Protein AF-0000000082580414 (afdb_homodimer)

Radius of gyration: 27.19 Å; Cα contacts (8 Å, |Δi|>4): 1733; chains: 2; bounding box: 106×68×75 Å

Nearest PDB structures (foldseek):
  4jwt-assembly1_A-2  TM=7.178E-01  e=5.990E-10  Sulfurimonas denitrificans DSM 1251
  3eei-assembly1_B  TM=7.452E-01  e=2.741E-09  Neisseria meningitidis serogroup B
  6po4-assembly3_E  TM=6.951E-01  e=8.629E-10  Haemophilus influenzae PittII
  5b7q-assembly1_B  TM=6.494E-01  e=1.586E-09  Aeromonas hydrophila subsp. hydrophila ATCC 7966
  7y52-assembly2_B  TM=5.881E-01  e=6.508E-01  Enterococcus faecium

Solvent-accessible surface area (backbone atoms only — not comparable to full-atom values): 37810 Å² total; per-residue (Å²): 135,85,79,76,76,78,76,77,75,78,74,74,74,73,73,73,69,77,69,74,75,76,62,37,61,31,50,34,39,37,38,15,37,46,57,18,30,48,90,73,75,29,79,26,71,80,68,47,73,84,42,78,28,55,41,45,63,52,37,63,75,60,52,32,76,43,77,41,84,39,73,36,30,92,46,49,33,28,18,22,94,86,30,43,39,34,35,32,54,30,33,61,40,22,57,36,19,13,32,27,44,43,22,52,56,68,32,80,58,46,49,40,48,66,21,32,34,40,40,37,38,67,22,29,13,42,44,84,62,23,27,55,35,20,35,31,37,39,40,33,47,32,44,64,36,66,18,29,35,32,52,57,86,61,46,62,87,85,54,91,58,30,62,25,52,58,96,54,71,52,66,79,57,79,77,72,60,45,90,67,34,53,64,18,51,84,57,36,73,46,84,46,26,27,23,71,63,55,45,35,33,44,43,35,57,51,42,38,49,39,51,42,70,75,30,51,80,56,87,66,61,80,54,71,61,41,53,58,58,24,65,59,38,84,40,69,48,19,55,45,80,56,48,56,47,75,29,14,32,41,17,20,46,43,51,60,38,17,64,69,51,47,53,46,46,43,50,46,37,22,61,77,46,73,62,74,38,46,52,33,32,34,39,33,30,59,48,13,39,52,49,24,47,45,31,29,27,76,54,59,32,32,39,51,66,36,47,43,41,40,35,12,14,18,35,64,32,40,49,40,84,93,48,54,37,62,56,44,47,62,70,43,40,88,88,51,35,66,17,36,69,45,12,49,52,38,48,42,66,49,46,46,61,52,54,50,47,48,64,73,40,33,90,53,44,62,78,44,73,68,101,136,81,80,76,75,79,77,76,78,76,76,74,75,74,72,73,67,75,68,73,76,75,61,36,61,29,50,35,39,38,36,16,38,48,56,18,30,48,91,74,76,27,79,27,71,78,70,47,71,83,42,78,30,55,40,44,62,52,36,64,74,60,51,34,75,44,76,42,85,39,72,35,29,94,45,49,33,29,19,23,93,86,31,42,40,34,32,32,53,30,33,61,40,23,56,38,18,15,31,28,45,42,21,52,56,67,32,80,57,44,49,39,48,63,22,31,35,41,39,37,39,68,21,26,14,42,45,84,63,24,27,56,35,20,34,31,35,38,40,32,47,31,43,64,36,66,17,30,33,32,50,57,87,59,47,63,86,85,52,93,59,30,61,24,52,57,94,55,73,53,65,79,56,80,76,73,57,46,89,67,34,54,64,17,51,84,54,38,72,45,86,45,28,27,22,69,64,55,46,34,34,45,43,36,57,52,42,38,49,38,50,42,70,73,30,51,80,57,88,67,63,80,54,71,60,41,52,58,60,25,66,59,39,85,39,69,48,20,54,45,82,54,49,58,47,75,28,12,32,41,16,21,46,42,52,60,36,16,65,70,51,46,53,47,46,44,50,47,37,22,60,74,45,74,62,73,39,46,51,33,33,35,39,33,29,59,48,13,39,52,51,25,47,44,30,28,28,75,55,58,31,32,40,51,66,37,46,44,40,40,35,12,14,19,35,64,34,40,50,40,85,92,49,52,38,63,55,44,47,62,70,44,41,90,87,52,35,66,17,34,69,45,12,47,51,36,47,43,66,49,46,46,61,52,53,51,47,48,63,73,40,32,90,54,43,64,78,43,72,65,101

Structure (mmCIF, N/CA/C/O backbone):
data_AF-0000000082580414-model_v1
#
loop_
_entity.id
_entity.type
_entity.pdbx_description
1 polymer 'Purine nucleoside permease'
#
loop_
_atom_site.group_PDB
_atom_site.id
_atom_site.type_symbol
_atom_site.label_atom_id
_atom_site.label_alt_id
_atom_site.label_comp_id
_atom_site.label_asym_id
_atom_site.label_entity_id
_atom_site.label_seq_id
_atom_site.pdbx_PDB_ins_code
_atom_site.Cartn_x
_atom_site.Cartn_y
_atom_site.Cartn_z
_atom_site.occupancy
_atom_site.B_iso_or_equiv
_atom_site.auth_seq_id
_atom_site.auth_comp_id
_atom_site.auth_asym_id
_atom_site.auth_atom_id
_atom_site.pdbx_PDB_model_num
ATOM 1 N N . MET A 1 1 ? 58.656 32.781 -48.594 1 25.23 1 MET A N 1
ATOM 2 C CA . MET A 1 1 ? 58.781 31.781 -47.531 1 25.23 1 MET A CA 1
ATOM 3 C C . MET A 1 1 ? 57.938 32.125 -46.344 1 25.23 1 MET A C 1
ATOM 5 O O . MET A 1 1 ? 58.375 32.844 -45.438 1 25.23 1 MET A O 1
ATOM 9 N N . ARG A 1 2 ? 56.594 32.406 -46.656 1 30.69 2 ARG A N 1
ATOM 10 C CA . ARG A 1 2 ? 55.531 32.781 -45.75 1 30.69 2 ARG A CA 1
ATOM 11 C C . ARG A 1 2 ? 55.344 31.719 -44.688 1 30.69 2 ARG A C 1
ATOM 13 O O . ARG A 1 2 ? 55.062 30.547 -45.031 1 30.69 2 ARG A O 1
ATOM 20 N N . LYS A 1 3 ? 55.969 31.922 -43.469 1 26.94 3 LYS A N 1
ATOM 21 C CA . LYS A 1 3 ? 55.938 31.172 -42.219 1 26.94 3 LYS A CA 1
ATOM 22 C C . LYS A 1 3 ? 54.5 31 -41.75 1 26.94 3 LYS A C 1
ATOM 24 O O . LYS A 1 3 ? 53.781 31.984 -41.5 1 26.94 3 LYS A O 1
ATOM 29 N N . LEU A 1 4 ? 53.719 30.078 -42.312 1 31.89 4 LEU A N 1
ATOM 30 C CA . LEU A 1 4 ? 52.406 29.672 -41.844 1 31.89 4 LEU A CA 1
ATOM 31 C C . LEU A 1 4 ? 52.438 29.172 -40.406 1 31.89 4 LEU A C 1
ATOM 33 O O . LEU A 1 4 ? 53.062 28.141 -40.125 1 31.89 4 LEU A O 1
ATOM 37 N N . GLY A 1 5 ? 52.594 30.078 -39.438 1 30.84 5 GLY A N 1
ATOM 38 C CA . GLY A 1 5 ? 52.531 29.734 -38.031 1 30.84 5 GLY A CA 1
ATOM 39 C C . GLY A 1 5 ? 51.25 29 -37.625 1 30.84 5 GLY A C 1
ATOM 40 O O . GLY A 1 5 ? 50.156 29.5 -37.875 1 30.84 5 GLY A O 1
ATOM 41 N N . MET A 1 6 ? 51.281 27.688 -37.688 1 29.2 6 MET A N 1
ATOM 42 C CA . MET A 1 6 ? 50.219 26.797 -37.188 1 29.2 6 MET A CA 1
ATOM 43 C C . MET A 1 6 ? 49.938 27.047 -35.719 1 29.2 6 MET A C 1
ATOM 45 O O . MET A 1 6 ? 50.844 26.906 -34.875 1 29.2 6 MET A O 1
ATOM 49 N N . ALA A 1 7 ? 49.125 28 -35.375 1 30.28 7 ALA A N 1
ATOM 50 C CA . ALA A 1 7 ? 48.656 28.125 -34 1 30.28 7 ALA A CA 1
ATOM 51 C C . ALA A 1 7 ? 47.969 26.859 -33.531 1 30.28 7 ALA A C 1
ATOM 53 O O . ALA A 1 7 ? 47 26.406 -34.125 1 30.28 7 ALA A O 1
ATOM 54 N N . ALA A 1 8 ? 48.688 25.984 -32.875 1 32.06 8 ALA A N 1
ATOM 55 C CA . ALA A 1 8 ? 48.125 24.844 -32.156 1 32.06 8 ALA A CA 1
ATOM 56 C C . ALA A 1 8 ? 47.094 25.297 -31.125 1 32.06 8 ALA A C 1
ATOM 58 O O . ALA A 1 8 ? 47.406 26.078 -30.219 1 32.06 8 ALA A O 1
ATOM 59 N N . ALA A 1 9 ? 45.844 25.328 -31.5 1 33.75 9 ALA A N 1
ATOM 60 C CA . ALA A 1 9 ? 44.781 25.516 -30.547 1 33.75 9 ALA A CA 1
ATOM 61 C C . ALA A 1 9 ? 44.812 24.453 -29.438 1 33.75 9 ALA A C 1
ATOM 63 O O . ALA A 1 9 ? 44.656 23.266 -29.719 1 33.75 9 ALA A O 1
ATOM 64 N N . LEU A 1 10 ? 45.594 24.672 -28.438 1 32.94 10 LEU A N 1
ATOM 65 C CA . LEU A 1 10 ? 45.469 23.859 -27.234 1 32.94 10 LEU A CA 1
ATOM 66 C C . LEU A 1 10 ? 44.031 23.891 -26.703 1 32.94 10 LEU A C 1
ATOM 68 O O . LEU A 1 10 ? 43.531 24.938 -26.312 1 32.94 10 LEU A O 1
ATOM 72 N N . ILE A 1 11 ? 43.188 22.969 -27.234 1 35.12 11 ILE A N 1
ATOM 73 C CA . ILE A 1 11 ? 41.906 22.734 -26.594 1 35.12 11 ILE A CA 1
ATOM 74 C C . ILE A 1 11 ? 42.125 22.234 -25.172 1 35.12 11 ILE A C 1
ATOM 76 O O . ILE A 1 11 ? 42.688 21.172 -24.953 1 35.12 11 ILE A O 1
ATOM 80 N N . SER A 1 12 ? 42.25 23.109 -24.281 1 30.48 12 SER A N 1
ATOM 81 C CA . SER A 1 12 ? 42.156 22.703 -22.891 1 30.48 12 SER A CA 1
ATOM 82 C C . SER A 1 12 ? 40.875 21.938 -22.625 1 30.48 12 SER A C 1
ATOM 84 O O . SER A 1 12 ? 39.781 22.469 -22.844 1 30.48 12 SER A O 1
ATOM 86 N N . ALA A 1 13 ? 40.906 20.641 -22.688 1 34.91 13 ALA A N 1
ATOM 87 C CA . ALA A 1 13 ? 39.875 19.812 -22.094 1 34.91 13 ALA A CA 1
ATOM 88 C C . ALA A 1 13 ? 39.656 20.203 -20.625 1 34.91 13 ALA A C 1
ATOM 90 O O . ALA A 1 13 ? 40.531 20.016 -19.781 1 34.91 13 ALA A O 1
ATOM 91 N N . VAL A 1 14 ? 38.844 21.188 -20.438 1 34.03 14 VAL A N 1
ATOM 92 C CA . VAL A 1 14 ? 38.344 21.312 -19.078 1 34.03 14 VAL A CA 1
ATOM 93 C C . VAL A 1 14 ? 37.781 19.969 -18.609 1 34.03 14 VAL A C 1
ATOM 95 O O . VAL A 1 14 ? 36.812 19.469 -19.172 1 34.03 14 VAL A O 1
ATOM 98 N N . LEU A 1 15 ? 38.625 19.125 -18.094 1 35 15 LEU A N 1
ATOM 99 C CA . LEU A 1 15 ? 38.125 18.062 -17.25 1 35 15 LEU A CA 1
ATOM 100 C C . LEU A 1 15 ? 37.125 18.594 -16.219 1 35 15 LEU A C 1
ATOM 102 O O . LEU A 1 15 ? 37.5 19.391 -15.359 1 35 15 LEU A O 1
ATOM 106 N N . SER A 1 16 ? 35.938 18.828 -16.625 1 33.5 16 SER A N 1
ATOM 107 C CA . SER A 1 16 ? 34.906 18.953 -15.594 1 33.5 16 SER A CA 1
ATOM 108 C C . SER A 1 16 ? 35.062 17.859 -14.539 1 33.5 16 SER A C 1
ATOM 110 O O . SER A 1 16 ? 34.875 16.672 -14.828 1 33.5 16 SER A O 1
ATOM 112 N N . SER A 1 17 ? 36.031 17.984 -13.688 1 34.5 17 SER A N 1
ATOM 113 C CA . SER A 1 17 ? 35.969 17.188 -12.477 1 34.5 17 SER A CA 1
ATOM 114 C C . SER A 1 17 ? 34.531 17.094 -11.953 1 34.5 17 SER A C 1
ATOM 116 O O . SER A 1 17 ? 33.875 18.125 -11.781 1 34.5 17 SER A O 1
ATOM 118 N N . ASN A 1 18 ? 33.812 16.156 -12.352 1 36.5 18 ASN A N 1
ATOM 119 C CA . ASN A 1 18 ? 32.625 15.852 -11.57 1 36.5 18 ASN A CA 1
ATOM 120 C C . ASN A 1 18 ? 32.844 16.031 -10.078 1 36.5 18 ASN A C 1
ATOM 122 O O . ASN A 1 18 ? 33.438 15.148 -9.438 1 36.5 18 ASN A O 1
ATOM 126 N N . ALA A 1 19 ? 33.312 17.094 -9.57 1 38.31 19 ALA A N 1
ATOM 127 C CA . ALA A 1 19 ? 33.281 17.359 -8.133 1 38.31 19 ALA A CA 1
ATOM 128 C C . ALA A 1 19 ? 32.125 16.625 -7.465 1 38.31 19 ALA A C 1
ATOM 130 O O . ALA A 1 19 ? 30.953 16.859 -7.816 1 38.31 19 ALA A O 1
ATOM 131 N N . GLY A 1 20 ? 32.156 15.438 -7.043 1 45.91 20 GLY A N 1
ATOM 132 C CA . GLY A 1 20 ? 31.188 14.664 -6.27 1 45.91 20 GLY A CA 1
ATOM 133 C C . GLY A 1 20 ? 30.312 15.523 -5.383 1 45.91 20 GLY A C 1
ATOM 134 O O . GLY A 1 20 ? 30.812 16.25 -4.516 1 45.91 20 GLY A O 1
ATOM 135 N N . ALA A 1 21 ? 29.219 15.984 -5.746 1 58.25 21 ALA A N 1
ATOM 136 C CA . ALA A 1 21 ? 28.281 16.812 -4.984 1 58.25 21 ALA A CA 1
ATOM 137 C C . ALA A 1 21 ? 28.25 16.406 -3.516 1 58.25 21 ALA A C 1
ATOM 139 O O . ALA A 1 21 ? 28.266 15.219 -3.195 1 58.25 21 ALA A O 1
ATOM 140 N N . ALA A 1 22 ? 28.672 17.281 -2.559 1 82 22 ALA A N 1
ATOM 141 C CA . ALA A 1 22 ? 28.719 17.109 -1.11 1 82 22 ALA A CA 1
ATOM 142 C C . ALA A 1 22 ? 27.406 16.516 -0.583 1 82 22 ALA A C 1
ATOM 144 O O . ALA A 1 22 ? 26.328 16.922 -1.007 1 82 22 ALA A O 1
ATOM 145 N N . VAL A 1 23 ? 27.516 15.414 0.131 1 95.38 23 VAL A N 1
ATOM 146 C CA . VAL A 1 23 ? 26.406 14.781 0.83 1 95.38 23 VAL A CA 1
ATOM 147 C C . VAL A 1 23 ? 25.672 15.828 1.674 1 95.38 23 VAL A C 1
ATOM 149 O O . VAL A 1 23 ? 26.297 16.609 2.391 1 95.38 23 VAL A O 1
ATOM 152 N N . LEU A 1 24 ? 24.375 15.992 1.469 1 97.62 24 LEU A N 1
ATOM 153 C CA . LEU A 1 24 ? 23.547 16.891 2.275 1 97.62 24 LEU A CA 1
ATOM 154 C C . LEU A 1 24 ? 23.188 16.234 3.607 1 97.62 24 LEU A C 1
ATOM 156 O O . LEU A 1 24 ? 22.953 15.023 3.67 1 97.62 24 LEU A O 1
ATOM 160 N N . HIS A 1 25 ? 23.172 17.031 4.68 1 98 25 HIS A N 1
ATOM 161 C CA . HIS A 1 25 ? 22.797 16.594 6.02 1 98 25 HIS A CA 1
ATOM 162 C C . HIS A 1 25 ? 21.594 17.359 6.535 1 98 25 HIS A C 1
ATOM 164 O O . HIS A 1 25 ? 21.703 18.156 7.469 1 98 25 HIS A O 1
ATOM 170 N N . PRO A 1 26 ? 20.469 17.094 6.004 1 98.75 26 PRO A N 1
ATOM 171 C CA . PRO A 1 26 ? 19.281 17.828 6.465 1 98.75 26 PRO A CA 1
ATOM 172 C C . PRO A 1 26 ? 19 17.609 7.949 1 98.75 26 PRO A C 1
ATOM 174 O O . PRO A 1 26 ? 19.109 16.5 8.453 1 98.75 26 PRO A O 1
ATOM 177 N N . LYS A 1 27 ? 18.672 18.734 8.633 1 98.88 27 LYS A N 1
ATOM 178 C CA . LYS A 1 27 ? 18.188 18.656 10.008 1 98.88 27 LYS A CA 1
ATOM 179 C C . LYS A 1 27 ? 16.734 18.203 10.055 1 98.88 27 LYS A C 1
ATOM 181 O O . LYS A 1 27 ? 16.359 17.406 10.914 1 98.88 27 LYS A O 1
ATOM 186 N N . VAL A 1 28 ? 15.969 18.719 9.133 1 98.94 28 VAL A N 1
ATOM 187 C CA . VAL A 1 28 ? 14.539 18.422 9.109 1 98.94 28 VAL A CA 1
ATOM 188 C C . VAL A 1 28 ? 14.117 18.016 7.695 1 98.94 28 VAL A C 1
ATOM 190 O O . VAL A 1 28 ? 14.523 18.656 6.719 1 98.94 28 VAL A O 1
ATOM 193 N N . VAL A 1 29 ? 13.414 16.922 7.578 1 98.88 29 VAL A N 1
ATOM 194 C CA . VAL A 1 29 ? 12.742 16.484 6.363 1 98.88 29 VAL A CA 1
ATOM 195 C C . VAL A 1 29 ? 11.234 16.656 6.508 1 98.88 29 VAL A C 1
ATOM 197 O O . VAL A 1 29 ? 10.609 16.062 7.383 1 98.88 29 VAL A O 1
ATOM 200 N N . ILE A 1 30 ? 10.633 17.516 5.66 1 98.81 30 ILE A N 1
ATOM 201 C CA . ILE A 1 30 ? 9.195 17.75 5.672 1 98.81 30 ILE A CA 1
ATOM 202 C C . ILE A 1 30 ? 8.539 17 4.516 1 98.81 30 ILE A C 1
ATOM 204 O O . ILE A 1 30 ? 8.922 17.172 3.357 1 98.81 30 ILE A O 1
ATOM 208 N N . LEU A 1 31 ? 7.574 16.203 4.867 1 98.31 31 LEU A N 1
ATOM 209 C CA . LEU A 1 31 ? 6.902 15.398 3.852 1 98.31 31 LEU A CA 1
ATOM 210 C C . LEU A 1 31 ? 5.441 15.812 3.707 1 98.31 31 LEU A C 1
ATOM 212 O O . LEU A 1 31 ? 4.777 16.109 4.703 1 98.31 31 LEU A O 1
ATOM 216 N N . GLY A 1 32 ? 4.953 15.906 2.467 1 96.12 32 GLY A N 1
ATOM 217 C CA . GLY A 1 32 ? 3.555 16.047 2.096 1 96.12 32 GLY A CA 1
ATOM 218 C C . GLY A 1 32 ? 3.111 15.047 1.049 1 96.12 32 GLY A C 1
ATOM 219 O O . GLY A 1 32 ? 3.936 14.508 0.308 1 96.12 32 GLY A O 1
ATOM 220 N N . TYR A 1 33 ? 1.861 14.859 0.948 1 88.5 33 TYR A N 1
ATOM 221 C CA . TYR A 1 33 ? 1.397 13.789 0.074 1 88.5 33 TYR A CA 1
ATOM 222 C C . TYR A 1 33 ? 1.013 14.328 -1.298 1 88.5 33 TYR A C 1
ATOM 224 O O . TYR A 1 33 ? 1.123 13.625 -2.305 1 88.5 33 TYR A O 1
ATOM 232 N N . PHE A 1 34 ? 0.581 15.508 -1.334 1 82.06 34 PHE A N 1
ATOM 233 C CA . PHE A 1 34 ? 0.31 16.094 -2.639 1 82.06 34 PHE A CA 1
ATOM 234 C C . PHE A 1 34 ? 0.664 17.578 -2.641 1 82.06 34 PHE A C 1
ATOM 236 O O . PHE A 1 34 ? 0.727 18.219 -1.584 1 82.06 34 PHE A O 1
ATOM 243 N N . GLU A 1 35 ? 1.021 18.016 -3.756 1 72.56 35 GLU A N 1
ATOM 244 C CA . GLU A 1 35 ? 1.257 19.422 -4.086 1 72.56 35 GLU A CA 1
ATOM 245 C C . GLU A 1 35 ? 0.8 19.75 -5.508 1 72.56 35 GLU A C 1
ATOM 247 O O . GLU A 1 35 ? 1.142 19.031 -6.449 1 72.56 35 GLU A O 1
ATOM 252 N N . THR A 1 36 ? 0.061 20.719 -5.652 1 68.69 36 THR A N 1
ATOM 253 C CA . THR A 1 36 ? -0.613 20.938 -6.926 1 68.69 36 THR A CA 1
ATOM 254 C C . THR A 1 36 ? -0.233 22.297 -7.512 1 68.69 36 THR A C 1
ATOM 256 O O . THR A 1 36 ? -0.644 22.641 -8.625 1 68.69 36 THR A O 1
ATOM 259 N N . SER A 1 37 ? 0.634 22.891 -6.75 1 67.44 37 SER A N 1
ATOM 260 C CA . SER A 1 37 ? 0.934 24.234 -7.207 1 67.44 37 SER A CA 1
ATOM 261 C C . SER A 1 37 ? 1.768 24.219 -8.484 1 67.44 37 SER A C 1
ATOM 263 O O . SER A 1 37 ? 2.82 23.578 -8.531 1 67.44 37 SER A O 1
ATOM 265 N N . LYS A 1 38 ? 1.278 24.891 -9.422 1 67.25 38 LYS A N 1
ATOM 266 C CA . LYS A 1 38 ? 2.027 25.047 -10.672 1 67.25 38 LYS A CA 1
ATOM 267 C C . LYS A 1 38 ? 3.393 25.688 -10.414 1 67.25 38 LYS A C 1
ATOM 269 O O . LYS A 1 38 ? 4.359 25.391 -11.117 1 67.25 38 LYS A O 1
ATOM 274 N N . ALA A 1 39 ? 3.42 26.453 -9.445 1 58.47 39 ALA A N 1
ATOM 275 C CA . ALA A 1 39 ? 4.645 27.156 -9.094 1 58.47 39 ALA A CA 1
ATOM 276 C C . ALA A 1 39 ? 5.781 26.188 -8.789 1 58.47 39 ALA A C 1
ATOM 278 O O . ALA A 1 39 ? 6.957 26.531 -8.93 1 58.47 39 ALA A O 1
ATOM 279 N N . TYR A 1 40 ? 5.328 25.062 -8.609 1 62.94 40 TYR A N 1
ATOM 280 C CA . TYR A 1 40 ? 6.379 24.141 -8.211 1 62.94 40 TYR A CA 1
ATOM 281 C C . TYR A 1 40 ? 6.488 22.984 -9.195 1 62.94 40 TYR A C 1
ATOM 283 O O . TYR A 1 40 ? 6.961 21.906 -8.844 1 62.94 40 TYR A O 1
ATOM 291 N N . GLY A 1 41 ? 5.91 23.281 -10.438 1 60.38 41 GLY A N 1
ATOM 292 C CA . GLY A 1 41 ? 6.078 22.359 -11.555 1 60.38 41 GLY A CA 1
ATOM 293 C C . GLY A 1 41 ? 5.062 21.234 -11.555 1 60.38 41 GLY A C 1
ATOM 294 O O . GLY A 1 41 ? 5.238 20.234 -12.242 1 60.38 41 GLY A O 1
ATOM 295 N N . GLU A 1 42 ? 4.098 21.516 -10.711 1 62.88 42 GLU A N 1
ATOM 296 C CA . GLU A 1 42 ? 3.094 20.469 -10.609 1 62.88 42 GLU A CA 1
ATOM 297 C C . GLU A 1 42 ? 1.908 20.75 -11.531 1 62.88 42 GLU A C 1
ATOM 299 O O . GLU A 1 42 ? 1.598 21.906 -11.812 1 62.88 42 GLU A O 1
ATOM 304 N N . LYS A 1 43 ? 1.519 19.781 -12.367 1 58.75 43 LYS A N 1
ATOM 305 C CA . LYS A 1 43 ? 0.415 19.953 -13.312 1 58.75 43 LYS A CA 1
ATOM 306 C C . LYS A 1 43 ? -0.928 19.688 -12.633 1 58.75 43 LYS A C 1
ATOM 308 O O . LYS A 1 43 ? -1.979 19.781 -13.273 1 58.75 43 LYS A O 1
ATOM 313 N N . GLY A 1 44 ? -1.061 19.781 -11.5 1 51.62 44 GLY A N 1
ATOM 314 C CA . GLY A 1 44 ? -2.275 19.578 -10.727 1 51.62 44 GLY A CA 1
ATOM 315 C C . GLY A 1 44 ? -2.74 18.141 -10.727 1 51.62 44 GLY A C 1
ATOM 316 O O . GLY A 1 44 ? -2.471 17.391 -11.664 1 51.62 44 GLY A O 1
ATOM 317 N N . TYR A 1 45 ? -2.908 17.469 -9.672 1 50.31 45 TYR A N 1
ATOM 318 C CA . TYR A 1 45 ? -3.43 16.109 -9.656 1 50.31 45 TYR A CA 1
ATOM 319 C C . TYR A 1 45 ? -4.812 16.047 -10.289 1 50.31 45 TYR A C 1
ATOM 321 O O . TYR A 1 45 ? -5.113 15.125 -11.055 1 50.31 45 TYR A O 1
ATOM 329 N N . TRP A 1 46 ? -5.793 16.859 -9.867 1 49.97 46 TRP A N 1
ATOM 330 C CA . TRP A 1 46 ? -7.195 16.75 -10.25 1 49.97 46 TRP A CA 1
ATOM 331 C C . TRP A 1 46 ? -7.547 17.781 -11.32 1 49.97 46 TRP A C 1
ATOM 333 O O . TRP A 1 46 ? -8.703 18.219 -11.422 1 49.97 46 TRP A O 1
ATOM 343 N N . GLY A 1 47 ? -6.648 17.859 -12.312 1 46.69 47 GLY A N 1
ATOM 344 C CA . GLY A 1 47 ? -6.969 18.75 -13.414 1 46.69 47 GLY A CA 1
ATOM 345 C C . GLY A 1 47 ? -7.055 20.219 -13 1 46.69 47 GLY A C 1
ATOM 346 O O . GLY A 1 47 ? -7.203 21.094 -13.836 1 46.69 47 GLY A O 1
ATOM 347 N N . ASP A 1 48 ? -7.445 20.312 -11.789 1 48.31 48 ASP A N 1
ATOM 348 C CA . ASP A 1 48 ? -7.844 21.672 -11.461 1 48.31 48 ASP A CA 1
ATOM 349 C C . ASP A 1 48 ? -6.641 22.609 -11.445 1 48.31 48 ASP A C 1
ATOM 351 O O . ASP A 1 48 ? -5.496 22.156 -11.375 1 48.31 48 ASP A O 1
ATOM 355 N N . ALA A 1 49 ? -7.215 23.875 -11.242 1 54 49 ALA A N 1
ATOM 356 C CA . ALA A 1 49 ? -6.609 25.188 -11.102 1 54 49 ALA A CA 1
ATOM 357 C C . ALA A 1 49 ? -5.496 25.172 -10.055 1 54 49 ALA A C 1
ATOM 359 O O . ALA A 1 49 ? -5.387 24.234 -9.273 1 54 49 ALA A O 1
ATOM 360 N N . ASP A 1 50 ? -4.66 26.109 -10.055 1 64.31 50 ASP A N 1
ATOM 361 C CA . ASP A 1 50 ? -3.551 26.594 -9.234 1 64.31 50 ASP A CA 1
ATOM 362 C C . ASP A 1 50 ? -3.963 26.703 -7.773 1 64.31 50 ASP A C 1
ATOM 364 O O . ASP A 1 50 ? -4.156 27.812 -7.266 1 64.31 50 ASP A O 1
ATOM 368 N N . LYS A 1 51 ? -4.352 25.469 -7.039 1 76.94 51 LYS A N 1
ATOM 369 C CA . LYS A 1 51 ? -4.574 25.469 -5.598 1 76.94 51 LYS A CA 1
ATOM 370 C C . LYS A 1 51 ? -3.379 24.875 -4.855 1 76.94 51 LYS A C 1
ATOM 372 O O . LYS A 1 51 ? -2.711 23.984 -5.363 1 76.94 51 LYS A O 1
ATOM 377 N N . PRO A 1 52 ? -3.25 25.453 -3.703 1 87.19 52 PRO A N 1
ATOM 378 C CA . PRO A 1 52 ? -2.107 24.969 -2.926 1 87.19 52 PRO A CA 1
ATOM 379 C C . PRO A 1 52 ? -2.289 23.531 -2.436 1 87.19 52 PRO A C 1
ATOM 381 O O . PRO A 1 52 ? -3.42 23.094 -2.205 1 87.19 52 PRO A O 1
ATOM 384 N N . GLY A 1 53 ? -1.188 22.828 -2.334 1 90.56 53 GLY A N 1
ATOM 385 C CA . GLY A 1 53 ? -1.151 21.531 -1.677 1 90.56 53 GLY A CA 1
ATOM 386 C C . GLY A 1 53 ? -0.494 21.562 -0.31 1 90.56 53 GLY A C 1
ATOM 387 O O . GLY A 1 53 ? -0.343 22.641 0.279 1 90.56 53 GLY A O 1
ATOM 388 N N . GLU A 1 54 ? -0.148 20.438 0.164 1 93.62 54 GLU A N 1
ATOM 389 C CA . GLU A 1 54 ? 0.263 20.25 1.551 1 93.62 54 GLU A CA 1
ATOM 390 C C . GLU A 1 54 ? 1.647 20.844 1.804 1 93.62 54 GLU A C 1
ATOM 392 O O . GLU A 1 54 ? 2.051 21.016 2.955 1 93.62 54 GLU A O 1
ATOM 397 N N . LEU A 1 55 ? 2.396 21.156 0.738 1 94.69 55 LEU A N 1
ATOM 398 C CA . LEU A 1 55 ? 3.754 21.656 0.935 1 94.69 55 LEU A CA 1
ATOM 399 C C . LEU A 1 55 ? 3.865 23.125 0.532 1 94.69 55 LEU A C 1
ATOM 401 O O . LEU A 1 55 ? 4.926 23.734 0.681 1 94.69 55 LEU A O 1
ATOM 405 N N . HIS A 1 56 ? 2.768 23.672 0.09 1 92.31 56 HIS A N 1
ATOM 406 C CA . HIS A 1 56 ? 2.787 25.016 -0.455 1 92.31 56 HIS A CA 1
ATOM 407 C C . HIS A 1 56 ? 3.342 26.016 0.56 1 92.31 56 HIS A C 1
ATOM 409 O O . HIS A 1 56 ? 4.316 26.719 0.281 1 92.31 56 HIS A O 1
ATOM 415 N N . HIS A 1 57 ? 2.781 26.125 1.715 1 95.12 57 HIS A N 1
ATOM 416 C CA . HIS A 1 57 ? 3.17 27.078 2.736 1 95.12 57 HIS A CA 1
ATOM 417 C C . HIS A 1 57 ? 4.578 26.797 3.256 1 95.12 57 HIS A C 1
ATOM 419 O O . HIS A 1 57 ? 5.301 27.719 3.641 1 95.12 57 HIS A O 1
ATOM 425 N N . TRP A 1 58 ? 4.957 25.531 3.26 1 97.19 58 TRP A N 1
ATOM 426 C CA . TRP A 1 58 ? 6.305 25.156 3.684 1 97.19 58 TRP A CA 1
ATOM 427 C C . TRP A 1 58 ? 7.348 25.672 2.701 1 97.19 58 TRP A C 1
ATOM 429 O O . TRP A 1 58 ? 8.344 26.281 3.109 1 97.19 58 TRP A O 1
ATOM 439 N N . ILE A 1 59 ? 7.137 25.438 1.411 1 94.81 59 ILE A N 1
ATOM 440 C CA . ILE A 1 59 ? 8.078 25.828 0.371 1 94.81 59 ILE A CA 1
ATOM 441 C C . ILE A 1 59 ? 8.234 27.359 0.376 1 94.81 59 ILE A C 1
ATOM 443 O O . ILE A 1 59 ? 9.352 27.875 0.337 1 94.81 59 ILE A O 1
ATOM 447 N N . GLU A 1 60 ? 7.141 28.062 0.516 1 93.81 60 GLU A N 1
ATOM 448 C CA . GLU A 1 60 ? 7.18 29.516 0.551 1 93.81 60 GLU A CA 1
ATOM 449 C C . GLU A 1 60 ? 7.789 30.031 1.854 1 93.81 60 GLU A C 1
ATOM 451 O O . GLU A 1 60 ? 8.68 30.875 1.839 1 93.81 60 GLU A O 1
ATOM 456 N N . GLY A 1 61 ? 7.301 29.531 2.918 1 96.44 61 GLY A N 1
ATOM 457 C CA . GLY A 1 61 ? 7.672 30.031 4.227 1 96.44 61 GLY A CA 1
ATOM 458 C C . GLY A 1 61 ? 9.117 29.75 4.59 1 96.44 61 GLY A C 1
ATOM 459 O O . GLY A 1 61 ? 9.734 30.5 5.344 1 96.44 61 GLY A O 1
ATOM 460 N N . LEU A 1 62 ? 9.68 28.625 4.09 1 97.44 62 LEU A N 1
ATOM 461 C CA . LEU A 1 62 ? 11.039 28.219 4.438 1 97.44 62 LEU A CA 1
ATOM 462 C C . LEU A 1 62 ? 11.992 28.453 3.271 1 97.44 62 LEU A C 1
ATOM 464 O O . LEU A 1 62 ? 13.156 28.062 3.326 1 97.44 62 LEU A O 1
ATOM 468 N N . ASN A 1 63 ? 11.5 29.109 2.24 1 95.88 63 ASN A N 1
ATOM 469 C CA . ASN A 1 63 ? 12.281 29.453 1.059 1 95.88 63 ASN A CA 1
ATOM 470 C C . ASN A 1 63 ? 13 28.234 0.487 1 95.88 63 ASN A C 1
ATOM 472 O O . ASN A 1 63 ? 14.211 28.266 0.29 1 95.88 63 ASN A O 1
ATOM 476 N N . LEU A 1 64 ? 12.242 27.141 0.288 1 96.25 64 LEU A N 1
ATOM 477 C CA . LEU A 1 64 ? 12.797 25.906 -0.272 1 96.25 64 LEU A CA 1
ATOM 478 C C . LEU A 1 64 ? 12.883 26 -1.791 1 96.25 64 LEU A C 1
ATOM 480 O O . LEU A 1 64 ? 12.102 25.375 -2.504 1 96.25 64 LEU A O 1
ATOM 484 N N . LYS A 1 65 ? 13.984 26.547 -2.344 1 92.81 65 LYS A N 1
ATOM 485 C CA . LYS A 1 65 ? 14.016 26.938 -3.746 1 92.81 65 LYS A CA 1
ATOM 486 C C . LYS A 1 65 ? 14.867 25.984 -4.574 1 92.81 65 LYS A C 1
ATOM 488 O O . LYS A 1 65 ? 14.781 25.969 -5.805 1 92.81 65 LYS A O 1
ATOM 493 N N . ARG A 1 66 ? 15.75 25.25 -3.902 1 94.69 66 ARG A N 1
ATOM 494 C CA . ARG A 1 66 ? 16.547 24.281 -4.648 1 94.69 66 ARG A CA 1
ATOM 495 C C . ARG A 1 66 ? 15.742 23.016 -4.941 1 94.69 66 ARG A C 1
ATOM 497 O O . ARG A 1 66 ? 15.055 22.484 -4.062 1 94.69 66 ARG A O 1
ATOM 504 N N . ARG A 1 67 ? 15.82 22.609 -6.152 1 93.44 67 ARG A N 1
ATOM 505 C CA . ARG A 1 67 ? 15.211 21.344 -6.543 1 93.44 67 ARG A CA 1
ATOM 506 C C . ARG A 1 67 ? 16.281 20.297 -6.832 1 93.44 67 ARG A C 1
ATOM 508 O O . ARG A 1 67 ? 17.125 20.484 -7.703 1 93.44 67 ARG A O 1
ATOM 515 N N . LEU A 1 68 ? 16.234 19.219 -6.105 1 95.38 68 LEU A N 1
ATOM 516 C CA . LEU A 1 68 ? 17.234 18.172 -6.207 1 95.38 68 LEU A CA 1
ATOM 517 C C . LEU A 1 68 ? 16.609 16.859 -6.652 1 95.38 68 LEU A C 1
ATOM 519 O O . LEU A 1 68 ? 15.633 16.391 -6.051 1 95.38 68 LEU A O 1
ATOM 523 N N . PRO A 1 69 ? 17.109 16.25 -7.652 1 94.31 69 PRO A N 1
ATOM 524 C CA . PRO A 1 69 ? 16.562 14.953 -8.07 1 94.31 69 PRO A CA 1
ATOM 525 C C . PRO A 1 69 ? 16.891 13.828 -7.086 1 94.31 69 PRO A C 1
ATOM 527 O O . PRO A 1 69 ? 17.906 13.906 -6.375 1 94.31 69 PRO A O 1
ATOM 530 N N . VAL A 1 70 ? 16.062 12.883 -6.957 1 95.94 70 VAL A N 1
ATOM 531 C CA . VAL A 1 70 ? 16.266 11.656 -6.195 1 95.94 70 VAL A CA 1
ATOM 532 C C . VAL A 1 70 ? 16.078 10.445 -7.105 1 95.94 70 VAL A C 1
ATOM 534 O O . VAL A 1 70 ? 14.984 10.211 -7.617 1 95.94 70 VAL A O 1
ATOM 537 N N . LYS A 1 71 ? 17.125 9.688 -7.289 1 93.38 71 LYS A N 1
ATOM 538 C CA . LYS A 1 71 ? 17.047 8.516 -8.156 1 93.38 71 LYS A CA 1
ATOM 539 C C . LYS A 1 71 ? 16.031 7.508 -7.613 1 93.38 71 LYS A C 1
ATOM 541 O O . LYS A 1 71 ? 16.062 7.16 -6.43 1 93.38 71 LYS A O 1
ATOM 546 N N . GLY A 1 72 ? 15.117 7.105 -8.508 1 93.75 72 GLY A N 1
ATOM 547 C CA . GLY A 1 72 ? 14.133 6.098 -8.125 1 93.75 72 GLY A CA 1
ATOM 548 C C . GLY A 1 72 ? 12.867 6.691 -7.547 1 93.75 72 GLY A C 1
ATOM 549 O O . GLY A 1 72 ? 11.883 5.977 -7.336 1 93.75 72 GLY A O 1
ATOM 550 N N . ALA A 1 73 ? 12.891 7.965 -7.254 1 95.5 73 ALA A N 1
ATOM 551 C CA . ALA A 1 73 ? 11.68 8.625 -6.75 1 95.5 73 ALA A CA 1
ATOM 552 C C . ALA A 1 73 ? 10.867 9.219 -7.891 1 95.5 73 ALA A C 1
ATOM 554 O O . ALA A 1 73 ? 11.398 9.5 -8.969 1 95.5 73 ALA A O 1
ATOM 555 N N . PHE A 1 74 ? 9.562 9.359 -7.699 1 89.75 74 PHE A N 1
ATOM 556 C CA . PHE A 1 74 ? 8.695 10.023 -8.664 1 89.75 74 PHE A CA 1
ATOM 557 C C . PHE A 1 74 ? 8.812 11.539 -8.562 1 89.75 74 PHE A C 1
ATOM 559 O O . PHE A 1 74 ? 8.469 12.258 -9.5 1 89.75 74 PHE A O 1
ATOM 566 N N . ASN A 1 75 ? 9.328 12.008 -7.398 1 88.31 75 ASN A N 1
ATOM 567 C CA . ASN A 1 75 ? 9.336 13.438 -7.121 1 88.31 75 ASN A CA 1
ATOM 568 C C . ASN A 1 75 ? 10.703 13.906 -6.617 1 88.31 75 ASN A C 1
ATOM 570 O O . ASN A 1 75 ? 11.414 13.156 -5.957 1 88.31 75 ASN A O 1
ATOM 574 N N . PRO A 1 76 ? 11.016 15.18 -6.91 1 92.31 76 PRO A N 1
ATOM 575 C CA . PRO A 1 76 ? 12.266 15.742 -6.375 1 92.31 76 PRO A CA 1
ATOM 576 C C . PRO A 1 76 ? 12.133 16.172 -4.914 1 92.31 76 PRO A C 1
ATOM 578 O O . PRO A 1 76 ? 11.047 16.078 -4.336 1 92.31 76 PRO A O 1
ATOM 581 N N . VAL A 1 77 ? 13.234 16.625 -4.395 1 95.75 77 VAL A N 1
ATOM 582 C CA . VAL A 1 77 ? 13.289 17.266 -3.082 1 95.75 77 VAL A CA 1
ATOM 583 C C . VAL A 1 77 ? 13.484 18.766 -3.244 1 95.75 77 VAL A C 1
ATOM 585 O O . VAL A 1 77 ? 14.234 19.219 -4.117 1 95.75 77 VAL A O 1
ATOM 588 N N . TRP A 1 78 ? 12.703 19.516 -2.494 1 95.5 78 TRP A N 1
ATOM 589 C CA . TRP A 1 78 ? 12.969 20.938 -2.332 1 95.5 78 TRP A CA 1
ATOM 590 C C . TRP A 1 78 ? 13.852 21.203 -1.113 1 95.5 78 TRP A C 1
ATOM 592 O O . TRP A 1 78 ? 13.656 20.578 -0.062 1 95.5 78 TRP A O 1
ATOM 602 N N . ALA A 1 79 ? 14.852 22.062 -1.282 1 97.62 79 ALA A N 1
ATOM 603 C CA . ALA A 1 79 ? 15.773 22.344 -0.184 1 97.62 79 ALA A CA 1
ATOM 604 C C . ALA A 1 79 ? 15.969 23.844 -0.01 1 97.62 79 ALA A C 1
ATOM 606 O O . ALA A 1 79 ? 15.852 24.609 -0.973 1 97.62 79 ALA A O 1
ATOM 607 N N . ASN A 1 80 ? 16.156 24.234 1.217 1 98 80 ASN A N 1
ATOM 608 C CA . ASN A 1 80 ? 16.625 25.594 1.427 1 98 80 ASN A CA 1
ATOM 609 C C . ASN A 1 80 ? 18.078 25.766 1.026 1 98 80 ASN A C 1
ATOM 611 O O . ASN A 1 80 ? 18.719 24.812 0.569 1 98 80 ASN A O 1
ATOM 615 N N . ALA A 1 81 ? 18.656 26.891 1.126 1 96.88 81 ALA A N 1
ATOM 616 C CA . ALA A 1 81 ? 19.953 27.266 0.546 1 96.88 81 ALA A CA 1
ATOM 617 C C . ALA A 1 81 ? 21.062 26.359 1.046 1 96.88 81 ALA A C 1
ATOM 619 O O . ALA A 1 81 ? 21.875 25.875 0.258 1 96.88 81 ALA A O 1
ATOM 620 N N . ASP A 1 82 ? 21.109 26.047 2.33 1 96.38 82 ASP A N 1
ATOM 621 C CA . ASP A 1 82 ? 22.234 25.297 2.873 1 96.38 82 ASP A CA 1
ATOM 622 C C . ASP A 1 82 ? 21.891 23.812 2.996 1 96.38 82 ASP A C 1
ATOM 624 O O . ASP A 1 82 ? 22.703 23.016 3.465 1 96.38 82 ASP A O 1
ATOM 628 N N . GLY A 1 83 ? 20.656 23.484 2.695 1 97.38 83 GLY A N 1
ATOM 629 C CA . GLY A 1 83 ? 20.25 22.078 2.676 1 97.38 83 GLY A CA 1
ATOM 630 C C . GLY A 1 83 ? 19.875 21.547 4.047 1 97.38 83 GLY A C 1
ATOM 631 O O . GLY A 1 83 ? 19.641 20.344 4.211 1 97.38 83 GLY A O 1
ATOM 632 N N . SER A 1 84 ? 19.703 22.391 5.039 1 98.19 84 SER A N 1
ATOM 633 C CA . SER A 1 84 ? 19.375 21.953 6.391 1 98.19 84 SER A CA 1
ATOM 634 C C . SER A 1 84 ? 17.906 21.531 6.492 1 98.19 84 SER A C 1
ATOM 636 O O . SER A 1 84 ? 17.547 20.766 7.391 1 98.19 84 SER A O 1
ATOM 638 N N . ILE A 1 85 ? 17.125 22.109 5.621 1 98.88 85 ILE A N 1
ATOM 639 C CA . ILE A 1 85 ? 15.727 21.719 5.539 1 98.88 85 ILE A CA 1
ATOM 640 C C . ILE A 1 85 ? 15.398 21.266 4.117 1 98.88 85 ILE A C 1
ATOM 642 O O . ILE A 1 85 ? 15.727 21.953 3.148 1 98.88 85 ILE A O 1
ATOM 646 N N . ILE A 1 86 ? 14.805 20.078 4.02 1 98.5 86 ILE A N 1
ATOM 647 C CA . ILE A 1 86 ? 14.312 19.609 2.727 1 98.5 86 ILE A CA 1
ATOM 648 C C . ILE A 1 86 ? 12.852 19.203 2.844 1 98.5 86 ILE A C 1
ATOM 650 O O . ILE A 1 86 ? 12.352 18.953 3.943 1 98.5 86 ILE A O 1
ATOM 654 N N . ALA A 1 87 ? 12.133 19.234 1.745 1 98.06 87 ALA A N 1
ATOM 655 C CA . ALA A 1 87 ? 10.742 18.797 1.654 1 98.06 87 ALA A CA 1
ATOM 656 C C . ALA A 1 87 ? 10.523 17.906 0.433 1 98.06 87 ALA A C 1
ATOM 658 O O . ALA A 1 87 ? 11.203 18.062 -0.585 1 98.06 87 ALA A O 1
ATOM 659 N N . MET A 1 88 ? 9.641 17 0.544 1 96.69 88 MET A N 1
ATOM 660 C CA . MET A 1 88 ? 9.328 16.125 -0.579 1 96.69 88 MET A CA 1
ATOM 661 C C . MET A 1 88 ? 7.836 15.82 -0.631 1 96.69 88 MET A C 1
ATOM 663 O O . MET A 1 88 ? 7.219 15.547 0.399 1 96.69 88 MET A O 1
ATOM 667 N N . LYS A 1 89 ? 7.262 15.938 -1.786 1 94.5 89 LYS A N 1
ATOM 668 C CA . LYS A 1 89 ? 5.957 15.352 -2.066 1 94.5 89 LYS A CA 1
ATOM 669 C C . LYS A 1 89 ? 6.062 13.836 -2.238 1 94.5 89 LYS A C 1
ATOM 671 O O . LYS A 1 89 ? 6.641 13.359 -3.215 1 94.5 89 LYS A O 1
ATOM 676 N N . ILE A 1 90 ? 5.488 13.117 -1.332 1 92.81 90 ILE A N 1
ATOM 677 C CA . ILE A 1 90 ? 5.758 11.68 -1.354 1 92.81 90 ILE A CA 1
ATOM 678 C C . ILE A 1 90 ? 4.582 10.945 -1.993 1 92.81 90 ILE A C 1
ATOM 680 O O . ILE A 1 90 ? 4.648 9.734 -2.225 1 92.81 90 ILE A O 1
ATOM 684 N N . GLY A 1 91 ? 3.533 11.656 -2.404 1 87.56 91 GLY A N 1
ATOM 685 C CA . GLY A 1 91 ? 2.508 11.109 -3.277 1 87.56 91 GLY A CA 1
ATOM 686 C C . GLY A 1 91 ? 1.31 10.57 -2.521 1 87.56 91 GLY A C 1
ATOM 687 O O . GLY A 1 91 ? 1.362 10.398 -1.301 1 87.56 91 GLY A O 1
ATOM 688 N N . PRO A 1 92 ? 0.305 10.312 -3.369 1 84.19 92 PRO A N 1
ATOM 689 C CA . PRO A 1 92 ? -0.934 9.781 -2.799 1 84.19 92 PRO A CA 1
ATOM 690 C C . PRO A 1 92 ? -0.887 8.266 -2.598 1 84.19 92 PRO A C 1
ATOM 692 O O . PRO A 1 92 ? 0.059 7.609 -3.041 1 84.19 92 PRO A O 1
ATOM 695 N N . ASN A 1 93 ? -1.86 7.824 -1.996 1 88.88 93 ASN A N 1
ATOM 696 C CA . ASN A 1 93 ? -1.991 6.395 -1.731 1 88.88 93 ASN A CA 1
ATOM 697 C C . ASN A 1 93 ? -0.781 5.852 -0.976 1 88.88 93 ASN A C 1
ATOM 699 O O . ASN A 1 93 ? 0.299 6.445 -1.017 1 88.88 93 ASN A O 1
ATOM 703 N N . SER A 1 94 ? -0.836 4.797 -0.286 1 94.12 94 SER A N 1
ATOM 704 C CA . SER A 1 94 ? 0.198 4.309 0.62 1 94.12 94 SER A CA 1
ATOM 705 C C . SER A 1 94 ? 1.398 3.768 -0.151 1 94.12 94 SER A C 1
ATOM 707 O O . SER A 1 94 ? 2.521 3.766 0.359 1 94.12 94 SER A O 1
ATOM 709 N N . LEU A 1 95 ? 1.221 3.436 -1.4 1 96.19 95 LEU A N 1
ATOM 710 C CA . LEU A 1 95 ? 2.305 2.801 -2.141 1 96.19 95 LEU A CA 1
ATOM 711 C C . LEU A 1 95 ? 3.318 3.836 -2.615 1 96.19 95 LEU A C 1
ATOM 713 O O . LEU A 1 95 ? 4.523 3.578 -2.613 1 96.19 95 LEU A O 1
ATOM 717 N N . HIS A 1 96 ? 2.895 5.039 -2.969 1 94.88 96 HIS A N 1
ATOM 718 C CA . HIS A 1 96 ? 3.803 6.074 -3.445 1 94.88 96 HIS A CA 1
ATOM 719 C C . HIS A 1 96 ? 4.703 6.578 -2.322 1 94.88 96 HIS A C 1
ATOM 721 O O . HIS A 1 96 ? 5.918 6.691 -2.502 1 94.88 96 HIS A O 1
ATOM 727 N N . PRO A 1 97 ? 4.09 6.82 -1.169 1 97.25 97 PRO A N 1
ATOM 728 C CA . PRO A 1 97 ? 4.965 7.188 -0.053 1 97.25 97 PRO A CA 1
ATOM 729 C C . PRO A 1 97 ? 6.031 6.137 0.231 1 97.25 97 PRO A C 1
ATOM 731 O O . PRO A 1 97 ? 7.191 6.48 0.475 1 97.25 97 PRO A O 1
ATOM 734 N N . ALA A 1 98 ? 5.656 4.863 0.204 1 97.56 98 ALA A N 1
ATOM 735 C CA . ALA A 1 98 ? 6.629 3.803 0.448 1 97.56 98 ALA A CA 1
ATOM 736 C C . ALA A 1 98 ? 7.785 3.877 -0.548 1 97.56 98 ALA A C 1
ATOM 738 O O . ALA A 1 98 ? 8.953 3.855 -0.156 1 97.56 98 ALA A O 1
ATOM 739 N N . VAL A 1 99 ? 7.469 4.055 -1.795 1 97.44 99 VAL A N 1
ATOM 740 C CA . VAL A 1 99 ? 8.453 4.051 -2.873 1 97.44 99 VAL A CA 1
ATOM 741 C C . VAL A 1 99 ? 9.32 5.301 -2.785 1 97.44 99 VAL A C 1
ATOM 743 O O . VAL A 1 99 ? 10.555 5.215 -2.822 1 97.44 99 VAL A O 1
ATOM 746 N N . ASN A 1 100 ? 8.727 6.445 -2.643 1 97.81 100 ASN A N 1
ATOM 747 C CA . ASN A 1 100 ? 9.469 7.699 -2.602 1 97.81 100 ASN A CA 1
ATOM 748 C C . ASN A 1 100 ? 10.375 7.777 -1.378 1 97.81 100 ASN A C 1
ATOM 750 O O . ASN A 1 100 ? 11.5 8.266 -1.465 1 97.81 100 ASN A O 1
ATOM 754 N N . LEU A 1 101 ? 9.898 7.273 -0.259 1 98.31 101 LEU A N 1
ATOM 755 C CA . LEU A 1 101 ? 10.711 7.324 0.953 1 98.31 101 LEU A CA 1
ATOM 756 C C . LEU A 1 101 ? 11.883 6.355 0.861 1 98.31 101 LEU A C 1
ATOM 758 O O . LEU A 1 101 ? 12.984 6.668 1.312 1 98.31 101 LEU A O 1
ATOM 762 N N . MET A 1 102 ? 11.625 5.195 0.291 1 98.5 102 MET A N 1
ATOM 763 C CA . MET A 1 102 ? 12.742 4.273 0.108 1 98.5 102 MET A CA 1
ATOM 764 C C . MET A 1 102 ? 13.789 4.871 -0.823 1 98.5 102 MET A C 1
ATOM 766 O O . MET A 1 102 ? 14.992 4.754 -0.567 1 98.5 102 MET A O 1
ATOM 770 N N . ALA A 1 103 ? 13.352 5.508 -1.879 1 98.5 103 ALA A N 1
ATOM 771 C CA . ALA A 1 103 ? 14.289 6.148 -2.803 1 98.5 103 ALA A CA 1
ATOM 772 C C . ALA A 1 103 ? 15.109 7.219 -2.092 1 98.5 103 ALA A C 1
ATOM 774 O O . ALA A 1 103 ? 16.344 7.227 -2.18 1 98.5 103 ALA A O 1
ATOM 775 N N . LEU A 1 104 ? 14.445 8.078 -1.354 1 98.44 104 LEU A N 1
ATOM 776 C CA . LEU A 1 104 ? 15.133 9.148 -0.644 1 98.44 104 LEU A CA 1
ATOM 777 C C . LEU A 1 104 ? 16.047 8.578 0.438 1 98.44 104 LEU A C 1
ATOM 779 O O . LEU A 1 104 ? 17.203 8.977 0.546 1 98.44 104 LEU A O 1
ATOM 783 N N . GLY A 1 105 ? 15.516 7.637 1.188 1 98.19 105 GLY A N 1
ATOM 784 C CA . GLY A 1 105 ? 16.234 7.102 2.334 1 98.19 105 GLY A CA 1
ATOM 785 C C . GLY A 1 105 ? 17.469 6.32 1.947 1 98.19 105 GLY A C 1
ATOM 786 O O . GLY A 1 105 ? 18.406 6.191 2.746 1 98.19 105 GLY A O 1
ATOM 787 N N . LEU A 1 106 ? 17.5 5.816 0.721 1 97.69 106 LEU A N 1
ATOM 788 C CA . LEU A 1 106 ? 18.641 5.012 0.286 1 97.69 106 LEU A CA 1
ATOM 789 C C . LEU A 1 106 ? 19.547 5.809 -0.639 1 97.69 106 LEU A C 1
ATOM 791 O O . LEU A 1 106 ? 20.547 5.285 -1.133 1 97.69 106 LEU A O 1
ATOM 795 N N . ASP A 1 107 ? 19.219 7.051 -0.916 1 96.94 107 ASP A N 1
ATOM 796 C CA . ASP A 1 107 ? 20.047 7.922 -1.746 1 96.94 107 ASP A CA 1
ATOM 797 C C . ASP A 1 107 ? 21.281 8.383 -0.993 1 96.94 107 ASP A C 1
ATOM 799 O O . ASP A 1 107 ? 21.188 9.047 0.036 1 96.94 107 ASP A O 1
ATOM 803 N N . ALA A 1 108 ? 22.484 8.133 -1.533 1 95.06 108 ALA A N 1
ATOM 804 C CA . ALA A 1 108 ? 23.75 8.391 -0.857 1 95.06 108 ALA A CA 1
ATOM 805 C C . ALA A 1 108 ? 24.062 9.883 -0.822 1 95.06 108 ALA A C 1
ATOM 807 O O . ALA A 1 108 ? 24.953 10.32 -0.088 1 95.06 108 ALA A O 1
ATOM 808 N N . ASN A 1 109 ? 23.297 10.641 -1.57 1 96.19 109 ASN A N 1
ATOM 809 C CA . ASN A 1 109 ? 23.5 12.086 -1.579 1 96.19 109 ASN A CA 1
ATOM 810 C C . ASN A 1 109 ? 22.938 12.742 -0.327 1 96.19 109 ASN A C 1
ATOM 812 O O . ASN A 1 109 ? 23.156 13.93 -0.085 1 96.19 109 ASN A O 1
ATOM 816 N N . PHE A 1 110 ? 22.188 11.969 0.499 1 97.81 110 PHE A N 1
ATOM 817 C CA . PHE A 1 110 ? 21.578 12.477 1.727 1 97.81 110 PHE A CA 1
ATOM 818 C C . PHE A 1 110 ? 21.984 11.617 2.92 1 97.81 110 PHE A C 1
ATOM 820 O O . PHE A 1 110 ? 21.844 10.391 2.889 1 97.81 110 PHE A O 1
ATOM 827 N N . ASP A 1 111 ? 22.547 12.211 3.887 1 98.19 111 ASP A N 1
ATOM 828 C CA . ASP A 1 111 ? 22.656 11.555 5.188 1 98.19 111 ASP A CA 1
ATOM 829 C C . ASP A 1 111 ? 21.484 11.938 6.094 1 98.19 111 ASP A C 1
ATOM 831 O O . ASP A 1 111 ? 21.453 13.039 6.648 1 98.19 111 ASP A O 1
ATOM 835 N N . LEU A 1 112 ? 20.594 11.008 6.281 1 98.5 112 LEU A N 1
ATOM 836 C CA . LEU A 1 112 ? 19.344 11.281 6.977 1 98.5 112 LEU A CA 1
ATOM 837 C C . LEU A 1 112 ? 19.344 10.641 8.359 1 98.5 112 LEU A C 1
ATOM 839 O O . LEU A 1 112 ? 18.328 10.656 9.055 1 98.5 112 LEU A O 1
ATOM 843 N N . SER A 1 113 ? 20.484 10.148 8.844 1 97.25 113 SER A N 1
ATOM 844 C CA . SER A 1 113 ? 20.562 9.297 10.023 1 97.25 113 SER A CA 1
ATOM 845 C C . SER A 1 113 ? 20.25 10.078 11.289 1 97.25 113 SER A C 1
ATOM 847 O O . SER A 1 113 ? 19.906 9.492 12.32 1 97.25 113 SER A O 1
ATOM 849 N N . ARG A 1 114 ? 20.312 11.414 11.227 1 97.81 114 ARG A N 1
ATOM 850 C CA . ARG A 1 114 ? 20.016 12.227 12.406 1 97.81 114 ARG A CA 1
ATOM 851 C C . ARG A 1 114 ? 18.891 13.203 12.125 1 97.81 114 ARG A C 1
ATOM 853 O O . ARG A 1 114 ? 18.594 14.078 12.945 1 97.81 114 ARG A O 1
ATOM 860 N N . SER A 1 115 ? 18.297 13.117 10.961 1 98.75 115 SER A N 1
ATOM 861 C CA . SER A 1 115 ? 17.25 14.047 10.57 1 98.75 115 SER A CA 1
ATOM 862 C C . SER A 1 115 ? 15.977 13.82 11.383 1 98.75 115 SER A C 1
ATOM 864 O O . SER A 1 115 ? 15.664 12.688 11.758 1 98.75 115 SER A O 1
ATOM 866 N N . TYR A 1 116 ? 15.289 14.922 11.695 1 98.81 116 TYR A N 1
ATOM 867 C CA . TYR A 1 116 ? 13.898 14.844 12.133 1 98.81 116 TYR A CA 1
ATOM 868 C C . TYR A 1 116 ? 12.953 14.844 10.938 1 98.81 116 TYR A C 1
ATOM 870 O O . TYR A 1 116 ? 13.188 15.547 9.953 1 98.81 116 TYR A O 1
ATOM 878 N N . TRP A 1 117 ? 12 14.047 11.086 1 98.5 117 TRP A N 1
ATOM 879 C CA . TRP A 1 117 ? 10.984 13.953 10.039 1 98.5 117 TRP A CA 1
ATOM 880 C C . TRP A 1 117 ? 9.664 14.539 10.508 1 98.5 117 TRP A C 1
ATOM 882 O O . TRP A 1 117 ? 9.18 14.203 11.594 1 98.5 117 TRP A O 1
ATOM 892 N N . LEU A 1 118 ? 9.109 15.422 9.734 1 98.88 118 LEU A N 1
ATOM 893 C CA . LEU A 1 118 ? 7.746 15.898 9.922 1 98.88 118 LEU A CA 1
ATOM 894 C C . LEU A 1 118 ? 6.867 15.5 8.742 1 98.88 118 LEU A C 1
ATOM 896 O O . LEU A 1 118 ? 6.91 16.125 7.688 1 98.88 118 LEU A O 1
ATOM 900 N N . ILE A 1 119 ? 6.09 14.453 8.977 1 98.5 119 ILE A N 1
ATOM 901 C CA . ILE A 1 119 ? 5.07 14.062 8.008 1 98.5 119 ILE A CA 1
ATOM 902 C C . ILE A 1 119 ? 3.785 14.844 8.273 1 98.5 119 ILE A C 1
ATOM 904 O O . ILE A 1 119 ? 3.281 14.859 9.398 1 98.5 119 ILE A O 1
ATOM 908 N N . ASN A 1 120 ? 3.314 15.547 7.293 1 98.25 120 ASN A N 1
ATOM 909 C CA . ASN A 1 120 ? 2.104 16.328 7.539 1 98.25 120 ASN A CA 1
ATOM 910 C C . ASN A 1 120 ? 1.138 16.25 6.359 1 98.25 120 ASN A C 1
ATOM 912 O O . ASN A 1 120 ? 1.562 16.078 5.215 1 98.25 120 ASN A O 1
ATOM 916 N N . GLY A 1 121 ? -0.121 16.297 6.617 1 97.56 121 GLY A N 1
ATOM 917 C CA . GLY A 1 121 ? -1.152 16.266 5.59 1 97.56 121 GLY A CA 1
ATOM 918 C C . GLY A 1 121 ? -2.555 16.406 6.148 1 97.56 121 GLY A C 1
ATOM 919 O O . GLY A 1 121 ? -2.762 16.281 7.359 1 97.56 121 GLY A O 1
ATOM 920 N N . ILE A 1 122 ? -3.484 16.703 5.258 1 96.88 122 ILE A N 1
ATOM 921 C CA . ILE A 1 122 ? -4.883 16.812 5.656 1 96.88 122 ILE A CA 1
ATOM 922 C C . ILE A 1 122 ? -5.469 15.422 5.867 1 96.88 122 ILE A C 1
ATOM 924 O O . ILE A 1 122 ? -4.887 14.422 5.43 1 96.88 122 ILE A O 1
ATOM 928 N N . ALA A 1 123 ? -6.586 15.312 6.57 1 97.62 123 ALA A N 1
ATOM 929 C CA . ALA A 1 123 ? -7.254 14.07 6.922 1 97.62 123 ALA A CA 1
ATOM 930 C C . ALA A 1 123 ? -8.742 14.297 7.195 1 97.62 123 ALA A C 1
ATOM 932 O O . ALA A 1 123 ? -9.164 15.438 7.406 1 97.62 123 ALA A O 1
ATOM 933 N N . GLY A 1 124 ? -9.508 13.203 7.09 1 97.5 124 GLY A N 1
ATOM 934 C CA . GLY A 1 124 ? -10.852 13.219 7.641 1 97.5 124 GLY A CA 1
ATOM 935 C C . GLY A 1 124 ? -10.883 13.023 9.148 1 97.5 124 GLY A C 1
ATOM 936 O O . GLY A 1 124 ? -9.922 12.516 9.734 1 97.5 124 GLY A O 1
ATOM 937 N N . THR A 1 125 ? -11.977 13.453 9.742 1 98.69 125 THR A N 1
ATOM 938 C CA . THR A 1 125 ? -12.148 13.266 11.18 1 98.69 125 THR A CA 1
ATOM 939 C C . THR A 1 125 ? -13.555 12.766 11.492 1 98.69 125 THR A C 1
ATOM 941 O O . THR A 1 125 ? -14.484 12.984 10.711 1 98.69 125 THR A O 1
ATOM 944 N N . SER A 1 126 ? -13.656 12.039 12.562 1 98.56 126 SER A N 1
ATOM 945 C CA . SER A 1 126 ? -14.953 11.617 13.078 1 98.56 126 SER A CA 1
ATOM 946 C C . SER A 1 126 ? -15.633 12.75 13.844 1 98.56 126 SER A C 1
ATOM 948 O O . SER A 1 126 ? -15.023 13.367 14.719 1 98.56 126 SER A O 1
ATOM 950 N N . PRO A 1 127 ? -16.906 12.984 13.562 1 98.5 127 PRO A N 1
ATOM 951 C CA . PRO A 1 127 ? -17.625 13.953 14.398 1 98.5 127 PRO A CA 1
ATOM 952 C C . PRO A 1 127 ? -17.75 13.5 15.852 1 98.5 127 PRO A C 1
ATOM 954 O O . PRO A 1 127 ? -18.094 14.305 16.719 1 98.5 127 PRO A O 1
ATOM 957 N N . GLU A 1 128 ? -17.5 12.258 16.094 1 98.31 128 GLU A N 1
ATOM 958 C CA . GLU A 1 128 ? -17.594 11.711 17.438 1 98.31 128 GLU A CA 1
ATOM 959 C C . GLU A 1 128 ? -16.375 12.125 18.281 1 98.31 128 GLU A C 1
ATOM 961 O O . GLU A 1 128 ? -16.469 12.227 19.5 1 98.31 128 GLU A O 1
ATOM 966 N N . THR A 1 129 ? -15.242 12.336 17.609 1 98.25 129 THR A N 1
ATOM 967 C CA . THR A 1 129 ? -14.023 12.484 18.391 1 98.25 129 THR A CA 1
ATOM 968 C C . THR A 1 129 ? -13.273 13.758 17.984 1 98.25 129 THR A C 1
ATOM 970 O O . THR A 1 129 ? -12.32 14.156 18.656 1 98.25 129 THR A O 1
ATOM 973 N N . GLY A 1 130 ? -13.703 14.398 16.938 1 98.44 130 GLY A N 1
ATOM 974 C CA . GLY A 1 130 ? -12.992 15.578 16.469 1 98.44 130 GLY A CA 1
ATOM 975 C C . GLY A 1 130 ? -13.883 16.547 15.703 1 98.44 130 GLY A C 1
ATOM 976 O O . GLY A 1 130 ? -15.102 16.375 15.672 1 98.44 130 GLY A O 1
ATOM 977 N N . THR A 1 131 ? -13.305 17.641 15.188 1 98.62 131 THR A N 1
ATOM 978 C CA . THR A 1 131 ? -13.984 18.625 14.336 1 98.62 131 THR A CA 1
ATOM 979 C C . THR A 1 131 ? -13.055 19.094 13.227 1 98.62 131 THR A C 1
ATOM 981 O O . THR A 1 131 ? -11.844 18.875 13.281 1 98.62 131 THR A O 1
ATOM 984 N N . ILE A 1 132 ? -13.648 19.656 12.156 1 98.06 132 ILE A N 1
ATOM 985 C CA . ILE A 1 132 ? -12.836 20.172 11.062 1 98.06 132 ILE A CA 1
ATOM 986 C C . ILE A 1 132 ? -11.977 21.328 11.57 1 98.06 132 ILE A C 1
ATOM 988 O O . ILE A 1 132 ? -12.43 22.141 12.375 1 98.06 132 ILE A O 1
ATOM 992 N N . GLY A 1 133 ? -10.703 21.359 11.219 1 98.12 133 GLY A N 1
ATOM 993 C CA . GLY A 1 133 ? -9.75 22.375 11.656 1 98.12 133 GLY A CA 1
ATOM 994 C C . GLY A 1 133 ? -8.797 21.875 12.734 1 98.12 133 GLY A C 1
ATOM 995 O O . GLY A 1 133 ? -7.762 22.484 12.984 1 98.12 133 GLY A O 1
ATOM 996 N N . ASP A 1 134 ? -9.156 20.75 13.367 1 98.81 134 ASP A N 1
ATOM 997 C CA . ASP A 1 134 ? -8.258 20.172 14.367 1 98.81 134 ASP A CA 1
ATOM 998 C C . ASP A 1 134 ? -6.891 19.859 13.766 1 98.81 134 ASP A C 1
ATOM 1000 O O . ASP A 1 134 ? -6.789 19.469 12.594 1 98.81 134 ASP A O 1
ATOM 1004 N N . LEU A 1 135 ? -5.898 20.109 14.547 1 98.94 135 LEU A N 1
ATOM 1005 C CA . LEU A 1 135 ? -4.543 19.672 14.25 1 98.94 135 LEU A CA 1
ATOM 1006 C C . LEU A 1 135 ? -4.102 18.594 15.234 1 98.94 135 LEU A C 1
ATOM 1008 O O . LEU A 1 135 ? -4.039 18.828 16.438 1 98.94 135 LEU A O 1
ATOM 1012 N N . ILE A 1 136 ? -3.783 17.391 14.703 1 98.94 136 ILE A N 1
ATOM 1013 C CA . ILE A 1 136 ? -3.566 16.219 15.562 1 98.94 136 ILE A CA 1
ATOM 1014 C C . ILE A 1 136 ? -2.123 15.75 15.43 1 98.94 136 ILE A C 1
ATOM 1016 O O . ILE A 1 136 ? -1.72 15.258 14.375 1 98.94 136 ILE A O 1
ATOM 1020 N N . TRP A 1 137 ? -1.298 15.93 16.516 1 98.94 137 TRP A N 1
ATOM 1021 C CA . TRP A 1 137 ? -0.048 15.18 16.609 1 98.94 137 TRP A CA 1
ATOM 1022 C C . TRP A 1 137 ? -0.318 13.695 16.844 1 98.94 137 TRP A C 1
ATOM 1024 O O . TRP A 1 137 ? -0.937 13.32 17.828 1 98.94 137 TRP A O 1
ATOM 1034 N N . THR A 1 138 ? 0.195 12.836 15.977 1 98.62 138 THR A N 1
ATOM 1035 C CA . THR A 1 138 ? -0.248 11.453 15.898 1 98.62 138 THR A CA 1
ATOM 1036 C C . THR A 1 138 ? 0.579 10.57 16.828 1 98.62 138 THR A C 1
ATOM 1038 O O . THR A 1 138 ? 1.806 10.68 16.875 1 98.62 138 THR A O 1
ATOM 1041 N N . ASP A 1 139 ? -0.123 9.695 17.562 1 96.81 139 ASP A N 1
ATOM 1042 C CA . ASP A 1 139 ? 0.566 8.758 18.438 1 96.81 139 ASP A CA 1
ATOM 1043 C C . ASP A 1 139 ? 0.617 7.363 17.812 1 96.81 139 ASP A C 1
ATOM 1045 O O . ASP A 1 139 ? 1.618 6.652 17.953 1 96.81 139 ASP A O 1
ATOM 1049 N N . PHE A 1 140 ? -0.498 6.93 17.156 1 96.31 140 PHE A N 1
ATOM 1050 C CA . PHE A 1 140 ? -0.528 5.652 16.453 1 96.31 140 PHE A CA 1
ATOM 1051 C C . PHE A 1 140 ? -0.945 5.844 15.008 1 96.31 140 PHE A C 1
ATOM 1053 O O . PHE A 1 140 ? -1.851 6.625 14.711 1 96.31 140 PHE A O 1
ATOM 1060 N N . VAL A 1 141 ? -0.227 5.184 14.141 1 97.25 141 VAL A N 1
ATOM 1061 C CA . VAL A 1 141 ? -0.7 4.953 12.773 1 97.25 141 VAL A CA 1
ATOM 1062 C C . VAL A 1 141 ? -1.19 3.516 12.633 1 97.25 141 VAL A C 1
ATOM 1064 O O . VAL A 1 141 ? -0.426 2.568 12.836 1 97.25 141 VAL A O 1
ATOM 1067 N N . VAL A 1 142 ? -2.445 3.387 12.336 1 96.88 142 VAL A N 1
ATOM 1068 C CA . VAL A 1 142 ? -3.064 2.068 12.258 1 96.88 142 VAL A CA 1
ATOM 1069 C C . VAL A 1 142 ? -3.529 1.802 10.828 1 96.88 142 VAL A C 1
ATOM 1071 O O . VAL A 1 142 ? -4.332 2.559 10.273 1 96.88 142 VAL A O 1
ATOM 1074 N N . ASN A 1 143 ? -3.002 0.712 10.258 1 96.56 143 ASN A N 1
ATOM 1075 C CA . ASN A 1 143 ? -3.4 0.298 8.914 1 96.56 143 ASN A CA 1
ATOM 1076 C C . ASN A 1 143 ? -4.809 -0.29 8.906 1 96.56 143 ASN A C 1
ATOM 1078 O O . ASN A 1 143 ? -5.125 -1.17 9.703 1 96.56 143 ASN A O 1
ATOM 1082 N N . GLY A 1 144 ? -5.633 0.188 7.984 1 96.44 144 GLY A N 1
ATOM 1083 C CA . GLY A 1 144 ? -7.004 -0.299 7.906 1 96.44 144 GLY A CA 1
ATOM 1084 C C . GLY A 1 144 ? -7.234 -1.24 6.738 1 96.44 144 GLY A C 1
ATOM 1085 O O . GLY A 1 144 ? -8.328 -1.785 6.582 1 96.44 144 GLY A O 1
ATOM 1086 N N . ASP A 1 145 ? -6.215 -1.434 5.934 1 95.75 145 ASP A N 1
ATOM 1087 C CA . ASP A 1 145 ? -6.383 -2.199 4.699 1 95.75 145 ASP A CA 1
ATOM 1088 C C . ASP A 1 145 ? -6.023 -3.668 4.914 1 95.75 145 ASP A C 1
ATOM 1090 O O . ASP A 1 145 ? -6.531 -4.547 4.215 1 95.75 145 ASP A O 1
ATOM 1094 N N . VAL A 1 146 ? -5.059 -3.953 5.758 1 93.62 146 VAL A N 1
ATOM 1095 C CA . VAL A 1 146 ? -4.676 -5.336 6.023 1 93.62 146 VAL A CA 1
ATOM 1096 C C . VAL A 1 146 ? -5.754 -6.02 6.863 1 93.62 146 VAL A C 1
ATOM 1098 O O . VAL A 1 146 ? -5.641 -6.082 8.094 1 93.62 146 VAL A O 1
ATOM 1101 N N . ALA A 1 147 ? -6.758 -6.52 6.195 1 94 147 ALA A N 1
ATOM 1102 C CA . ALA A 1 147 ? -7.988 -7.039 6.789 1 94 147 ALA A CA 1
ATOM 1103 C C . ALA A 1 147 ? -8.594 -8.141 5.922 1 94 147 ALA A C 1
ATOM 1105 O O . ALA A 1 147 ? -8.195 -8.32 4.773 1 94 147 ALA A O 1
ATOM 1106 N N . HIS A 1 148 ? -9.43 -8.914 6.539 1 94.25 148 HIS A N 1
ATOM 1107 C CA . HIS A 1 148 ? -10.453 -9.633 5.793 1 94.25 148 HIS A CA 1
ATOM 1108 C C . HIS A 1 148 ? -11.688 -8.766 5.57 1 94.25 148 HIS A C 1
ATOM 1110 O O . HIS A 1 148 ? -11.969 -7.867 6.367 1 94.25 148 HIS A O 1
ATOM 1116 N N . GLU A 1 149 ? -12.336 -9.062 4.512 1 97.69 149 GLU A N 1
ATOM 1117 C CA . GLU A 1 149 ? -13.602 -8.375 4.289 1 97.69 149 GLU A CA 1
ATOM 1118 C C . GLU A 1 149 ? -14.633 -9.312 3.668 1 97.69 149 GLU A C 1
ATOM 1120 O O . GLU A 1 149 ? -14.328 -10.047 2.73 1 97.69 149 GLU A O 1
ATOM 1125 N N . ILE A 1 150 ? -15.805 -9.359 4.195 1 98.12 150 ILE A N 1
ATOM 1126 C CA . ILE A 1 150 ? -17.031 -9.875 3.6 1 98.12 150 ILE A CA 1
ATOM 1127 C C . ILE A 1 150 ? -18.031 -8.727 3.396 1 98.12 150 ILE A C 1
ATOM 1129 O O . ILE A 1 150 ? -18.188 -7.875 4.273 1 98.12 150 ILE A O 1
ATOM 1133 N N . ASP A 1 151 ? -18.625 -8.648 2.203 1 98.31 151 ASP A N 1
ATOM 1134 C CA . ASP A 1 151 ? -19.625 -7.609 1.964 1 98.31 151 ASP A CA 1
ATOM 1135 C C . ASP A 1 151 ? -20.625 -7.543 3.109 1 98.31 151 ASP A C 1
ATOM 1137 O O . ASP A 1 151 ? -21.141 -8.57 3.551 1 98.31 151 ASP A O 1
ATOM 1141 N N . ALA A 1 152 ? -20.875 -6.281 3.525 1 97.62 152 ALA A N 1
ATOM 1142 C CA . ALA A 1 152 ? -21.703 -6.09 4.711 1 97.62 152 ALA A CA 1
ATOM 1143 C C . ALA A 1 152 ? -23.078 -6.727 4.527 1 97.62 152 ALA A C 1
ATOM 1145 O O . ALA A 1 152 ? -23.75 -7.059 5.508 1 97.62 152 ALA A O 1
ATOM 1146 N N . ARG A 1 153 ? -23.547 -6.98 3.338 1 97.38 153 ARG A N 1
ATOM 1147 C CA . ARG A 1 153 ? -24.844 -7.578 3.035 1 97.38 153 ARG A CA 1
ATOM 1148 C C . ARG A 1 153 ? -24.781 -9.102 3.137 1 97.38 153 ARG A C 1
ATOM 1150 O O . ARG A 1 153 ? -25.812 -9.766 3.09 1 97.38 153 ARG A O 1
ATOM 1157 N N . GLU A 1 154 ? -23.516 -9.633 3.305 1 97.44 154 GLU A N 1
ATOM 1158 C CA . GLU A 1 154 ? -23.344 -11.078 3.33 1 97.44 154 GLU A CA 1
ATOM 1159 C C . GLU A 1 154 ? -22.797 -11.547 4.68 1 97.44 154 GLU A C 1
ATOM 1161 O O . GLU A 1 154 ? -22.484 -12.727 4.852 1 97.44 154 GLU A O 1
ATOM 1166 N N . ILE A 1 155 ? -22.672 -10.656 5.641 1 97.69 155 ILE A N 1
ATOM 1167 C CA . ILE A 1 155 ? -22.094 -11.039 6.926 1 97.69 155 ILE A CA 1
ATOM 1168 C C . ILE A 1 155 ? -23.188 -11.586 7.84 1 97.69 155 ILE A C 1
ATOM 1170 O O . ILE A 1 155 ? -24.375 -11.266 7.664 1 97.69 155 ILE A O 1
ATOM 1174 N N . PRO A 1 156 ? -22.797 -12.438 8.859 1 97 156 PRO A N 1
ATOM 1175 C CA . PRO A 1 156 ? -23.75 -12.828 9.898 1 97 156 PRO A CA 1
ATOM 1176 C C . PRO A 1 156 ? -24.391 -11.625 10.586 1 97 156 PRO A C 1
ATOM 1178 O O . PRO A 1 156 ? -23.766 -10.578 10.727 1 97 156 PRO A O 1
ATOM 1181 N N . ALA A 1 157 ? -25.578 -11.852 11.07 1 96.44 157 ALA A N 1
ATOM 1182 C CA . ALA A 1 157 ? -26.391 -10.766 11.609 1 96.44 157 ALA A CA 1
ATOM 1183 C C . ALA A 1 157 ? -25.75 -10.164 12.852 1 96.44 157 ALA A C 1
ATOM 1185 O O . ALA A 1 157 ? -25.953 -8.984 13.156 1 96.44 157 ALA A O 1
ATOM 1186 N N . ASP A 1 158 ? -24.984 -10.914 13.516 1 96.06 158 ASP A N 1
ATOM 1187 C CA . ASP A 1 158 ? -24.422 -10.438 14.781 1 96.06 158 ASP A CA 1
ATOM 1188 C C . ASP A 1 158 ? -23.094 -9.719 14.555 1 96.06 158 ASP A C 1
ATOM 1190 O O . ASP A 1 158 ? -22.516 -9.18 15.5 1 96.06 158 ASP A O 1
ATOM 1194 N N . TRP A 1 159 ? -22.609 -9.773 13.359 1 96.94 159 TRP A N 1
ATOM 1195 C CA . TRP A 1 159 ? -21.375 -9.055 13.07 1 96.94 159 TRP A CA 1
ATOM 1196 C C . TRP A 1 159 ? -21.656 -7.566 12.859 1 96.94 159 TRP A C 1
ATOM 1198 O O . TRP A 1 159 ? -22.547 -7.191 12.094 1 96.94 159 TRP A O 1
ATOM 1208 N N . PRO A 1 160 ? -20.875 -6.699 13.516 1 96.44 160 PRO A N 1
ATOM 1209 C CA . PRO A 1 160 ? -21.109 -5.262 13.344 1 96.44 160 PRO A CA 1
ATOM 1210 C C . PRO A 1 160 ? -20.625 -4.746 11.992 1 96.44 160 PRO A C 1
ATOM 1212 O O . PRO A 1 160 ? -21.141 -3.734 11.5 1 96.44 160 PRO A O 1
ATOM 1215 N N . GLU A 1 161 ? -19.672 -5.328 11.406 1 96.06 161 GLU A N 1
ATOM 1216 C CA . GLU A 1 161 ? -19.109 -4.898 10.125 1 96.06 161 GLU A CA 1
ATOM 1217 C C . GLU A 1 161 ? -18.453 -6.07 9.391 1 96.06 161 GLU A C 1
ATOM 1219 O O . GLU A 1 161 ? -18.25 -7.137 9.969 1 96.06 161 GLU A O 1
ATOM 1224 N N . GLY A 1 162 ? -18.172 -5.812 8.117 1 96.38 162 GLY A N 1
ATOM 1225 C CA . GLY A 1 162 ? -17.625 -6.852 7.266 1 96.38 162 GLY A CA 1
ATOM 1226 C C . GLY A 1 162 ? -16.109 -6.922 7.316 1 96.38 162 GLY A C 1
ATOM 1227 O O . GLY A 1 162 ? -15.516 -7.91 6.891 1 96.38 162 GLY A O 1
ATOM 1228 N N . TYR A 1 163 ? -15.453 -5.84 7.859 1 96.81 163 TYR A N 1
ATOM 1229 C CA . TYR A 1 163 ? -14.008 -5.805 8.039 1 96.81 163 TYR A CA 1
ATOM 1230 C C . TYR A 1 163 ? -13.602 -6.473 9.344 1 96.81 163 TYR A C 1
ATOM 1232 O O . TYR A 1 163 ? -14.234 -6.25 10.383 1 96.81 163 TYR A O 1
ATOM 1240 N N . PHE A 1 164 ? -12.57 -7.254 9.305 1 92.56 164 PHE A N 1
ATOM 1241 C CA . PHE A 1 164 ? -11.992 -7.793 10.523 1 92.56 164 PHE A CA 1
ATOM 1242 C C . PHE A 1 164 ? -10.531 -8.18 10.305 1 92.56 164 PHE A C 1
ATOM 1244 O O . PHE A 1 164 ? -10.07 -8.266 9.172 1 92.56 164 PHE A O 1
ATOM 1251 N N . PRO A 1 165 ? -9.773 -8.312 11.352 1 87.94 165 PRO A N 1
ATOM 1252 C CA . PRO A 1 165 ? -8.32 -8.445 11.203 1 87.94 165 PRO A CA 1
ATOM 1253 C C . PRO A 1 165 ? -7.918 -9.648 10.367 1 87.94 165 PRO A C 1
ATOM 1255 O O . PRO A 1 165 ? -8.523 -10.719 10.477 1 87.94 165 PRO A O 1
ATOM 1258 N N . ALA A 1 166 ? -6.938 -9.43 9.531 1 86.19 166 ALA A N 1
ATOM 1259 C CA . ALA A 1 166 ? -6.395 -10.523 8.727 1 86.19 166 ALA A CA 1
ATOM 1260 C C . ALA A 1 166 ? -6.016 -11.711 9.602 1 86.19 166 ALA A C 1
ATOM 1262 O O . ALA A 1 166 ? -5.457 -11.539 10.688 1 86.19 166 ALA A O 1
ATOM 1263 N N . GLY A 1 167 ? -6.281 -12.906 9.148 1 81 167 GLY A N 1
ATOM 1264 C CA . GLY A 1 167 ? -5.941 -14.125 9.875 1 81 167 GLY A CA 1
ATOM 1265 C C . GLY A 1 167 ? -7.016 -14.547 10.859 1 81 167 GLY A C 1
ATOM 1266 O O . GLY A 1 167 ? -6.977 -15.664 11.383 1 81 167 GLY A O 1
ATOM 1267 N N . ARG A 1 168 ? -8 -13.656 11.047 1 86 168 ARG A N 1
ATOM 1268 C CA . ARG A 1 168 ? -9.117 -14 11.922 1 86 168 ARG A CA 1
ATOM 1269 C C . ARG A 1 168 ? -10.32 -14.477 11.109 1 86 168 ARG A C 1
ATOM 1271 O O . ARG A 1 168 ? -10.367 -14.289 9.891 1 86 168 ARG A O 1
ATOM 1278 N N . THR A 1 169 ? -11.242 -15.156 11.891 1 89.06 169 THR A N 1
ATOM 1279 C CA . THR A 1 169 ? -12.398 -15.711 11.188 1 89.06 169 THR A CA 1
ATOM 1280 C C . THR A 1 169 ? -13.672 -14.977 11.586 1 89.06 169 THR A C 1
ATOM 1282 O O . THR A 1 169 ? -14.773 -15.383 11.211 1 89.06 169 THR A O 1
ATOM 1285 N N . ARG A 1 170 ? -13.477 -13.961 12.422 1 91 170 ARG A N 1
ATOM 1286 C CA . ARG A 1 170 ? -14.586 -13.125 12.859 1 91 170 ARG A CA 1
ATOM 1287 C C . ARG A 1 170 ? -14.094 -11.766 13.336 1 91 170 ARG A C 1
ATOM 1289 O O . ARG A 1 170 ? -12.906 -11.586 13.617 1 91 170 ARG A O 1
ATOM 1296 N N . PRO A 1 171 ? -15.047 -10.82 13.461 1 92.69 171 PRO A N 1
ATOM 1297 C CA . PRO A 1 171 ? -14.633 -9.508 13.961 1 92.69 171 PRO A CA 1
ATOM 1298 C C . PRO A 1 171 ? -14.227 -9.539 15.438 1 92.69 171 PRO A C 1
ATOM 1300 O O . PRO A 1 171 ? -14.914 -10.148 16.25 1 92.69 171 PRO A O 1
ATOM 1303 N N . TYR A 1 172 ? -13.102 -9.047 15.812 1 89.12 172 TYR A N 1
ATOM 1304 C CA . TYR A 1 172 ? -12.562 -8.648 17.109 1 89.12 172 TYR A CA 1
ATOM 1305 C C . TYR A 1 172 ? -12.578 -9.82 18.094 1 89.12 172 TYR A C 1
ATOM 1307 O O . TYR A 1 172 ? -13.078 -9.688 19.219 1 89.12 172 TYR A O 1
ATOM 1315 N N . PRO A 1 173 ? -12.031 -10.867 17.625 1 84.88 173 PRO A N 1
ATOM 1316 C CA . PRO A 1 173 ? -11.938 -11.945 18.609 1 84.88 173 PRO A CA 1
ATOM 1317 C C . PRO A 1 173 ? -11.031 -11.586 19.781 1 84.88 173 PRO A C 1
ATOM 1319 O O . PRO A 1 173 ? -10.086 -10.812 19.625 1 84.88 173 PRO A O 1
ATOM 1322 N N . GLU A 1 174 ? -11.383 -12.062 20.969 1 80.25 174 GLU A N 1
ATOM 1323 C CA . GLU A 1 174 ? -10.547 -11.93 22.156 1 80.25 174 GLU A CA 1
ATOM 1324 C C . GLU A 1 174 ? -9.945 -13.273 22.562 1 80.25 174 GLU A C 1
ATOM 1326 O O . GLU A 1 174 ? -10.594 -14.312 22.438 1 80.25 174 GLU A O 1
ATOM 1331 N N . PRO A 1 175 ? -8.75 -13.453 23.094 1 75.69 175 PRO A N 1
ATOM 1332 C CA . PRO A 1 175 ? -7.82 -12.32 23.172 1 75.69 175 PRO A CA 1
ATOM 1333 C C . PRO A 1 175 ? -7.277 -11.906 21.812 1 75.69 175 PRO A C 1
ATOM 1335 O O . PRO A 1 175 ? -7.172 -12.734 20.906 1 75.69 175 PRO A O 1
ATOM 1338 N N . ARG A 1 176 ? -7.133 -10.68 21.641 1 67.56 176 ARG A N 1
ATOM 1339 C CA . ARG A 1 176 ? -6.66 -10.102 20.375 1 67.56 176 ARG A CA 1
ATOM 1340 C C . ARG A 1 176 ? -5.336 -10.727 19.953 1 67.56 176 ARG A C 1
ATOM 1342 O O . ARG A 1 176 ? -5.125 -11.016 18.781 1 67.56 176 ARG A O 1
ATOM 1349 N N . VAL A 1 177 ? -4.391 -10.633 20.859 1 60.91 177 VAL A N 1
ATOM 1350 C CA . VAL A 1 177 ? -3.016 -10.938 20.469 1 60.91 177 VAL A CA 1
ATOM 1351 C C . VAL A 1 177 ? -2.637 -12.328 20.984 1 60.91 177 VAL A C 1
ATOM 1353 O O . VAL A 1 177 ? -2.752 -12.609 22.172 1 60.91 177 VAL A O 1
ATOM 1356 N N . ALA A 1 178 ? -2.713 -13.234 20.031 1 55.28 178 ALA A N 1
ATOM 1357 C CA . ALA A 1 178 ? -1.99 -14.453 20.359 1 55.28 178 ALA A CA 1
ATOM 1358 C C . ALA A 1 178 ? -0.496 -14.297 20.094 1 55.28 178 ALA A C 1
ATOM 1360 O O . ALA A 1 178 ? -0.095 -13.672 19.109 1 55.28 178 ALA A O 1
ATOM 1361 N N . ALA A 1 179 ? 0.208 -14.648 21.125 1 51 179 ALA A N 1
ATOM 1362 C CA . ALA A 1 179 ? 1.658 -14.609 20.969 1 51 179 ALA A CA 1
ATOM 1363 C C . ALA A 1 179 ? 2.076 -15.148 19.609 1 51 179 ALA A C 1
ATOM 1365 O O . ALA A 1 179 ? 1.635 -16.219 19.188 1 51 179 ALA A O 1
ATOM 1366 N N . GLY A 1 180 ? 2.787 -14.219 18.875 1 52.91 180 GLY A N 1
ATOM 1367 C CA . GLY A 1 180 ? 3.316 -14.688 17.594 1 52.91 180 GLY A CA 1
ATOM 1368 C C . GLY A 1 180 ? 2.408 -14.375 16.422 1 52.91 180 GLY A C 1
ATOM 1369 O O . GLY A 1 180 ? 2.812 -14.516 15.266 1 52.91 180 GLY A O 1
ATOM 1370 N N . SER A 1 181 ? 1.272 -13.859 16.75 1 61.22 181 SER A N 1
ATOM 1371 C CA . SER A 1 181 ? 0.357 -13.516 15.672 1 61.22 181 SER A CA 1
ATOM 1372 C C . SER A 1 181 ? 0.821 -12.258 14.938 1 61.22 181 SER A C 1
ATOM 1374 O O . SER A 1 181 ? 1.639 -11.5 15.461 1 61.22 181 SER A O 1
ATOM 1376 N N . PRO A 1 182 ? 0.43 -12.141 13.695 1 60.03 182 PRO A N 1
ATOM 1377 C CA . PRO A 1 182 ? 0.757 -10.93 12.945 1 60.03 182 PRO A CA 1
ATOM 1378 C C . PRO A 1 182 ? 0.436 -9.656 13.711 1 60.03 182 PRO A C 1
ATOM 1380 O O . PRO A 1 182 ? 1.128 -8.641 13.555 1 60.03 182 PRO A O 1
ATOM 1383 N N . GLU A 1 183 ? -0.46 -9.789 14.727 1 58 183 GLU A N 1
ATOM 1384 C CA . GLU A 1 183 ? -0.901 -8.617 15.477 1 58 183 GLU A CA 1
ATOM 1385 C C . GLU A 1 183 ? -0.12 -8.477 16.781 1 58 183 GLU A C 1
ATOM 1387 O O . GLU A 1 183 ? -0.332 -7.527 17.531 1 58 183 GLU A O 1
ATOM 1392 N N . ASP A 1 184 ? 0.733 -9.461 16.891 1 60.97 184 ASP A N 1
ATOM 1393 C CA . ASP A 1 184 ? 1.475 -9.469 18.156 1 60.97 184 ASP A CA 1
ATOM 1394 C C . ASP A 1 184 ? 2.248 -8.172 18.344 1 60.97 184 ASP A C 1
ATOM 1396 O O . ASP A 1 184 ? 3.127 -7.836 17.547 1 60.97 184 ASP A O 1
ATOM 1400 N N . VAL A 1 185 ? 1.74 -7.48 19.391 1 56.5 185 VAL A N 1
ATOM 1401 C CA . VAL A 1 185 ? 2.307 -6.168 19.672 1 56.5 185 VAL A CA 1
ATOM 1402 C C . VAL A 1 185 ? 3.477 -6.309 20.641 1 56.5 185 VAL A C 1
ATOM 1404 O O . VAL A 1 185 ? 4.023 -5.309 21.109 1 56.5 185 VAL A O 1
ATOM 1407 N N . ARG A 1 186 ? 3.471 -7.473 21.297 1 47.09 186 ARG A N 1
ATOM 1408 C CA . ARG A 1 186 ? 4.465 -7.617 22.359 1 47.09 186 ARG A CA 1
ATOM 1409 C C . ARG A 1 186 ? 5.855 -7.242 21.859 1 47.09 186 ARG A C 1
ATOM 1411 O O . ARG A 1 186 ? 6.719 -6.844 22.641 1 47.09 186 ARG A O 1
ATOM 1418 N N . GLY A 1 187 ? 6.16 -7.324 20.625 1 46.94 187 GLY A N 1
ATOM 1419 C CA . GLY A 1 187 ? 7.523 -7.047 20.188 1 46.94 187 GLY A CA 1
ATOM 1420 C C . GLY A 1 187 ? 7.742 -5.594 19.812 1 46.94 187 GLY A C 1
ATOM 1421 O O . GLY A 1 187 ? 8.555 -5.289 18.938 1 46.94 187 GLY A O 1
ATOM 1422 N N . TRP A 1 188 ? 6.762 -4.797 20.328 1 48.59 188 TRP A N 1
ATOM 1423 C CA . TRP A 1 188 ? 7.102 -3.4 20.078 1 48.59 188 TRP A CA 1
ATOM 1424 C C . TRP A 1 188 ? 8.586 -3.145 20.328 1 48.59 188 TRP A C 1
ATOM 1426 O O . TRP A 1 188 ? 8.969 -2.041 20.719 1 48.59 188 TRP A O 1
ATOM 1436 N N . THR A 1 189 ? 9.297 -4.16 20.406 1 46.69 189 THR A N 1
ATOM 1437 C CA . THR A 1 189 ? 10.617 -3.969 21 1 46.69 189 THR A CA 1
ATOM 1438 C C . THR A 1 189 ? 11.57 -3.342 20 1 46.69 189 THR A C 1
ATOM 1440 O O . THR A 1 189 ? 12.688 -2.957 20.344 1 46.69 189 THR A O 1
ATOM 1443 N N . GLY A 1 190 ? 11.094 -3.162 18.781 1 54.03 190 GLY A N 1
ATOM 1444 C CA . GLY A 1 190 ? 12.133 -2.527 17.984 1 54.03 190 GLY A CA 1
ATOM 1445 C C . GLY A 1 190 ? 11.977 -1.022 17.891 1 54.03 190 GLY A C 1
ATOM 1446 O O . GLY A 1 190 ? 11.062 -0.449 18.484 1 54.03 190 GLY A O 1
ATOM 1447 N N . PRO A 1 191 ? 12.961 -0.387 17.562 1 56.47 191 PRO A N 1
ATOM 1448 C CA . PRO A 1 191 ? 12.984 1.074 17.453 1 56.47 191 PRO A CA 1
ATOM 1449 C C . PRO A 1 191 ? 11.719 1.641 16.828 1 56.47 191 PRO A C 1
ATOM 1451 O O . PRO A 1 191 ? 11.32 2.77 17.125 1 56.47 191 PRO A O 1
ATOM 1454 N N . PHE A 1 192 ? 11.023 0.782 16.078 1 63.72 192 PHE A N 1
ATOM 1455 C CA . PHE A 1 192 ? 9.891 1.383 15.383 1 63.72 192 PHE A CA 1
ATOM 1456 C C . PHE A 1 192 ? 8.586 1.046 16.094 1 63.72 192 PHE A C 1
ATOM 1458 O O . PHE A 1 192 ? 7.547 1.662 15.836 1 63.72 192 PHE A O 1
ATOM 1465 N N . ARG A 1 193 ? 8.609 0.403 17.031 1 80.75 193 ARG A N 1
ATOM 1466 C CA . ARG A 1 193 ? 7.473 0.046 17.875 1 80.75 193 ARG A CA 1
ATOM 1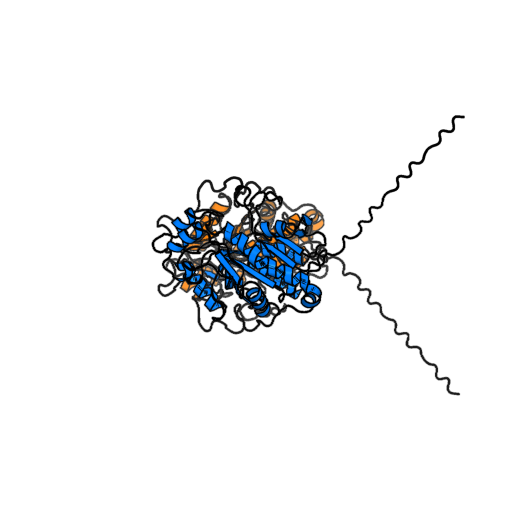467 C C . ARG A 1 193 ? 6.277 -0.366 17.016 1 80.75 193 ARG A C 1
ATOM 1469 O O . ARG A 1 193 ? 5.207 0.238 17.109 1 80.75 193 ARG A O 1
ATOM 1476 N N . THR A 1 194 ? 6.52 -1.238 16.078 1 82 194 THR A N 1
ATOM 1477 C CA . THR A 1 194 ? 5.453 -1.772 15.234 1 82 194 THR A CA 1
ATOM 1478 C C . THR A 1 194 ? 5.023 -3.156 15.719 1 82 194 THR A C 1
ATOM 1480 O O . THR A 1 194 ? 5.773 -3.83 16.422 1 82 194 THR A O 1
ATOM 1483 N N . ASN A 1 195 ? 3.799 -3.492 15.359 1 78 195 ASN A N 1
ATOM 1484 C CA . ASN A 1 195 ? 3.484 -4.914 15.469 1 78 195 ASN A CA 1
ATOM 1485 C C . ASN A 1 195 ? 4.215 -5.738 14.414 1 78 195 ASN A C 1
ATOM 1487 O O . ASN A 1 195 ? 4.891 -5.18 13.547 1 78 195 ASN A O 1
ATOM 1491 N N . ARG A 1 196 ? 4.125 -7.035 14.516 1 74.25 196 ARG A N 1
ATOM 1492 C CA . ARG A 1 196 ? 4.891 -7.93 13.656 1 74.25 196 ARG A CA 1
ATOM 1493 C C . ARG A 1 196 ? 4.551 -7.703 12.188 1 74.25 196 ARG A C 1
ATOM 1495 O O . ARG A 1 196 ? 5.438 -7.695 11.328 1 74.25 196 ARG A O 1
ATOM 1502 N N . ALA A 1 197 ? 3.322 -7.477 11.891 1 76.62 197 ALA A N 1
ATOM 1503 C CA . ALA A 1 197 ? 2.875 -7.312 10.516 1 76.62 197 ALA A CA 1
ATOM 1504 C C . ALA A 1 197 ? 3.082 -5.879 10.039 1 76.62 197 ALA A C 1
ATOM 1506 O O . ALA A 1 197 ? 2.842 -5.566 8.867 1 76.62 197 ALA A O 1
ATOM 1507 N N . ARG A 1 198 ? 3.506 -4.98 10.93 1 86.31 198 ARG A N 1
ATOM 1508 C CA . ARG A 1 198 ? 3.75 -3.568 10.648 1 86.31 198 ARG A CA 1
ATOM 1509 C C . ARG A 1 198 ? 2.475 -2.877 10.172 1 86.31 198 ARG A C 1
ATOM 1511 O O . ARG A 1 198 ? 2.508 -2.076 9.234 1 86.31 198 ARG A O 1
ATOM 1518 N N . THR A 1 199 ? 1.423 -3.318 10.828 1 91.38 199 THR A N 1
ATOM 1519 C CA . THR A 1 199 ? 0.128 -2.711 10.547 1 91.38 199 THR A CA 1
ATOM 1520 C C . THR A 1 199 ? -0.219 -1.659 11.594 1 91.38 199 THR A C 1
ATOM 1522 O O . THR A 1 199 ? -1.175 -0.898 11.43 1 91.38 199 THR A O 1
ATOM 1525 N N . VAL A 1 200 ? 0.537 -1.637 12.656 1 93.06 200 VAL A N 1
ATOM 1526 C CA . VAL A 1 200 ? 0.411 -0.613 13.688 1 93.06 200 VAL A CA 1
ATOM 1527 C C . VAL A 1 200 ? 1.789 -0.057 14.039 1 93.06 200 VAL A C 1
ATOM 1529 O O . VAL A 1 200 ? 2.721 -0.818 14.312 1 93.06 200 VAL A O 1
ATOM 1532 N N . THR A 1 201 ? 1.927 1.18 13.969 1 94.06 201 THR A N 1
ATOM 1533 C CA . THR A 1 201 ? 3.145 1.859 14.398 1 94.06 201 THR A CA 1
ATOM 1534 C C . THR A 1 201 ? 2.852 2.84 15.531 1 94.06 201 THR A C 1
ATOM 1536 O O . THR A 1 201 ? 1.98 3.703 15.398 1 94.06 201 THR A O 1
ATOM 1539 N N . MET A 1 202 ? 3.461 2.643 16.625 1 93.75 202 MET A N 1
ATOM 1540 C CA . MET A 1 202 ? 3.453 3.639 17.688 1 93.75 202 MET A CA 1
ATOM 1541 C C . MET A 1 202 ? 4.598 4.633 17.516 1 93.75 202 MET A C 1
ATOM 1543 O O . MET A 1 202 ? 5.766 4.25 17.547 1 93.75 202 MET A O 1
ATOM 1547 N N . LEU A 1 203 ? 4.281 5.883 17.312 1 94.69 203 LEU A N 1
ATOM 1548 C CA . LEU A 1 203 ? 5.305 6.914 17.203 1 94.69 203 LEU A CA 1
ATOM 1549 C C . LEU A 1 203 ? 5.848 7.297 18.562 1 94.69 203 LEU A C 1
ATOM 1551 O O . LEU A 1 203 ? 5.328 6.848 19.594 1 94.69 203 LEU A O 1
ATOM 1555 N N . ASN A 1 204 ? 6.98 7.992 18.562 1 94.25 204 ASN A N 1
ATOM 1556 C CA . ASN A 1 204 ? 7.621 8.422 19.797 1 94.25 204 ASN A CA 1
ATOM 1557 C C . ASN A 1 204 ? 6.723 9.359 20.594 1 94.25 204 ASN A C 1
ATOM 1559 O O . ASN A 1 204 ? 6.617 10.547 20.281 1 94.25 204 ASN A O 1
ATOM 1563 N N . ALA A 1 205 ? 6.148 8.844 21.672 1 92.5 205 ALA A N 1
ATOM 1564 C CA . ALA A 1 205 ? 5.164 9.586 22.438 1 92.5 205 ALA A CA 1
ATOM 1565 C C . ALA A 1 205 ? 5.785 10.82 23.078 1 92.5 205 ALA A C 1
ATOM 1567 O O . ALA A 1 205 ? 5.129 11.859 23.203 1 92.5 205 ALA A O 1
ATOM 1568 N N . SER A 1 206 ? 6.996 10.68 23.531 1 95.38 206 SER A N 1
ATOM 1569 C CA . SER A 1 206 ? 7.668 11.812 24.156 1 95.38 206 SER A CA 1
ATOM 1570 C C . SER A 1 206 ? 7.883 12.953 23.172 1 95.38 206 SER A C 1
ATOM 1572 O O . SER A 1 206 ? 7.688 14.125 23.516 1 95.38 206 SER A O 1
ATOM 1574 N N . LEU A 1 207 ? 8.297 12.625 21.969 1 97.38 207 LEU A N 1
ATOM 1575 C CA . LEU A 1 207 ? 8.5 13.633 20.938 1 97.38 207 LEU A CA 1
ATOM 1576 C C . LEU A 1 207 ? 7.176 14.289 20.547 1 97.38 207 LEU A C 1
ATOM 1578 O O . LEU A 1 207 ? 7.109 15.508 20.375 1 97.38 207 LEU A O 1
ATOM 1582 N N . ALA A 1 208 ? 6.117 13.539 20.453 1 97.44 208 ALA A N 1
ATOM 1583 C CA . ALA A 1 208 ? 4.797 14.062 20.109 1 97.44 208 ALA A CA 1
ATOM 1584 C C . ALA A 1 208 ? 4.277 14.992 21.203 1 97.44 208 ALA A C 1
ATOM 1586 O O . ALA A 1 208 ? 3.717 16.047 20.906 1 97.44 208 ALA A O 1
ATOM 1587 N N . ARG A 1 209 ? 4.469 14.641 22.422 1 98.12 209 ARG A N 1
ATOM 1588 C CA . ARG A 1 209 ? 4.023 15.477 23.531 1 98.12 209 ARG A CA 1
ATOM 1589 C C . ARG A 1 209 ? 4.805 16.781 23.578 1 98.12 209 ARG A C 1
ATOM 1591 O O . ARG A 1 209 ? 4.25 17.828 23.906 1 98.12 209 ARG A O 1
ATOM 1598 N N . TRP A 1 210 ? 6.09 16.641 23.359 1 98.75 210 TRP A N 1
ATOM 1599 C CA . TRP A 1 210 ? 6.91 17.844 23.281 1 98.75 210 TRP A CA 1
ATOM 1600 C C . TRP A 1 210 ? 6.387 18.797 22.203 1 98.75 210 TRP A C 1
ATOM 1602 O O . TRP A 1 210 ? 6.215 19.984 22.453 1 98.75 210 TRP A O 1
ATOM 1612 N N . ALA A 1 211 ? 6.094 18.312 21 1 98.94 211 ALA A N 1
ATOM 1613 C CA . ALA A 1 211 ? 5.543 19.125 19.906 1 98.94 211 ALA A CA 1
ATOM 1614 C C . ALA A 1 211 ? 4.188 19.719 20.297 1 98.94 211 ALA A C 1
ATOM 1616 O O . ALA A 1 211 ? 3.904 20.875 20.016 1 98.94 211 ALA A O 1
ATOM 1617 N N . TYR A 1 212 ? 3.398 18.906 20.969 1 98.88 212 TYR A N 1
ATOM 1618 C CA . TYR A 1 212 ? 2.094 19.344 21.453 1 98.88 212 TYR A CA 1
ATOM 1619 C C . TYR A 1 212 ? 2.234 20.516 22.406 1 98.88 212 TYR A C 1
ATOM 1621 O O . TYR A 1 212 ? 1.557 21.547 22.25 1 98.88 212 TYR A O 1
ATOM 1629 N N . ARG A 1 213 ? 3.084 20.438 23.344 1 98.69 213 ARG A N 1
ATOM 1630 C CA . ARG A 1 213 ? 3.275 21.5 24.328 1 98.69 213 ARG A CA 1
ATOM 1631 C C . ARG A 1 213 ? 3.762 22.781 23.656 1 98.69 213 ARG A C 1
ATOM 1633 O O . ARG A 1 213 ? 3.352 23.875 24.047 1 98.69 213 ARG A O 1
ATOM 1640 N N . LEU A 1 214 ? 4.555 22.609 22.688 1 98.69 214 LEU A N 1
ATOM 1641 C CA . LEU A 1 214 ? 5.109 23.766 21.984 1 98.69 214 LEU A CA 1
ATOM 1642 C C . LEU A 1 214 ? 4.027 24.469 21.172 1 98.69 214 LEU A C 1
ATOM 1644 O O . LEU A 1 214 ? 4.148 25.672 20.891 1 98.69 214 LEU A O 1
ATOM 1648 N N . THR A 1 215 ? 2.922 23.766 20.828 1 98.88 215 THR A N 1
ATOM 1649 C CA . THR A 1 215 ? 2.076 24.312 19.781 1 98.88 215 THR A CA 1
ATOM 1650 C C . THR A 1 215 ? 0.622 24.391 20.234 1 98.88 215 THR A C 1
ATOM 1652 O O . THR A 1 215 ? -0.243 24.875 19.516 1 98.88 215 THR A O 1
ATOM 1655 N N . VAL A 1 216 ? 0.255 24 21.438 1 98.56 216 VAL A N 1
ATOM 1656 C CA . VAL A 1 216 ? -1.111 23.828 21.922 1 98.56 216 VAL A CA 1
ATOM 1657 C C . VAL A 1 216 ? -1.812 25.188 21.938 1 98.56 216 VAL A C 1
ATOM 1659 O O . VAL A 1 216 ? -3.039 25.266 21.844 1 98.56 216 VAL A O 1
ATOM 1662 N N . ARG A 1 217 ? -1.072 26.297 21.953 1 98.19 217 ARG A N 1
ATOM 1663 C CA . ARG A 1 217 ? -1.678 27.625 22.062 1 98.19 217 ARG A CA 1
ATOM 1664 C C . ARG A 1 217 ? -1.645 28.359 20.734 1 98.19 217 ARG A C 1
ATOM 1666 O O . ARG A 1 217 ? -2.002 29.531 20.656 1 98.19 217 ARG A O 1
ATOM 1673 N N . VAL A 1 218 ? -1.141 27.688 19.703 1 98.5 218 VAL A N 1
ATOM 1674 C CA . VAL A 1 218 ? -1.163 28.297 18.375 1 98.5 218 VAL A CA 1
ATOM 1675 C C . VAL A 1 218 ? -2.604 28.594 17.969 1 98.5 218 VAL A C 1
ATOM 1677 O O . VAL A 1 218 ? -3.482 27.734 18.109 1 98.5 218 VAL A O 1
ATOM 1680 N N . ALA A 1 219 ? -2.859 29.828 17.5 1 97.56 219 ALA A N 1
ATOM 1681 C CA . ALA A 1 219 ? -4.188 30.172 17 1 97.56 219 ALA A CA 1
ATOM 1682 C C . ALA A 1 219 ? -4.484 29.453 15.688 1 97.56 219 ALA A C 1
ATOM 1684 O O . ALA A 1 219 ? -3.711 29.547 14.734 1 97.56 219 ALA A O 1
ATOM 1685 N N . LEU A 1 220 ? -5.605 28.734 15.695 1 98.31 220 LEU A N 1
ATOM 1686 C CA . LEU A 1 220 ? -5.965 27.969 14.516 1 98.31 220 LEU A CA 1
ATOM 1687 C C . LEU A 1 220 ? -7.016 28.703 13.68 1 98.31 220 LEU A C 1
ATOM 1689 O O . LEU A 1 220 ? -7.863 29.406 14.234 1 98.31 220 LEU A O 1
ATOM 1693 N N . PRO A 1 221 ? -6.883 28.516 12.336 1 95.75 221 PRO A N 1
ATOM 1694 C CA . PRO A 1 221 ? -7.926 29.094 11.492 1 95.75 221 PRO A CA 1
ATOM 1695 C C . PRO A 1 221 ? -9.312 28.531 11.789 1 95.75 221 PRO A C 1
ATOM 1697 O O . PRO A 1 221 ? -9.453 27.344 12.062 1 95.75 221 PRO A O 1
ATOM 1700 N N . ASP A 1 222 ? -10.328 29.391 11.82 1 96.5 222 ASP A N 1
ATOM 1701 C CA . ASP A 1 222 ? -11.719 29.016 12.031 1 96.5 222 ASP A CA 1
ATOM 1702 C C . ASP A 1 222 ? -12.664 29.984 11.328 1 96.5 222 ASP A C 1
ATOM 1704 O O . ASP A 1 222 ? -13.102 30.969 11.922 1 96.5 222 ASP A O 1
ATOM 1708 N N . ASN A 1 223 ? -13.07 29.672 10.125 1 95.69 223 ASN A N 1
ATOM 1709 C CA . ASN A 1 223 ? -13.852 30.609 9.336 1 95.69 223 ASN A CA 1
ATOM 1710 C C . ASN A 1 223 ? -15.336 30.281 9.359 1 95.69 223 ASN A C 1
ATOM 1712 O O . ASN A 1 223 ? -15.734 29.266 9.953 1 95.69 223 ASN A O 1
ATOM 1716 N N . ALA A 1 224 ? -16.141 31.156 8.742 1 96.44 224 ALA A N 1
ATOM 1717 C CA . ALA A 1 224 ? -17.594 31.031 8.773 1 96.44 224 ALA A CA 1
ATOM 1718 C C . ALA A 1 224 ? -18.047 29.766 8.047 1 96.44 224 ALA A C 1
ATOM 1720 O O . ALA A 1 224 ? -19.016 29.109 8.453 1 96.44 224 ALA A O 1
ATOM 1721 N N . GLY A 1 225 ? -17.375 29.406 6.992 1 95.25 225 GLY A N 1
ATOM 1722 C CA . GLY A 1 225 ? -17.703 28.188 6.266 1 95.25 225 GLY A CA 1
ATOM 1723 C C . GLY A 1 225 ? -17.547 26.938 7.102 1 95.25 225 GLY A C 1
ATOM 1724 O O . GLY A 1 225 ? -18.406 26.047 7.062 1 95.25 225 GLY A O 1
ATOM 1725 N N . MET A 1 226 ? -16.5 26.875 7.809 1 97.31 226 MET A N 1
ATOM 1726 C CA . MET A 1 226 ? -16.266 25.734 8.703 1 97.31 226 MET A CA 1
ATOM 1727 C C . MET A 1 226 ? -17.344 25.656 9.773 1 97.31 226 MET A C 1
ATOM 1729 O O . MET A 1 226 ? -17.875 24.578 10.047 1 97.31 226 MET A O 1
ATOM 1733 N N . ARG A 1 227 ? -17.656 26.812 10.344 1 97.62 227 ARG A N 1
ATOM 1734 C CA . ARG A 1 227 ? -18.688 26.859 11.383 1 97.62 227 ARG A CA 1
ATOM 1735 C C . ARG A 1 227 ? -20.031 26.391 10.836 1 97.62 227 ARG A C 1
ATOM 1737 O O . ARG A 1 227 ? -20.766 25.672 11.516 1 97.62 227 ARG A O 1
ATOM 1744 N N . ALA A 1 228 ? -20.391 26.797 9.648 1 96.62 228 ALA A N 1
ATOM 1745 C CA . ALA A 1 228 ? -21.641 26.391 9.031 1 96.62 228 ALA A CA 1
ATOM 1746 C C . ALA A 1 228 ? -21.719 24.875 8.859 1 96.62 228 ALA A C 1
ATOM 1748 O O . ALA A 1 228 ? -22.75 24.266 9.117 1 96.62 228 ALA A O 1
ATOM 1749 N N . VAL A 1 229 ? -20.641 24.266 8.43 1 96 229 VAL A N 1
ATOM 1750 C CA . VAL A 1 229 ? -20.594 22.812 8.258 1 96 229 VAL A CA 1
ATOM 1751 C C . VAL A 1 229 ? -20.734 22.125 9.609 1 96 229 VAL A C 1
ATOM 1753 O O . VAL A 1 229 ? -21.484 21.156 9.742 1 96 229 VAL A O 1
ATOM 1756 N N . ARG A 1 230 ? -20.094 22.625 10.633 1 97.94 230 ARG A N 1
ATOM 1757 C CA . ARG A 1 230 ? -20.125 22.031 11.961 1 97.94 230 ARG A CA 1
ATOM 1758 C C . ARG A 1 230 ? -21.531 22.062 12.547 1 97.94 230 ARG A C 1
ATOM 1760 O O . ARG A 1 230 ? -21.922 21.141 13.258 1 97.94 230 ARG A O 1
ATOM 1767 N N . GLU A 1 231 ? -22.219 23.031 12.195 1 97.69 231 GLU A N 1
ATOM 1768 C CA . GLU A 1 231 ? -23.562 23.219 12.758 1 97.69 231 GLU A CA 1
ATOM 1769 C C . GLU A 1 231 ? -24.516 22.141 12.266 1 97.69 231 GLU A C 1
ATOM 1771 O O . GLU A 1 231 ? -25.594 21.938 12.836 1 97.69 231 GLU A O 1
ATOM 1776 N N . GLU A 1 232 ? -24.156 21.453 11.242 1 97.25 232 GLU A N 1
ATOM 1777 C CA . GLU A 1 232 ? -25.031 20.406 10.688 1 97.25 232 GLU A CA 1
ATOM 1778 C C . GLU A 1 232 ? -24.969 19.141 11.539 1 97.25 232 GLU A C 1
ATOM 1780 O O . GLU A 1 232 ? -25.812 18.25 11.383 1 97.25 232 GLU A O 1
ATOM 1785 N N . TYR A 1 233 ? -24.031 19.047 12.359 1 98.44 233 TYR A N 1
ATOM 1786 C CA . TYR A 1 233 ? -23.812 17.812 13.117 1 98.44 233 TYR A CA 1
ATOM 1787 C C . TYR A 1 233 ? -24.422 17.938 14.516 1 98.44 233 TYR A C 1
ATOM 1789 O O . TYR A 1 233 ? -24.469 19.016 15.086 1 98.44 233 TYR A O 1
ATOM 1797 N N . ASP A 1 234 ? -24.766 16.75 15.078 1 98.19 234 ASP A N 1
ATOM 1798 C CA . ASP A 1 234 ? -25.391 16.734 16.406 1 98.19 234 ASP A CA 1
ATOM 1799 C C . ASP A 1 234 ? -24.344 16.578 17.5 1 98.19 234 ASP A C 1
ATOM 1801 O O . ASP A 1 234 ? -24.609 16.875 18.672 1 98.19 234 ASP A O 1
ATOM 1805 N N . GLN A 1 235 ? -23.234 16.047 17.156 1 98.31 235 GLN A N 1
ATOM 1806 C CA . GLN A 1 235 ? -22.203 15.734 18.141 1 98.31 235 GLN A CA 1
ATOM 1807 C C . GLN A 1 235 ? -21.594 17.016 18.719 1 98.31 235 GLN A C 1
ATOM 1809 O O . GLN A 1 235 ? -21.203 17.906 17.969 1 98.31 235 GLN A O 1
ATOM 1814 N N . ALA A 1 236 ? -21.469 17.062 19.984 1 98.31 236 ALA A N 1
ATOM 1815 C CA . ALA A 1 236 ? -20.906 18.234 20.641 1 98.31 236 ALA A CA 1
ATOM 1816 C C . ALA A 1 236 ? -19.484 18.5 20.172 1 98.31 236 ALA A C 1
ATOM 1818 O O . ALA A 1 236 ? -19.109 19.656 19.938 1 98.31 236 ALA A O 1
ATOM 1819 N N . ARG A 1 237 ? -18.703 17.5 20.031 1 98.12 237 ARG A N 1
ATOM 1820 C CA . ARG A 1 237 ? -17.328 17.672 19.609 1 98.12 237 ARG A CA 1
ATOM 1821 C C . ARG A 1 237 ? -17.25 18.219 18.188 1 98.12 237 ARG A C 1
ATOM 1823 O O . ARG A 1 237 ? -16.406 19.078 17.891 1 98.12 237 ARG A O 1
ATOM 1830 N N . ALA A 1 238 ? -18.078 17.75 17.312 1 98.56 238 ALA A N 1
ATOM 1831 C CA . ALA A 1 238 ? -18.109 18.234 15.938 1 98.56 238 ALA A CA 1
ATOM 1832 C C . ALA A 1 238 ? -18.375 19.734 15.891 1 98.56 238 ALA A C 1
ATOM 1834 O O . ALA A 1 238 ? -17.859 20.438 15.023 1 98.56 238 ALA A O 1
ATOM 1835 N N . ARG A 1 239 ? -19.141 20.234 16.844 1 98.38 239 ARG A N 1
ATOM 1836 C CA . ARG A 1 239 ? -19.594 21.625 16.828 1 98.38 239 ARG A CA 1
ATOM 1837 C C . ARG A 1 239 ? -18.609 22.516 17.578 1 98.38 239 ARG A C 1
ATOM 1839 O O . ARG A 1 239 ? -18.781 23.734 17.625 1 98.38 239 ARG A O 1
ATOM 1846 N N . SER A 1 240 ? -17.609 21.984 18.156 1 98.25 240 SER A N 1
ATOM 1847 C CA . SER A 1 240 ? -16.656 22.75 18.969 1 98.25 240 SER A CA 1
ATOM 1848 C C . SER A 1 240 ? -15.633 23.453 18.094 1 98.25 240 SER A C 1
ATOM 1850 O O . SER A 1 240 ? -15.578 23.234 16.875 1 98.25 240 SER A O 1
ATOM 1852 N N . ALA A 1 241 ? -14.852 24.359 18.719 1 97.81 241 ALA A N 1
ATOM 1853 C CA . ALA A 1 241 ? -13.742 25.031 18.031 1 97.81 241 ALA A CA 1
ATOM 1854 C C . ALA A 1 241 ? -12.586 24.062 17.812 1 97.81 241 ALA A C 1
ATOM 1856 O O . ALA A 1 241 ? -12.398 23.109 18.578 1 97.81 241 ALA A O 1
ATOM 1857 N N . PRO A 1 242 ? -11.859 24.297 16.75 1 98.5 242 PRO A N 1
ATOM 1858 C CA . PRO A 1 242 ? -10.695 23.438 16.516 1 98.5 242 PRO A CA 1
ATOM 1859 C C . PRO A 1 242 ? -9.641 23.562 17.609 1 98.5 242 PRO A C 1
ATOM 1861 O O . PRO A 1 242 ? -9.57 24.594 18.281 1 98.5 242 PRO A O 1
ATOM 1864 N N . GLU A 1 243 ? -8.805 22.562 17.719 1 98.69 243 GLU A N 1
ATOM 1865 C CA . GLU A 1 243 ? -7.742 22.531 18.719 1 98.69 243 GLU A CA 1
ATOM 1866 C C . GLU A 1 243 ? -6.539 21.734 18.203 1 98.69 243 GLU A C 1
ATOM 1868 O O . GLU A 1 243 ? -6.637 21.016 17.219 1 98.69 243 GLU A O 1
ATOM 1873 N N . VAL A 1 244 ? -5.406 22 18.844 1 98.88 244 VAL A N 1
ATOM 1874 C CA . VAL A 1 244 ? -4.258 21.094 18.719 1 98.88 244 VAL A CA 1
ATOM 1875 C C . VAL A 1 244 ? -4.367 19.984 19.75 1 98.88 244 VAL A C 1
ATOM 1877 O O . VAL A 1 244 ? -4.617 20.234 20.938 1 98.88 244 VAL A O 1
ATOM 1880 N N . ALA A 1 245 ? -4.273 18.75 19.328 1 98.81 245 ALA A N 1
ATOM 1881 C CA . ALA A 1 245 ? -4.426 17.625 20.234 1 98.81 245 ALA A CA 1
ATOM 1882 C C . ALA A 1 245 ? -3.541 16.453 19.797 1 98.81 245 ALA A C 1
ATOM 1884 O O . ALA A 1 245 ? -2.809 16.562 18.812 1 98.81 245 ALA A O 1
ATOM 1885 N N . ILE A 1 246 ? -3.441 15.406 20.609 1 98.75 246 ILE A N 1
ATOM 1886 C CA . ILE A 1 246 ? -2.797 14.141 20.281 1 98.75 246 ILE A CA 1
ATOM 1887 C C . ILE A 1 246 ? -3.857 13.086 19.984 1 98.75 246 ILE A C 1
ATOM 1889 O O . ILE A 1 246 ? -4.887 13.023 20.672 1 98.75 246 ILE A O 1
ATOM 1893 N N . GLY A 1 247 ? -3.625 12.273 19.016 1 98.75 247 GLY A N 1
ATOM 1894 C CA . GLY A 1 247 ? -4.559 11.203 18.672 1 98.75 247 GLY A CA 1
ATOM 1895 C C . GLY A 1 247 ? -4.023 10.258 17.625 1 98.75 247 GLY A C 1
ATOM 1896 O O . GLY A 1 247 ? -2.902 10.422 17.141 1 98.75 247 GLY A O 1
ATOM 1897 N N . SER A 1 248 ? -4.824 9.234 17.281 1 98.62 248 SER A N 1
ATOM 1898 C CA . SER A 1 248 ? -4.414 8.188 16.344 1 98.62 248 SER A CA 1
ATOM 1899 C C . SER A 1 248 ? -5.043 8.383 14.977 1 98.62 248 SER A C 1
ATOM 1901 O O . SER A 1 248 ? -6.113 8.992 14.859 1 98.62 248 SER A O 1
ATOM 1903 N N . THR A 1 249 ? -4.352 7.918 14 1 98.81 249 THR A N 1
ATOM 1904 C CA . THR A 1 249 ? -4.891 7.98 12.648 1 98.81 249 THR A CA 1
ATOM 1905 C C . THR A 1 249 ? -5.078 6.578 12.078 1 98.81 249 THR A C 1
ATOM 1907 O O . THR A 1 249 ? -4.293 5.672 12.367 1 98.81 249 THR A O 1
ATOM 1910 N N . LEU A 1 250 ? -6.191 6.371 11.406 1 98.75 250 LEU A N 1
ATOM 1911 C CA . LEU A 1 250 ? -6.395 5.195 10.57 1 98.75 250 LEU A CA 1
ATOM 1912 C C . LEU A 1 250 ? -5.992 5.48 9.125 1 98.75 250 LEU A C 1
ATOM 1914 O O . LEU A 1 250 ? -6.473 6.441 8.523 1 98.75 250 LEU A O 1
ATOM 1918 N N . SER A 1 251 ? -5.086 4.672 8.656 1 98.25 251 SER A N 1
ATOM 1919 C CA . SER A 1 251 ? -4.59 4.82 7.289 1 98.25 251 SER A CA 1
ATOM 1920 C C . SER A 1 251 ? -5.094 3.695 6.391 1 98.25 251 SER A C 1
ATOM 1922 O O . SER A 1 251 ? -4.852 2.52 6.668 1 98.25 251 SER A O 1
ATOM 1924 N N . SER A 1 252 ? -5.801 4.035 5.355 1 97.12 252 SER A N 1
ATOM 1925 C CA . SER A 1 252 ? -6.266 3.086 4.352 1 97.12 252 SER A CA 1
ATOM 1926 C C . SER A 1 252 ? -6.188 3.682 2.947 1 97.12 252 SER A C 1
ATOM 1928 O O . SER A 1 252 ? -6.5 4.855 2.748 1 97.12 252 SER A O 1
ATOM 1930 N N . GLU A 1 253 ? -5.727 2.902 1.992 1 95.44 253 GLU A N 1
ATOM 1931 C CA . GLU A 1 253 ? -5.715 3.395 0.618 1 95.44 253 GLU A CA 1
ATOM 1932 C C . GLU A 1 253 ? -7.125 3.729 0.14 1 95.44 253 GLU A C 1
ATOM 1934 O O . GLU A 1 253 ? -7.309 4.617 -0.695 1 95.44 253 GLU A O 1
ATOM 1939 N N . THR A 1 254 ? -8.055 3.031 0.609 1 96.38 254 THR A N 1
ATOM 1940 C CA . THR A 1 254 ? -9.453 3.285 0.292 1 96.38 254 THR A CA 1
ATOM 1941 C C . THR A 1 254 ? -9.953 4.527 1.024 1 96.38 254 THR A C 1
ATOM 1943 O O . THR A 1 254 ? -9.789 4.645 2.24 1 96.38 254 THR A O 1
ATOM 1946 N N . PHE A 1 255 ? -10.406 5.48 0.277 1 95.06 255 PHE A N 1
ATOM 1947 C CA . PHE A 1 255 ? -11.102 6.633 0.83 1 95.06 255 PHE A CA 1
ATOM 1948 C C . PHE A 1 255 ? -12.555 6.285 1.153 1 95.06 255 PHE A C 1
ATOM 1950 O O . PHE A 1 255 ? -13.414 6.316 0.273 1 95.06 255 PHE A O 1
ATOM 1957 N N . TRP A 1 256 ? -12.867 5.977 2.367 1 97.19 256 TRP A N 1
ATOM 1958 C CA . TRP A 1 256 ? -14.203 5.547 2.771 1 97.19 256 TRP A CA 1
ATOM 1959 C C . TRP A 1 256 ? -14.977 6.699 3.408 1 97.19 256 TRP A C 1
ATOM 1961 O O . TRP A 1 256 ? -14.383 7.688 3.838 1 97.19 256 TRP A O 1
ATOM 1971 N N . LEU A 1 257 ? -16.266 6.59 3.377 1 96.88 257 LEU A N 1
ATOM 1972 C CA . LEU A 1 257 ? -17.172 7.578 3.943 1 96.88 257 LEU A CA 1
ATOM 1973 C C . LEU A 1 257 ? -18.422 6.906 4.516 1 96.88 257 LEU A C 1
ATOM 1975 O O . LEU A 1 257 ? -18.906 5.922 3.959 1 96.88 257 LEU A O 1
ATOM 1979 N N . GLY A 1 258 ? -18.859 7.441 5.66 1 97.94 258 GLY A N 1
ATOM 1980 C CA . GLY A 1 258 ? -20.156 6.992 6.16 1 97.94 258 GLY A CA 1
ATOM 1981 C C . GLY A 1 258 ? -20.109 6.59 7.621 1 97.94 258 GLY A C 1
ATOM 1982 O O . GLY A 1 258 ? -19.062 6.219 8.148 1 97.94 258 GLY A O 1
ATOM 1983 N N . GLY A 1 259 ? -21.312 6.633 8.234 1 98.31 259 GLY A N 1
ATOM 1984 C CA . GLY A 1 259 ? -21.422 6.371 9.656 1 98.31 259 GLY A CA 1
ATOM 1985 C C . GLY A 1 259 ? -21 4.965 10.039 1 98.31 259 GLY A C 1
ATOM 1986 O O . GLY A 1 259 ? -20.375 4.762 11.078 1 98.31 259 GLY A O 1
ATOM 1987 N N . ARG A 1 260 ? -21.328 3.961 9.258 1 98.38 260 ARG A N 1
ATOM 1988 C CA . ARG A 1 260 ? -20.969 2.582 9.586 1 98.38 260 ARG A CA 1
ATOM 1989 C C . ARG A 1 260 ? -19.469 2.375 9.531 1 98.38 260 ARG A C 1
ATOM 1991 O O . ARG A 1 260 ? -18.891 1.71 10.391 1 98.38 260 ARG A O 1
ATOM 1998 N N . LEU A 1 261 ? -18.844 2.988 8.555 1 98.62 261 LEU A N 1
ATOM 1999 C CA . LEU A 1 261 ? -17.406 2.83 8.43 1 98.62 261 LEU A CA 1
ATOM 2000 C C . LEU A 1 261 ? -16.672 3.711 9.438 1 98.62 261 LEU A C 1
ATOM 2002 O O . LEU A 1 261 ? -15.57 3.371 9.883 1 98.62 261 LEU A O 1
ATOM 2006 N N . ASP A 1 262 ? -17.266 4.848 9.852 1 98.62 262 ASP A N 1
ATOM 2007 C CA . ASP A 1 262 ? -16.734 5.594 10.984 1 98.62 262 ASP A CA 1
ATOM 2008 C C . ASP A 1 262 ? -16.719 4.742 12.25 1 98.62 262 ASP A C 1
ATOM 2010 O O . ASP A 1 262 ? -15.727 4.699 12.969 1 98.62 262 ASP A O 1
ATOM 2014 N N . ALA A 1 263 ? -17.844 4.098 12.508 1 98.44 263 ALA A N 1
ATOM 2015 C CA . ALA A 1 263 ? -17.922 3.213 13.664 1 98.44 263 ALA A CA 1
ATOM 2016 C C . ALA A 1 263 ? -16.906 2.088 13.578 1 98.44 263 ALA A C 1
ATOM 2018 O O . ALA A 1 263 ? -16.25 1.749 14.57 1 98.44 263 ALA A O 1
ATOM 2019 N N . TRP A 1 264 ? -16.75 1.529 12.422 1 98.5 264 TRP A N 1
ATOM 2020 C CA . TRP A 1 264 ? -15.711 0.526 12.188 1 98.5 264 TRP A CA 1
ATOM 2021 C C . TRP A 1 264 ? -14.328 1.079 12.531 1 98.5 264 TRP A C 1
ATOM 2023 O O . TRP A 1 264 ? -13.555 0.442 13.25 1 98.5 264 TRP A O 1
ATOM 2033 N N . ALA A 1 265 ? -14.023 2.238 12.031 1 98.75 265 ALA A N 1
ATOM 2034 C CA . ALA A 1 265 ? -12.703 2.838 12.227 1 98.75 265 ALA A CA 1
ATOM 2035 C C . ALA A 1 265 ? -12.414 3.051 13.711 1 98.75 265 ALA A C 1
ATOM 2037 O O . ALA A 1 265 ? -11.312 2.773 14.18 1 98.75 265 ALA A O 1
ATOM 2038 N N . ARG A 1 266 ? -13.375 3.562 14.414 1 98.44 266 ARG A N 1
ATOM 2039 C CA . ARG A 1 266 ? -13.203 3.787 15.844 1 98.44 266 ARG A CA 1
ATOM 2040 C C . ARG A 1 266 ? -12.945 2.473 16.578 1 98.44 266 ARG A C 1
ATOM 2042 O O . ARG A 1 266 ? -12.039 2.381 17.406 1 98.44 266 ARG A O 1
ATOM 2049 N N . ARG A 1 267 ? -13.688 1.41 16.234 1 97.12 267 ARG A N 1
ATOM 2050 C CA . ARG A 1 267 ? -13.492 0.104 16.859 1 97.12 267 ARG A CA 1
ATOM 2051 C C . ARG A 1 267 ? -12.148 -0.495 16.453 1 97.12 267 ARG A C 1
ATOM 2053 O O . ARG A 1 267 ? -11.445 -1.076 17.297 1 97.12 267 ARG A O 1
ATOM 2060 N N . TRP A 1 268 ? -11.844 -0.313 15.195 1 96.5 268 TRP A N 1
ATOM 2061 C CA . TRP A 1 268 ? -10.609 -0.861 14.641 1 96.5 268 TRP A CA 1
ATOM 2062 C C . TRP A 1 268 ? -9.391 -0.295 15.352 1 96.5 268 TRP A C 1
ATOM 2064 O O . TRP A 1 268 ? -8.523 -1.048 15.805 1 96.5 268 TRP A O 1
ATOM 2074 N N . VAL A 1 269 ? -9.297 0.985 15.508 1 96.81 269 VAL A N 1
ATOM 2075 C CA . VAL A 1 269 ? -8.164 1.636 16.156 1 96.81 269 VAL A CA 1
ATOM 2076 C C . VAL A 1 269 ? -8.086 1.203 17.609 1 96.81 269 VAL A C 1
ATOM 2078 O O . VAL A 1 269 ? -7.012 0.852 18.109 1 96.81 269 VAL A O 1
ATOM 2081 N N . ALA A 1 270 ? -9.227 1.215 18.281 1 95.19 270 ALA A N 1
ATOM 2082 C CA . ALA A 1 270 ? -9.234 0.785 19.672 1 95.19 270 ALA A CA 1
ATOM 2083 C C . ALA A 1 270 ? -8.742 -0.651 19.812 1 95.19 270 ALA A C 1
ATOM 2085 O O . ALA A 1 270 ? -7.887 -0.943 20.656 1 95.19 270 ALA A O 1
ATOM 2086 N N . TYR A 1 271 ? -9.203 -1.536 18.953 1 93.12 271 TYR A N 1
ATOM 2087 C CA . TYR A 1 271 ? -8.836 -2.947 19 1 93.12 271 TYR A CA 1
ATOM 2088 C C . TYR A 1 271 ? -7.359 -3.141 18.688 1 93.12 271 TYR A C 1
ATOM 2090 O O . TYR A 1 271 ? -6.641 -3.799 19.438 1 93.12 271 TYR A O 1
ATOM 2098 N N . MET A 1 272 ? -6.895 -2.48 17.656 1 91.75 272 MET A N 1
ATOM 2099 C CA . MET A 1 272 ? -5.547 -2.715 17.156 1 91.75 272 MET A CA 1
ATOM 2100 C C . MET A 1 272 ? -4.5 -2.104 18.078 1 91.75 272 MET A C 1
ATOM 2102 O O . MET A 1 272 ? -3.326 -2.465 18.016 1 91.75 272 MET A O 1
ATOM 2106 N N . THR A 1 273 ? -4.895 -1.224 18.906 1 91 273 THR A N 1
ATOM 2107 C CA . THR A 1 273 ? -3.939 -0.561 19.781 1 91 273 THR A CA 1
ATOM 2108 C C . THR A 1 273 ? -4.152 -0.99 21.234 1 91 273 THR A C 1
ATOM 2110 O O . THR A 1 273 ? -3.615 -0.371 22.156 1 91 273 THR A O 1
ATOM 2113 N N 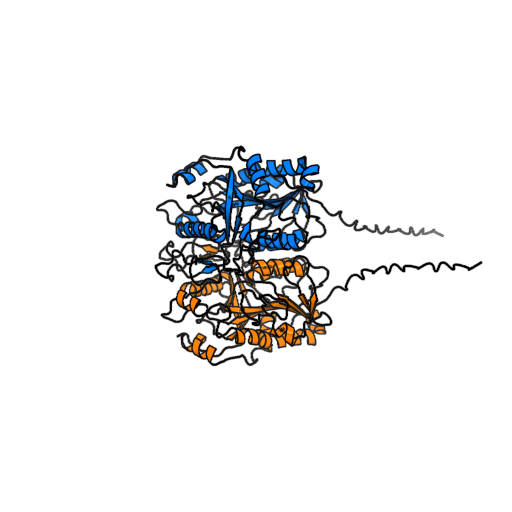. ASP A 1 274 ? -4.98 -1.975 21.438 1 88.62 274 ASP A N 1
ATOM 2114 C CA . ASP A 1 274 ? -5.301 -2.482 22.766 1 88.62 274 ASP A CA 1
ATOM 2115 C C . ASP A 1 274 ? -5.871 -1.378 23.656 1 88.62 274 ASP A C 1
ATOM 2117 O O . ASP A 1 274 ? -5.477 -1.24 24.812 1 88.62 274 ASP A O 1
ATOM 2121 N N . GLY A 1 275 ? -6.621 -0.556 23.078 1 91.5 275 GLY A N 1
ATOM 2122 C CA . GLY A 1 275 ? -7.34 0.479 23.812 1 91.5 275 GLY A CA 1
ATOM 2123 C C . GLY A 1 275 ? -6.504 1.718 24.062 1 91.5 275 GLY A C 1
ATOM 2124 O O . GLY A 1 275 ? -6.984 2.686 24.656 1 91.5 275 GLY A O 1
ATOM 2125 N N . ARG A 1 276 ? -5.344 1.828 23.594 1 93.06 276 ARG A N 1
ATOM 2126 C CA . ARG A 1 276 ? -4.449 2.938 23.906 1 93.06 276 ARG A CA 1
ATOM 2127 C C . ARG A 1 276 ? -4.637 4.094 22.938 1 93.06 276 ARG A C 1
ATOM 2129 O O . ARG A 1 276 ? -4.305 5.238 23.25 1 93.06 276 ARG A O 1
ATOM 2136 N N . GLY A 1 277 ? -5.074 3.729 21.719 1 95.75 277 GLY A N 1
ATOM 2137 C CA . GLY A 1 277 ? -5.258 4.754 20.703 1 95.75 277 GLY A CA 1
ATOM 2138 C C . GLY A 1 277 ? -6.688 5.262 20.625 1 95.75 277 GLY A C 1
ATOM 2139 O O . GLY A 1 277 ? -7.633 4.496 20.797 1 95.75 277 GLY A O 1
ATOM 2140 N N . THR A 1 278 ? -6.801 6.543 20.375 1 97.94 278 THR A N 1
ATOM 2141 C CA . THR A 1 278 ? -8.094 7.148 20.078 1 97.94 278 THR A CA 1
ATOM 2142 C C . THR A 1 278 ? -8.156 7.602 18.609 1 97.94 278 THR A C 1
ATOM 2144 O O . THR A 1 278 ? -7.355 8.438 18.188 1 97.94 278 THR A O 1
ATOM 2147 N N . PHE A 1 279 ? -9.164 7.027 18 1 98.75 279 PHE A N 1
ATOM 2148 C CA . PHE A 1 279 ? -9.344 7.398 16.609 1 98.75 279 PHE A CA 1
ATOM 2149 C C . PHE A 1 279 ? -9.711 8.875 16.484 1 98.75 279 PHE A C 1
ATOM 2151 O O . PHE A 1 279 ? -10.75 9.305 16.984 1 98.75 279 PHE A O 1
ATOM 2158 N N . ARG A 1 280 ? -8.797 9.656 15.75 1 98.56 280 ARG A N 1
ATOM 2159 C CA . ARG A 1 280 ? -9.031 11.086 15.57 1 98.56 280 ARG A CA 1
ATOM 2160 C C . ARG A 1 280 ? -9.094 11.445 14.086 1 98.56 280 ARG A C 1
ATOM 2162 O O . ARG A 1 280 ? -9.859 12.328 13.688 1 98.56 280 ARG A O 1
ATOM 2169 N N . THR A 1 281 ? -8.273 10.781 13.289 1 98.75 281 THR A N 1
ATOM 2170 C CA . THR A 1 281 ? -8.211 11.148 11.883 1 98.75 281 THR A CA 1
ATOM 2171 C C . THR A 1 281 ? -8.117 9.898 11.008 1 98.75 281 THR A C 1
ATOM 2173 O O . THR A 1 281 ? -7.773 8.82 11.492 1 98.75 281 THR A O 1
ATOM 2176 N N . THR A 1 282 ? -8.445 10.055 9.758 1 98.62 282 THR A N 1
ATOM 2177 C CA . THR A 1 282 ? -8.266 9.023 8.742 1 98.62 282 THR A CA 1
ATOM 2178 C C . THR A 1 282 ? -7.688 9.625 7.465 1 98.62 282 THR A C 1
ATOM 2180 O O . THR A 1 282 ? -7.996 10.766 7.109 1 98.62 282 THR A O 1
ATOM 2183 N N . GLU A 1 283 ? -6.871 8.945 6.91 1 97.81 283 GLU A N 1
ATOM 2184 C CA . GLU A 1 283 ? -6.195 9.367 5.688 1 97.81 283 GLU A CA 1
ATOM 2185 C C . GLU A 1 283 ? -5.746 8.164 4.863 1 97.81 283 GLU A C 1
ATOM 2187 O O . GLU A 1 283 ? -6.02 7.02 5.23 1 97.81 283 GLU A O 1
ATOM 2192 N N . THR A 1 284 ? -5.098 8.391 3.678 1 96 284 THR A N 1
ATOM 2193 C CA . THR A 1 284 ? -4.91 7.297 2.725 1 96 284 THR A CA 1
ATOM 2194 C C . THR A 1 284 ? -3.426 7.016 2.512 1 96 284 THR A C 1
ATOM 2196 O O . THR A 1 284 ? -3.049 6.336 1.556 1 96 284 THR A O 1
ATOM 2199 N N . ASN A 1 285 ? -2.5 7.465 3.369 1 95.06 285 ASN A N 1
ATOM 2200 C CA . ASN A 1 285 ? -1.121 7.516 2.896 1 95.06 285 ASN A CA 1
ATOM 2201 C C . ASN A 1 285 ? -0.149 6.98 3.943 1 95.06 285 ASN A C 1
ATOM 2203 O O . ASN A 1 285 ? 0.866 6.371 3.602 1 95.06 285 ASN A O 1
ATOM 2207 N N . ASP A 1 286 ? -0.38 7.145 5.203 1 97.56 286 ASP A N 1
ATOM 2208 C CA . ASP A 1 286 ? 0.625 7.066 6.258 1 97.56 286 ASP A CA 1
ATOM 2209 C C . ASP A 1 286 ? 1.119 5.633 6.445 1 97.56 286 ASP A C 1
ATOM 2211 O O . ASP A 1 286 ? 2.256 5.414 6.867 1 97.56 286 ASP A O 1
ATOM 2215 N N . ALA A 1 287 ? 0.264 4.66 6.141 1 96.88 287 ALA A N 1
ATOM 2216 C CA . ALA A 1 287 ? 0.688 3.273 6.305 1 96.88 287 ALA A CA 1
ATOM 2217 C C . ALA A 1 287 ? 1.943 2.984 5.484 1 96.88 287 ALA A C 1
ATOM 2219 O O . ALA A 1 287 ? 2.857 2.305 5.957 1 96.88 287 ALA A O 1
ATOM 2220 N N . GLY A 1 288 ? 1.974 3.471 4.297 1 97 288 GLY A N 1
ATOM 2221 C CA . GLY A 1 288 ? 3.137 3.279 3.449 1 97 288 GLY A CA 1
ATOM 2222 C C . GLY A 1 288 ? 4.387 3.947 3.988 1 97 288 GLY A C 1
ATOM 2223 O O . GLY A 1 288 ? 5.473 3.367 3.947 1 97 288 GLY A O 1
ATOM 2224 N N . ALA A 1 289 ? 4.238 5.156 4.488 1 97 289 ALA A N 1
ATOM 2225 C CA . ALA A 1 289 ? 5.367 5.875 5.07 1 97 289 ALA A CA 1
ATOM 2226 C C . ALA A 1 289 ? 5.941 5.117 6.262 1 97 289 ALA A C 1
ATOM 2228 O O . ALA A 1 289 ? 7.164 5.02 6.414 1 97 289 ALA A O 1
ATOM 2229 N N . MET A 1 290 ? 5.055 4.566 7.074 1 95.94 290 MET A N 1
ATOM 2230 C CA . MET A 1 290 ? 5.504 3.885 8.281 1 95.94 290 MET A CA 1
ATOM 2231 C C . MET A 1 290 ? 6.309 2.635 7.938 1 95.94 290 MET A C 1
ATOM 2233 O O . MET A 1 290 ? 7.344 2.371 8.547 1 95.94 290 MET A O 1
ATOM 2237 N N . VAL A 1 291 ? 5.84 1.858 6.93 1 94.75 291 VAL A N 1
ATOM 2238 C CA . VAL A 1 291 ? 6.555 0.64 6.566 1 94.75 291 VAL A CA 1
ATOM 2239 C C . VAL A 1 291 ? 7.918 0.996 5.977 1 94.75 291 VAL A C 1
ATOM 2241 O O . VAL A 1 291 ? 8.922 0.366 6.305 1 94.75 291 VAL A O 1
ATOM 2244 N N . ALA A 1 292 ? 7.988 2.016 5.18 1 96.44 292 ALA A N 1
ATOM 2245 C CA . ALA A 1 292 ? 9.258 2.449 4.602 1 96.44 292 ALA A CA 1
ATOM 2246 C C . ALA A 1 292 ? 10.211 2.936 5.688 1 96.44 292 ALA A C 1
ATOM 2248 O O . ALA A 1 292 ? 11.391 2.555 5.703 1 96.44 292 ALA A O 1
ATOM 2249 N N . LEU A 1 293 ? 9.734 3.742 6.602 1 95.62 293 LEU A N 1
ATOM 2250 C CA . LEU A 1 293 ? 10.586 4.281 7.656 1 95.62 293 LEU A CA 1
ATOM 2251 C C . LEU A 1 293 ? 11.078 3.17 8.578 1 95.62 293 LEU A C 1
ATOM 2253 O O . LEU A 1 293 ? 12.195 3.234 9.102 1 95.62 293 LEU A O 1
ATOM 2257 N N . SER A 1 294 ? 10.234 2.182 8.773 1 93.12 294 SER A N 1
ATOM 2258 C CA . SER A 1 294 ? 10.664 1.021 9.547 1 93.12 294 SER A CA 1
ATOM 2259 C C . SER A 1 294 ? 11.844 0.322 8.883 1 93.12 294 SER A C 1
ATOM 2261 O O . SER A 1 294 ? 12.828 -0.006 9.547 1 93.12 294 SER A O 1
ATOM 2263 N N . ALA A 1 295 ? 11.766 0.12 7.621 1 93.88 295 ALA A N 1
ATOM 2264 C CA . ALA A 1 295 ? 12.852 -0.529 6.883 1 93.88 295 ALA A CA 1
ATOM 2265 C C . ALA A 1 295 ? 14.117 0.318 6.91 1 93.88 295 ALA A C 1
ATOM 2267 O O . ALA A 1 295 ? 15.211 -0.195 7.168 1 93.88 295 ALA A O 1
ATOM 2268 N N . LEU A 1 296 ? 13.969 1.571 6.672 1 95.81 296 LEU A N 1
ATOM 2269 C CA . LEU A 1 296 ? 15.109 2.486 6.637 1 95.81 296 LEU A CA 1
ATOM 2270 C C . LEU A 1 296 ? 15.742 2.619 8.016 1 95.81 296 LEU A C 1
ATOM 2272 O O . LEU A 1 296 ? 16.953 2.785 8.133 1 95.81 296 LEU A O 1
ATOM 2276 N N . GLY A 1 297 ? 14.875 2.594 9.047 1 94.12 297 GLY A N 1
ATOM 2277 C CA . GLY A 1 297 ? 15.398 2.57 10.406 1 94.12 297 GLY A CA 1
ATOM 2278 C C . GLY A 1 297 ? 16.266 1.361 10.688 1 94.12 297 GLY A C 1
ATOM 2279 O O . GLY A 1 297 ? 17.328 1.487 11.297 1 94.12 297 GLY A O 1
ATOM 2280 N N . ARG A 1 298 ? 15.867 0.217 10.234 1 90.06 298 ARG A N 1
ATOM 2281 C CA . ARG A 1 298 ? 16.641 -1.012 10.414 1 90.06 298 ARG A CA 1
ATOM 2282 C C . ARG A 1 298 ? 17.984 -0.929 9.688 1 90.06 298 ARG A C 1
ATOM 2284 O O . ARG A 1 298 ? 18.969 -1.524 10.117 1 90.06 298 ARG A O 1
ATOM 2291 N N . ALA A 1 299 ? 18 -0.109 8.672 1 93.19 299 ALA A N 1
ATOM 2292 C CA . ALA A 1 299 ? 19.203 0.057 7.871 1 93.19 299 ALA A CA 1
ATOM 2293 C C . ALA A 1 299 ? 20.094 1.154 8.445 1 93.19 299 ALA A C 1
ATOM 2295 O O . ALA A 1 299 ? 21.172 1.431 7.906 1 93.19 299 ALA A O 1
ATOM 2296 N N . GLY A 1 300 ? 19.641 1.813 9.484 1 93.81 300 GLY A N 1
ATOM 2297 C CA . GLY A 1 300 ? 20.406 2.887 10.094 1 93.81 300 GLY A CA 1
ATOM 2298 C C . GLY A 1 300 ? 20.375 4.176 9.297 1 93.81 300 GLY A C 1
ATOM 2299 O O . GLY A 1 300 ? 21.219 5.051 9.484 1 93.81 300 GLY A O 1
ATOM 2300 N N . ARG A 1 301 ? 19.422 4.246 8.359 1 96.19 301 ARG A N 1
ATOM 2301 C CA . ARG A 1 301 ? 19.328 5.41 7.48 1 96.19 301 ARG A CA 1
ATOM 2302 C C . ARG A 1 301 ? 18.438 6.488 8.086 1 96.19 301 ARG A C 1
ATOM 2304 O O . ARG A 1 301 ? 18.531 7.66 7.711 1 96.19 301 ARG A O 1
ATOM 2311 N N . VAL A 1 302 ? 17.578 6.07 8.961 1 95.5 302 VAL A N 1
ATOM 2312 C CA . VAL A 1 302 ? 16.641 6.957 9.648 1 95.5 302 VAL A CA 1
ATOM 2313 C C . VAL A 1 302 ? 16.594 6.602 11.133 1 95.5 302 VAL A C 1
ATOM 2315 O O . VAL A 1 302 ? 16.891 5.469 11.516 1 95.5 302 VAL A O 1
ATOM 2318 N N . ASP A 1 303 ? 16.328 7.551 11.914 1 95.12 303 ASP A N 1
ATOM 2319 C CA . ASP A 1 303 ? 16.047 7.32 13.328 1 95.12 303 ASP A CA 1
ATOM 2320 C C . ASP A 1 303 ? 14.555 7.414 13.625 1 95.12 303 ASP A C 1
ATOM 2322 O O . ASP A 1 303 ? 13.984 8.508 13.633 1 95.12 303 ASP A O 1
ATOM 2326 N N . PRO A 1 304 ? 13.914 6.289 13.883 1 90.81 304 PRO A N 1
ATOM 2327 C CA . PRO A 1 304 ? 12.461 6.289 14.062 1 90.81 304 PRO A CA 1
ATOM 2328 C C . PRO A 1 304 ? 12.016 7.141 15.25 1 90.81 304 PRO A C 1
ATOM 2330 O O . PRO A 1 304 ? 10.852 7.555 15.312 1 90.81 304 PRO A O 1
ATOM 2333 N N . ASP A 1 305 ? 12.875 7.438 16.188 1 93.5 305 ASP A N 1
ATOM 2334 C CA . ASP A 1 305 ? 12.531 8.242 17.359 1 93.5 305 ASP A CA 1
ATOM 2335 C C . ASP A 1 305 ? 12.453 9.727 17 1 93.5 305 ASP A C 1
ATOM 2337 O O . ASP A 1 305 ? 12.039 10.547 17.812 1 93.5 305 ASP A O 1
ATOM 2341 N N . ARG A 1 306 ? 12.781 10.031 15.789 1 97.19 306 ARG A N 1
ATOM 2342 C CA . ARG A 1 306 ? 12.805 11.422 15.352 1 97.19 306 ARG A CA 1
ATOM 2343 C C . ARG A 1 306 ? 11.68 11.703 14.359 1 97.19 306 ARG A C 1
ATOM 2345 O O . ARG A 1 306 ? 11.734 12.688 13.617 1 97.19 306 ARG A O 1
ATOM 2352 N N . VAL A 1 307 ? 10.641 10.875 14.367 1 97.44 307 VAL A N 1
ATOM 2353 C CA . VAL A 1 307 ? 9.547 11.023 13.414 1 97.44 307 VAL A CA 1
ATOM 2354 C C . VAL A 1 307 ? 8.336 11.641 14.117 1 97.44 307 VAL A C 1
ATOM 2356 O O . VAL A 1 307 ? 7.863 11.117 15.125 1 97.44 307 VAL A O 1
ATOM 2359 N N . LEU A 1 308 ? 7.859 12.734 13.57 1 98.5 308 LEU A N 1
ATOM 2360 C CA . LEU A 1 308 ? 6.605 13.383 13.945 1 98.5 308 LEU A CA 1
ATOM 2361 C C . LEU A 1 308 ? 5.594 13.312 12.812 1 98.5 308 LEU A C 1
ATOM 2363 O O . LEU A 1 308 ? 5.965 13.383 11.641 1 98.5 308 LEU A O 1
ATOM 2367 N N . LEU A 1 309 ? 4.363 13.133 13.18 1 98.62 309 LEU A N 1
ATOM 2368 C CA . LEU A 1 309 ? 3.264 13.125 12.227 1 98.62 309 LEU A CA 1
ATOM 2369 C C . LEU A 1 309 ? 2.148 14.07 12.664 1 98.62 309 LEU A C 1
ATOM 2371 O O . LEU A 1 309 ? 1.635 13.945 13.781 1 98.62 309 LEU A O 1
ATOM 2375 N N . LEU A 1 310 ? 1.841 15.031 11.773 1 98.94 310 LEU A N 1
ATOM 2376 C CA . LEU A 1 310 ? 0.811 16.031 12.031 1 98.94 310 LEU A CA 1
ATOM 2377 C C . LEU A 1 310 ? -0.308 15.938 11 1 98.94 310 LEU A C 1
ATOM 2379 O O . LEU A 1 310 ? -0.059 16.047 9.797 1 98.94 310 LEU A O 1
ATOM 2383 N N . ARG A 1 311 ? -1.521 15.719 11.438 1 98.75 311 ARG A N 1
ATOM 2384 C CA . ARG A 1 311 ? -2.688 15.672 10.562 1 98.75 311 ARG A CA 1
ATOM 2385 C C . ARG A 1 311 ? -3.631 16.828 10.844 1 98.75 311 ARG A C 1
ATOM 2387 O O . ARG A 1 311 ? -3.85 17.203 12 1 98.75 311 ARG A O 1
ATOM 2394 N N . ALA A 1 312 ? -4.125 17.406 9.789 1 98.69 312 ALA A N 1
ATOM 2395 C CA . ALA A 1 312 ? -5.129 18.469 9.891 1 98.69 312 ALA A CA 1
ATOM 2396 C C . ALA A 1 312 ? -6.488 17.984 9.398 1 98.69 312 ALA A C 1
ATOM 2398 O O . ALA A 1 312 ? -6.617 17.547 8.25 1 98.69 312 ALA A O 1
ATOM 2399 N N . ALA A 1 313 ? -7.488 18.109 10.203 1 98.44 313 ALA A N 1
ATOM 2400 C CA . ALA A 1 313 ? -8.836 17.672 9.844 1 98.44 313 ALA A CA 1
ATOM 2401 C C . ALA A 1 313 ? -9.469 18.625 8.844 1 98.44 313 ALA A C 1
ATOM 2403 O O . ALA A 1 313 ? -9.867 19.75 9.203 1 98.44 313 ALA A O 1
ATOM 2404 N N . SER A 1 314 ? -9.617 18.141 7.609 1 96.81 314 SER A N 1
ATOM 2405 C CA . SER A 1 314 ? -10.141 19.016 6.555 1 96.81 314 SER A CA 1
ATOM 2406 C C . SER A 1 314 ? -11.625 18.75 6.32 1 96.81 314 SER A C 1
ATOM 2408 O O . SER A 1 314 ? -12.328 19.609 5.766 1 96.81 314 SER A O 1
ATOM 2410 N N . ASN A 1 315 ? -12.125 17.625 6.66 1 96.88 315 ASN A N 1
ATOM 2411 C CA . ASN A 1 315 ? -13.5 17.203 6.438 1 96.88 315 ASN A CA 1
ATOM 2412 C C . ASN A 1 315 ? -13.93 16.141 7.441 1 96.88 315 ASN A C 1
ATOM 2414 O O . ASN A 1 315 ? -13.086 15.539 8.109 1 96.88 315 ASN A O 1
ATOM 2418 N N . PHE A 1 316 ? -15.242 16 7.555 1 97.69 316 PHE A N 1
ATOM 2419 C CA . PHE A 1 316 ? -15.758 14.891 8.352 1 97.69 316 PHE A CA 1
ATOM 2420 C C . PHE A 1 316 ? -15.797 13.609 7.523 1 97.69 316 PHE A C 1
ATOM 2422 O O . PHE A 1 316 ? -16.031 13.648 6.316 1 97.69 316 PHE A O 1
ATOM 2429 N N . ASP A 1 317 ? -15.617 12.453 8.195 1 97.81 317 ASP A N 1
ATOM 2430 C CA . ASP A 1 317 ? -15.547 11.164 7.5 1 97.81 317 ASP A CA 1
ATOM 2431 C C . ASP A 1 317 ? -16.922 10.531 7.387 1 97.81 317 ASP A C 1
ATOM 2433 O O . ASP A 1 317 ? -17.062 9.383 6.945 1 97.81 317 ASP A O 1
ATOM 2437 N N . MET A 1 318 ? -17.906 11.195 7.777 1 97.94 318 MET A N 1
ATOM 2438 C CA . MET A 1 318 ? -19.297 10.789 7.625 1 97.94 318 MET A CA 1
ATOM 2439 C C . MET A 1 318 ? -20.203 12.008 7.5 1 97.94 318 MET A C 1
ATOM 2441 O O . MET A 1 318 ? -19.844 13.102 7.926 1 97.94 318 MET A O 1
ATOM 2445 N N . PRO A 1 319 ? -21.453 11.797 6.902 1 97.25 319 PRO A N 1
ATOM 2446 C CA . PRO A 1 319 ? -22.391 12.914 6.777 1 97.25 319 PRO A CA 1
ATOM 2447 C C . PRO A 1 319 ? -23.156 13.188 8.07 1 97.25 319 PRO A C 1
ATOM 2449 O O . PRO A 1 319 ? -23.125 12.367 8.992 1 97.25 319 PRO A O 1
ATOM 2452 N N . PRO A 1 320 ? -23.719 14.414 8.141 1 97.12 320 PRO A N 1
ATOM 2453 C CA . PRO A 1 320 ? -24.656 14.648 9.25 1 97.12 320 PRO A CA 1
ATOM 2454 C C . PRO A 1 320 ? -25.844 13.672 9.234 1 97.12 320 PRO A C 1
ATOM 2456 O O . PRO A 1 320 ? -26.062 12.992 8.242 1 97.12 320 PRO A O 1
ATOM 2459 N N . ARG A 1 321 ? -26.484 13.656 10.414 1 96.75 321 ARG A N 1
ATOM 2460 C CA . ARG A 1 321 ? -27.641 12.781 10.531 1 96.75 321 ARG A CA 1
ATOM 2461 C C . ARG A 1 321 ? -28.656 13.062 9.438 1 96.75 321 ARG A C 1
ATOM 2463 O O . ARG A 1 321 ? -28.984 14.219 9.164 1 96.75 321 ARG A O 1
ATOM 2470 N N . GLY A 1 322 ? -29.078 12.016 8.742 1 96.12 322 GLY A N 1
ATOM 2471 C CA . GLY A 1 322 ? -30.141 12.125 7.754 1 96.12 322 GLY A CA 1
ATOM 2472 C C . GLY A 1 322 ? -29.625 12.367 6.348 1 96.12 322 GLY A C 1
ATOM 2473 O O . GLY A 1 322 ? -30.391 12.305 5.383 1 96.12 322 GLY A O 1
ATOM 2474 N N . VAL A 1 323 ? -28.422 12.68 6.188 1 96.31 323 VAL A N 1
ATOM 2475 C CA . VAL A 1 323 ? -27.828 12.898 4.875 1 96.31 323 VAL A CA 1
ATOM 2476 C C . VAL A 1 323 ? -27.109 11.625 4.418 1 96.31 323 VAL A C 1
ATOM 2478 O O . VAL A 1 323 ? -26.234 11.109 5.117 1 96.31 323 VAL A O 1
ATOM 2481 N N . PRO A 1 324 ? -27.469 11.109 3.217 1 96.44 324 PRO A N 1
ATOM 2482 C CA . PRO A 1 324 ? -26.766 9.922 2.723 1 96.44 324 PRO A CA 1
ATOM 2483 C C . PRO A 1 324 ? -25.297 10.203 2.4 1 96.44 324 PRO A C 1
ATOM 2485 O O . PRO A 1 324 ? -24.969 11.281 1.905 1 96.44 324 PRO A O 1
ATOM 2488 N N . ALA A 1 325 ? -24.469 9.219 2.648 1 96.25 325 ALA A N 1
ATOM 2489 C CA . ALA A 1 325 ? -23.047 9.367 2.367 1 96.25 325 ALA A CA 1
ATOM 2490 C C . ALA A 1 325 ? -22.812 9.703 0.898 1 96.25 325 ALA A C 1
ATOM 2492 O O . ALA A 1 325 ? -21.906 10.469 0.569 1 96.25 325 ALA A O 1
ATOM 2493 N N . SER A 1 326 ? -23.594 9.125 0 1 95.19 326 SER A N 1
ATOM 2494 C CA . SER A 1 326 ? -23.484 9.391 -1.43 1 95.19 326 SER A CA 1
ATOM 2495 C C . SER A 1 326 ? -23.719 10.867 -1.741 1 95.19 326 SER A C 1
ATOM 2497 O O . SER A 1 326 ? -23.078 11.422 -2.643 1 95.19 326 SER A O 1
ATOM 2499 N N . GLU A 1 327 ? -24.562 11.523 -0.985 1 94.06 327 GLU A N 1
ATOM 2500 C CA . GLU A 1 327 ? -24.828 12.945 -1.182 1 94.06 327 GLU A CA 1
ATOM 2501 C C . GLU A 1 327 ? -23.672 13.797 -0.671 1 94.06 327 GLU A C 1
ATOM 2503 O O . GLU A 1 327 ? -23.312 14.797 -1.298 1 94.06 327 GLU A O 1
ATOM 2508 N N . GLN A 1 328 ? -23.156 13.43 0.411 1 91.81 328 GLN A N 1
ATOM 2509 C CA . GLN A 1 328 ? -22.016 14.164 0.952 1 91.81 328 GLN A CA 1
ATOM 2510 C C . GLN A 1 328 ? -20.828 14.125 -0.012 1 91.81 328 GLN A C 1
ATOM 2512 O O . GLN A 1 328 ? -20.109 15.117 -0.163 1 91.81 328 GLN A O 1
ATOM 2517 N N . LEU A 1 329 ? -20.609 12.992 -0.586 1 88.31 329 LEU A N 1
ATOM 2518 C CA . LEU A 1 329 ? -19.516 12.828 -1.542 1 88.31 329 LEU A CA 1
ATOM 2519 C C . LEU A 1 329 ? -19.672 13.797 -2.709 1 88.31 329 LEU A C 1
ATOM 2521 O O . LEU A 1 329 ? -18.672 14.344 -3.197 1 88.31 329 LEU A O 1
ATOM 2525 N N . VAL A 1 330 ? -20.859 13.984 -3.182 1 84.5 330 VAL A N 1
ATOM 2526 C CA . VAL A 1 330 ? -21.125 14.898 -4.289 1 84.5 330 VAL A CA 1
ATOM 2527 C C . VAL A 1 330 ? -20.906 16.344 -3.842 1 84.5 330 VAL A C 1
ATOM 2529 O O . VAL A 1 330 ? -20.328 17.141 -4.578 1 84.5 330 VAL A O 1
ATOM 2532 N N . ARG A 1 331 ? -21.266 16.609 -2.646 1 83.31 331 ARG A N 1
ATOM 2533 C CA . ARG A 1 331 ? -21.156 17.969 -2.107 1 83.31 331 ARG A CA 1
ATOM 2534 C C . ARG A 1 331 ? -19.703 18.344 -1.887 1 83.31 331 ARG A C 1
ATOM 2536 O O . ARG A 1 331 ? -19.344 19.516 -2.004 1 83.31 331 ARG A O 1
ATOM 2543 N N . GLU A 1 332 ? -18.984 17.391 -1.597 1 76.69 332 GLU A N 1
ATOM 2544 C CA . GLU A 1 332 ? -17.625 17.672 -1.111 1 76.69 332 GLU A CA 1
ATOM 2545 C C . GLU A 1 332 ? -16.578 17.062 -2.031 1 76.69 332 GLU A C 1
ATOM 2547 O O . GLU A 1 332 ? -15.797 16.203 -1.61 1 76.69 332 GLU A O 1
ATOM 2552 N N . GLY A 1 333 ? -16.625 17.484 -3.279 1 65.5 333 GLY A N 1
ATOM 2553 C CA . GLY A 1 333 ? -15.539 17.047 -4.133 1 65.5 333 GLY A CA 1
ATOM 2554 C C . GLY A 1 333 ? -14.164 17.375 -3.57 1 65.5 333 GLY A C 1
ATOM 2555 O O . GLY A 1 333 ? -14.047 18.156 -2.635 1 65.5 333 GLY A O 1
ATOM 2556 N N . PRO A 1 334 ? -13.18 16.75 -4.168 1 60.12 334 PRO A N 1
ATOM 2557 C CA . PRO A 1 334 ? -11.836 17.031 -3.643 1 60.12 334 PRO A CA 1
ATOM 2558 C C . PRO A 1 334 ? -11.484 18.516 -3.67 1 60.12 334 PRO A C 1
ATOM 2560 O O . PRO A 1 334 ? -11.883 19.219 -4.594 1 60.12 334 PRO A O 1
ATOM 2563 N N . GLN A 1 335 ? -10.891 19.078 -2.797 1 59.16 335 GLN A N 1
ATOM 2564 C CA . GLN A 1 335 ? -10.414 20.438 -2.598 1 59.16 335 GLN A CA 1
ATOM 2565 C C . GLN A 1 335 ? -11.578 21.406 -2.391 1 59.16 335 GLN A C 1
ATOM 2567 O O . GLN A 1 335 ? -11.406 22.625 -2.498 1 59.16 335 GLN A O 1
ATOM 2572 N N . SER A 1 336 ? -12.727 20.734 -2.164 1 73.19 336 SER A N 1
ATOM 2573 C CA . SER A 1 336 ? -13.883 21.594 -1.956 1 73.19 336 SER A CA 1
ATOM 2574 C C . SER A 1 336 ? -14.375 21.516 -0.515 1 73.19 336 SER A C 1
ATOM 2576 O O . SER A 1 336 ? -15.414 22.094 -0.179 1 73.19 336 SER A O 1
ATOM 2578 N N . PHE A 1 337 ? -13.523 20.938 0.253 1 85.44 337 PHE A N 1
ATOM 2579 C CA . PHE A 1 337 ? -13.875 20.875 1.668 1 85.44 337 PHE A CA 1
ATOM 2580 C C . PHE A 1 337 ? -13.797 22.266 2.295 1 85.44 337 PHE A C 1
ATOM 2582 O O . PHE A 1 337 ? -12.883 23.031 2.004 1 85.44 337 PHE A O 1
ATOM 2589 N N . ALA A 1 338 ? -14.75 22.516 3.221 1 83.94 338 ALA A N 1
ATOM 2590 C CA . ALA A 1 338 ? -14.719 23.797 3.928 1 83.94 338 ALA A CA 1
ATOM 2591 C C . ALA A 1 338 ? -13.438 23.938 4.742 1 83.94 338 ALA A C 1
ATOM 2593 O O . ALA A 1 338 ? -12.945 25.047 4.938 1 83.94 338 ALA A O 1
ATOM 2594 N N . GLY A 1 339 ? -12.914 22.859 5.141 1 93.19 339 GLY A N 1
ATOM 2595 C CA . GLY A 1 339 ? -11.719 22.906 5.973 1 93.19 339 GLY A CA 1
ATOM 2596 C C . GLY A 1 339 ? -10.438 22.703 5.188 1 93.19 339 GLY A C 1
ATOM 2597 O O . GLY A 1 339 ? -9.367 22.562 5.773 1 93.19 339 GLY A O 1
ATOM 2598 N N . TYR A 1 340 ? -10.516 22.734 3.832 1 93.44 340 TYR A N 1
ATOM 2599 C CA . TYR A 1 340 ? -9.352 22.406 3.016 1 93.44 340 TYR A CA 1
ATOM 2600 C C . TYR A 1 340 ? -8.25 23.438 3.195 1 93.44 340 TYR A C 1
ATOM 2602 O O . TYR A 1 340 ? -7.168 23.109 3.691 1 93.44 340 TYR A O 1
ATOM 2610 N N . LEU A 1 341 ? -8.508 24.719 2.828 1 93.81 341 LEU A N 1
ATOM 2611 C CA . LEU A 1 341 ? -7.492 25.75 2.896 1 93.81 341 LEU A CA 1
ATOM 2612 C C . LEU A 1 341 ? -7.086 26.031 4.344 1 93.81 341 LEU A C 1
ATOM 2614 O O . LEU A 1 341 ? -5.895 26.109 4.652 1 93.81 341 LEU A O 1
ATOM 2618 N N . PRO A 1 342 ? -8.078 26.062 5.289 1 96.56 342 PRO A N 1
ATOM 2619 C CA . PRO A 1 342 ? -7.695 26.234 6.691 1 96.56 342 PRO A CA 1
ATOM 2620 C C . PRO A 1 342 ? -6.812 25.094 7.207 1 96.56 342 PRO A C 1
ATOM 2622 O O . PRO A 1 342 ? -5.914 25.328 8.023 1 96.56 342 PRO A O 1
ATOM 2625 N N . ALA A 1 343 ? -7.078 23.906 6.789 1 97.19 343 ALA A N 1
ATOM 2626 C CA . ALA A 1 343 ? -6.258 22.781 7.199 1 97.19 343 ALA A CA 1
ATOM 2627 C C . ALA A 1 343 ? -4.816 22.938 6.723 1 97.19 343 ALA A C 1
ATOM 2629 O O . ALA A 1 343 ? -3.875 22.688 7.48 1 97.19 343 ALA A O 1
ATOM 2630 N N . LEU A 1 344 ? -4.633 23.344 5.477 1 96.12 344 LEU A N 1
ATOM 2631 C CA . LEU A 1 344 ? -3.293 23.562 4.949 1 96.12 344 LEU A CA 1
ATOM 2632 C C . LEU A 1 344 ? -2.57 24.641 5.742 1 96.12 344 LEU A C 1
ATOM 2634 O O . LEU A 1 344 ? -1.391 24.5 6.07 1 96.12 344 LEU A O 1
ATOM 2638 N N . ASP A 1 345 ? -3.256 25.719 6.02 1 97.44 345 ASP A N 1
ATOM 2639 C CA . ASP A 1 345 ? -2.697 26.797 6.828 1 97.44 345 ASP A CA 1
ATOM 2640 C C . ASP A 1 345 ? -2.326 26.297 8.227 1 97.44 345 ASP A C 1
ATOM 2642 O O . ASP A 1 345 ? -1.259 26.625 8.742 1 97.44 345 ASP A O 1
ATOM 2646 N N . GLY A 1 346 ? -3.221 25.516 8.812 1 98.62 346 GLY A N 1
ATOM 2647 C CA . GLY A 1 346 ? -2.986 24.953 10.133 1 98.62 346 GLY A CA 1
ATOM 2648 C C . GLY A 1 346 ? -1.746 24.078 10.203 1 98.62 346 GLY A C 1
ATOM 2649 O O . GLY A 1 346 ? -1 24.141 11.188 1 98.62 346 GLY A O 1
ATOM 2650 N N . LEU A 1 347 ? -1.554 23.281 9.188 1 98.75 347 LEU A N 1
ATOM 2651 C CA . LEU A 1 347 ? -0.37 22.438 9.141 1 98.75 347 LEU A CA 1
ATOM 2652 C C . LEU A 1 347 ? 0.902 23.266 9.281 1 98.75 347 LEU A C 1
ATOM 2654 O O . LEU A 1 347 ? 1.794 22.922 10.055 1 98.75 347 LEU A O 1
ATOM 2658 N N . TYR A 1 348 ? 0.98 24.328 8.594 1 98.5 348 TYR A N 1
ATOM 2659 C CA . TYR A 1 348 ? 2.162 25.188 8.648 1 98.5 348 TYR A CA 1
ATOM 2660 C C . TYR A 1 348 ? 2.238 25.922 9.984 1 98.5 348 TYR A C 1
ATOM 2662 O O . TYR A 1 348 ? 3.301 25.984 10.609 1 98.5 348 TYR A O 1
ATOM 2670 N N . ARG A 1 349 ? 1.133 26.469 10.445 1 98.69 349 ARG A N 1
ATOM 2671 C CA . ARG A 1 349 ? 1.106 27.266 11.672 1 98.69 349 ARG A CA 1
ATOM 2672 C C . ARG A 1 349 ? 1.54 26.438 12.875 1 98.69 349 ARG A C 1
ATOM 2674 O O . ARG A 1 349 ? 2.215 26.938 13.773 1 98.69 349 ARG A O 1
ATOM 2681 N N . VAL A 1 350 ? 1.117 25.203 12.867 1 98.94 350 VAL A N 1
ATOM 2682 C CA . VAL A 1 350 ? 1.413 24.328 14 1 98.94 350 VAL A CA 1
ATOM 2683 C C . VAL A 1 350 ? 2.762 23.641 13.789 1 98.94 350 VAL A C 1
ATOM 2685 O O . VAL A 1 350 ? 3.535 23.469 14.734 1 98.94 350 VAL A O 1
ATOM 2688 N N . GLY A 1 351 ? 3.066 23.266 12.57 1 98.88 351 GLY A N 1
ATOM 2689 C CA . GLY A 1 351 ? 4.301 22.547 12.273 1 98.88 351 GLY A CA 1
ATOM 2690 C C . GLY A 1 351 ? 5.523 23.438 12.289 1 98.88 351 GLY A C 1
ATOM 2691 O O . GLY A 1 351 ? 6.602 23.016 12.719 1 98.88 351 GLY A O 1
ATOM 2692 N N . ALA A 1 352 ? 5.461 24.703 11.852 1 98.69 352 ALA A N 1
ATOM 2693 C CA . ALA A 1 352 ? 6.609 25.594 11.641 1 98.69 352 ALA A CA 1
ATOM 2694 C C . ALA A 1 352 ? 7.34 25.859 12.953 1 98.69 352 ALA A C 1
ATOM 2696 O O . ALA A 1 352 ? 8.57 25.828 13.008 1 98.69 352 ALA A O 1
ATOM 2697 N N . PRO A 1 353 ? 6.613 26.156 14.078 1 98.69 353 PRO A N 1
ATOM 2698 C CA . PRO A 1 353 ? 7.324 26.375 15.336 1 98.69 353 PRO A CA 1
ATOM 2699 C C . PRO A 1 353 ? 8.18 25.172 15.742 1 98.69 353 PRO A C 1
ATOM 2701 O O . PRO A 1 353 ? 9.258 25.344 16.312 1 98.69 353 PRO A O 1
ATOM 2704 N N . VAL A 1 354 ? 7.73 23.953 15.461 1 98.88 354 VAL A N 1
ATOM 2705 C CA . VAL A 1 354 ? 8.469 22.734 15.781 1 98.88 354 VAL A CA 1
ATOM 2706 C C . VAL A 1 354 ? 9.734 22.672 14.938 1 98.88 354 VAL A C 1
ATOM 2708 O O . VAL A 1 354 ? 10.828 22.422 15.461 1 98.88 354 VAL A O 1
ATOM 2711 N N . VAL A 1 355 ? 9.602 22.922 13.656 1 98.88 355 VAL A N 1
ATOM 2712 C CA . VAL A 1 355 ? 10.734 22.891 12.734 1 98.88 355 VAL A CA 1
ATOM 2713 C C . VAL A 1 355 ? 11.758 23.953 13.148 1 98.88 355 VAL A C 1
ATOM 2715 O O . VAL A 1 355 ? 12.953 23.656 13.25 1 98.88 355 VAL A O 1
ATOM 2718 N N . HIS A 1 356 ? 11.344 25.156 13.445 1 98.56 356 HIS A N 1
ATOM 2719 C CA . HIS A 1 356 ? 12.242 26.234 13.836 1 98.56 356 HIS A CA 1
ATOM 2720 C C . HIS A 1 356 ? 12.953 25.906 15.141 1 98.56 356 HIS A C 1
ATOM 2722 O O . HIS A 1 356 ? 14.148 26.188 15.289 1 98.56 356 HIS A O 1
ATOM 2728 N N . GLU A 1 357 ? 12.219 25.328 16.031 1 98.75 357 GLU A N 1
ATOM 2729 C CA . GLU A 1 357 ? 12.82 24.984 17.328 1 98.75 357 GLU A CA 1
ATOM 2730 C C . GLU A 1 357 ? 13.906 23.938 17.156 1 98.75 357 GLU A C 1
ATOM 2732 O O . GLU A 1 357 ? 14.977 24.031 17.766 1 98.75 357 GLU A O 1
ATOM 2737 N N . ILE A 1 358 ? 13.656 22.891 16.328 1 98.81 358 ILE A N 1
ATOM 2738 C CA . ILE A 1 358 ? 14.633 21.844 16.078 1 98.81 358 ILE A CA 1
ATOM 2739 C C . ILE A 1 358 ? 15.891 22.453 15.469 1 98.81 358 ILE A C 1
ATOM 2741 O O . ILE A 1 358 ? 17 22.141 15.906 1 98.81 358 ILE A O 1
ATOM 2745 N N . VAL A 1 359 ? 15.703 23.312 14.492 1 98.56 359 VAL A N 1
ATOM 2746 C CA . VAL A 1 359 ? 16.828 23.906 13.789 1 98.56 359 VAL A CA 1
ATOM 2747 C C . VAL A 1 359 ? 17.609 24.812 14.734 1 98.56 359 VAL A C 1
ATOM 2749 O O . VAL A 1 359 ? 18.844 24.75 14.805 1 98.56 359 VAL A O 1
ATOM 2752 N N . ARG A 1 360 ? 16.906 25.625 15.492 1 97.81 360 ARG A N 1
ATOM 2753 C CA . ARG A 1 360 ? 17.547 26.531 16.438 1 97.81 360 ARG A CA 1
ATOM 2754 C C . ARG A 1 360 ? 18.281 25.766 17.531 1 97.81 360 ARG A C 1
ATOM 2756 O O . ARG A 1 360 ? 19.375 26.141 17.938 1 97.81 360 ARG A O 1
ATOM 2763 N N . GLY A 1 361 ? 17.719 24.719 17.984 1 98.31 361 GLY A N 1
ATOM 2764 C CA . GLY A 1 361 ? 18.266 23.938 19.078 1 98.31 361 GLY A CA 1
ATOM 2765 C C . GLY A 1 361 ? 19.141 22.781 18.625 1 98.31 361 GLY A C 1
ATOM 2766 O O . GLY A 1 361 ? 19.375 21.844 19.375 1 98.31 361 GLY A O 1
ATOM 2767 N N . TRP A 1 362 ? 19.656 22.859 17.422 1 98.31 362 TRP A N 1
ATOM 2768 C CA . TRP A 1 362 ? 20.328 21.734 16.781 1 98.31 362 TRP A CA 1
ATOM 2769 C C . TRP A 1 362 ? 21.5 21.25 17.609 1 98.31 362 TRP A C 1
ATOM 2771 O O . TRP A 1 362 ? 21.766 20.047 17.703 1 98.31 362 TRP A O 1
ATOM 2781 N N . PRO A 1 363 ? 22.312 22.094 18.266 1 97.81 363 PRO A N 1
ATOM 2782 C CA . PRO A 1 363 ? 23.406 21.594 19.078 1 97.81 363 PRO A CA 1
ATOM 2783 C C . PRO A 1 363 ? 22.969 20.562 20.125 1 97.81 363 PRO A C 1
ATOM 2785 O O . PRO A 1 363 ? 23.719 19.641 20.438 1 97.81 363 PRO A O 1
ATOM 2788 N N . THR A 1 364 ? 21.75 20.688 20.516 1 97.88 364 THR A N 1
ATOM 2789 C CA . THR A 1 364 ? 21.203 19.75 21.5 1 97.88 364 THR A CA 1
ATOM 2790 C C . THR A 1 364 ? 20.438 18.641 20.812 1 97.88 364 THR A C 1
ATOM 2792 O O . THR A 1 364 ? 20.703 17.453 21.047 1 97.88 364 THR A O 1
ATOM 2795 N N . TYR A 1 365 ? 19.594 19 19.844 1 98.12 365 TYR A N 1
ATOM 2796 C CA . TYR A 1 365 ? 18.609 18.078 19.281 1 98.12 365 TYR A CA 1
ATOM 2797 C C . TYR A 1 365 ? 19.266 17.125 18.297 1 98.12 365 TYR A C 1
ATOM 2799 O O . TYR A 1 365 ? 18.703 16.094 17.938 1 98.12 365 TYR A O 1
ATOM 2807 N N . SER A 1 366 ? 20.484 17.469 17.828 1 97.94 366 SER A N 1
ATOM 2808 C CA . SER A 1 366 ? 21.219 16.531 17 1 97.94 366 SER A CA 1
ATOM 2809 C C . SER A 1 366 ? 21.641 15.297 17.781 1 97.94 366 SER A C 1
ATOM 2811 O O . SER A 1 366 ? 21.781 14.211 17.219 1 97.94 366 SER A O 1
ATOM 2813 N N . LYS A 1 367 ? 21.797 15.453 19.078 1 96.75 367 LYS A N 1
ATOM 2814 C CA . LYS A 1 367 ? 22.297 14.383 19.938 1 96.75 367 LYS A CA 1
ATOM 2815 C C . LYS A 1 367 ? 21.156 13.633 20.609 1 96.75 367 LYS A C 1
ATOM 2817 O O . LYS A 1 367 ? 21.188 12.406 20.719 1 96.75 367 LYS A O 1
ATOM 2822 N N . THR A 1 368 ? 20.141 14.422 21.047 1 95.5 368 THR A N 1
ATOM 2823 C CA . THR A 1 368 ? 19.031 13.836 21.781 1 95.5 368 THR A CA 1
ATOM 2824 C C . THR A 1 368 ? 17.703 14.477 21.375 1 95.5 368 THR A C 1
ATOM 2826 O O . THR A 1 368 ? 17.562 15.703 21.422 1 95.5 368 THR A O 1
ATOM 2829 N N . PRO A 1 369 ? 16.766 13.648 21.016 1 95.12 369 PRO A N 1
ATOM 2830 C CA . PRO A 1 369 ? 15.445 14.227 20.75 1 95.12 369 PRO A CA 1
ATOM 2831 C C . PRO A 1 369 ? 14.844 14.922 21.969 1 95.12 369 PRO A C 1
ATOM 2833 O O . PRO A 1 369 ? 15.102 14.516 23.094 1 95.12 369 PRO A O 1
ATOM 2836 N N . PRO A 1 370 ? 14.117 15.922 21.75 1 93.5 370 PRO A N 1
ATOM 2837 C CA . PRO A 1 370 ? 13.469 16.594 22.875 1 93.5 370 PRO A CA 1
ATOM 2838 C C . PRO A 1 370 ? 12.422 15.711 23.562 1 93.5 370 PRO A C 1
ATOM 2840 O O . PRO A 1 370 ? 11.945 14.742 22.969 1 93.5 370 PRO A O 1
ATOM 2843 N N . LYS A 1 371 ? 12.219 16.016 24.891 1 87.38 371 LYS A N 1
ATOM 2844 C CA . LYS A 1 371 ? 11.227 15.297 25.688 1 87.38 371 LYS A CA 1
ATOM 2845 C C . LYS A 1 371 ? 10.273 16.266 26.391 1 87.38 371 LYS A C 1
ATOM 2847 O O . LYS A 1 371 ? 10.656 17.391 26.703 1 87.38 371 LYS A O 1
ATOM 2852 N N . MET B 1 1 ? 76.312 -14.367 28.75 1 26.27 1 MET B N 1
ATOM 2853 C CA . MET B 1 1 ? 75.875 -13.297 27.875 1 26.27 1 MET B CA 1
ATOM 2854 C C . MET B 1 1 ? 74.875 -13.828 26.844 1 26.27 1 MET B C 1
ATOM 2856 O O . MET B 1 1 ? 75.312 -14.352 25.797 1 26.27 1 MET B O 1
ATOM 2860 N N . ARG B 1 2 ? 73.812 -14.438 27.391 1 30.67 2 ARG B N 1
ATOM 2861 C CA . ARG B 1 2 ? 72.625 -15.07 26.734 1 30.67 2 ARG B CA 1
ATOM 2862 C C . ARG B 1 2 ? 71.938 -14.078 25.844 1 30.67 2 ARG B C 1
ATOM 2864 O O . ARG B 1 2 ? 71.438 -13.039 26.312 1 30.67 2 ARG B O 1
ATOM 2871 N N . LYS B 1 3 ? 72.312 -14.008 24.547 1 25.83 3 LYS B N 1
ATOM 2872 C CA . LYS B 1 3 ? 71.812 -13.172 23.484 1 25.83 3 LYS B CA 1
ATOM 2873 C C . LYS B 1 3 ? 70.25 -13.383 23.359 1 25.83 3 LYS B C 1
ATOM 2875 O O . LYS B 1 3 ? 69.812 -14.508 23.141 1 25.83 3 LYS B O 1
ATOM 2880 N N . LEU B 1 4 ? 69.5 -12.68 24.156 1 32.84 4 LEU B N 1
ATOM 2881 C CA . LEU B 1 4 ? 68.062 -12.562 24.125 1 32.84 4 LEU B CA 1
ATOM 2882 C C . LEU B 1 4 ? 67.562 -12.047 22.766 1 32.84 4 LEU B C 1
ATOM 2884 O O . LEU B 1 4 ? 67.812 -10.891 22.422 1 32.84 4 LEU B O 1
ATOM 2888 N N . GLY B 1 5 ? 67.75 -12.844 21.719 1 31.33 5 GLY B N 1
ATOM 2889 C CA . GLY B 1 5 ? 67.25 -12.422 20.422 1 31.33 5 GLY B CA 1
ATOM 2890 C C . GLY B 1 5 ? 65.75 -12.086 20.422 1 31.33 5 GLY B C 1
ATOM 2891 O O . GLY B 1 5 ? 64.938 -12.891 20.875 1 31.33 5 GLY B O 1
ATOM 2892 N N . MET B 1 6 ? 65.438 -10.82 20.594 1 29.53 6 MET B N 1
ATOM 2893 C CA . MET B 1 6 ? 64.062 -10.266 20.516 1 29.53 6 MET B CA 1
ATOM 2894 C C . MET B 1 6 ? 63.469 -10.555 19.141 1 29.53 6 MET B C 1
ATOM 2896 O O . MET B 1 6 ? 64 -10.141 18.109 1 29.53 6 MET B O 1
ATOM 2900 N N . ALA B 1 7 ? 62.844 -11.672 18.969 1 31.75 7 ALA B N 1
ATOM 2901 C CA . ALA B 1 7 ? 62.062 -11.914 17.75 1 31.75 7 ALA B CA 1
ATOM 2902 C C . ALA B 1 7 ? 60.969 -10.875 17.609 1 31.75 7 ALA B C 1
ATOM 2904 O O . ALA B 1 7 ? 60.125 -10.703 18.5 1 31.75 7 ALA B O 1
ATOM 2905 N N . ALA B 1 8 ? 61.219 -9.82 16.844 1 33.28 8 ALA B N 1
ATOM 2906 C CA . ALA B 1 8 ? 60.219 -8.836 16.422 1 33.28 8 ALA B CA 1
ATOM 2907 C C . ALA B 1 8 ? 59.031 -9.516 15.734 1 33.28 8 ALA B C 1
ATOM 2909 O O . ALA B 1 8 ? 59.219 -10.219 14.734 1 33.28 8 ALA B O 1
ATOM 2910 N N . ALA B 1 9 ? 57.969 -9.719 16.484 1 34.84 9 ALA B N 1
ATOM 2911 C CA . ALA B 1 9 ? 56.719 -10.164 15.93 1 34.84 9 ALA B CA 1
ATOM 2912 C C . ALA B 1 9 ? 56.188 -9.188 14.883 1 34.84 9 ALA B C 1
ATOM 2914 O O . ALA B 1 9 ? 55.844 -8.039 15.203 1 34.84 9 ALA B O 1
ATOM 2915 N N . LEU B 1 10 ? 56.719 -9.281 13.68 1 34.59 10 LEU B N 1
ATOM 2916 C CA . LEU B 1 10 ? 56.062 -8.555 12.594 1 34.59 10 LEU B CA 1
ATOM 2917 C C . LEU B 1 10 ? 54.594 -8.93 12.508 1 34.59 10 LEU B C 1
ATOM 2919 O O . LEU B 1 10 ? 54.25 -10.078 12.234 1 34.59 10 LEU B O 1
ATOM 2923 N N . ILE B 1 11 ? 53.75 -8.211 13.258 1 35.38 11 ILE B N 1
ATOM 2924 C CA . ILE B 1 11 ? 52.312 -8.297 13.062 1 35.38 11 ILE B CA 1
ATOM 2925 C C . ILE B 1 11 ? 51.969 -7.82 11.664 1 35.38 11 ILE B C 1
ATOM 2927 O O . ILE B 1 11 ? 52.156 -6.652 11.32 1 35.38 11 ILE B O 1
ATOM 2931 N N . SER B 1 12 ? 52.062 -8.656 10.742 1 31.12 12 SER B N 1
ATOM 2932 C CA . SER B 1 12 ? 51.469 -8.328 9.445 1 31.12 12 SER B CA 1
ATOM 2933 C C . SER B 1 12 ? 50 -7.949 9.594 1 31.12 12 SER B C 1
ATOM 2935 O O . SER B 1 12 ? 49.188 -8.734 10.102 1 31.12 12 SER B O 1
ATOM 2937 N N . ALA B 1 13 ? 49.719 -6.672 9.703 1 35.38 13 ALA B N 1
ATOM 2938 C CA . ALA B 1 13 ? 48.375 -6.184 9.469 1 35.38 13 ALA B CA 1
ATOM 2939 C C . ALA B 1 13 ? 47.844 -6.691 8.141 1 35.38 13 ALA B C 1
ATOM 2941 O O . ALA B 1 13 ? 48.344 -6.336 7.074 1 35.38 13 ALA B O 1
ATOM 2942 N N . VAL B 1 14 ? 47.312 -7.859 8.188 1 34.19 14 VAL B N 1
ATOM 2943 C CA . VAL B 1 14 ? 46.469 -8.219 7.047 1 34.19 14 VAL B CA 1
ATOM 2944 C C . VAL B 1 14 ? 45.469 -7.094 6.777 1 34.19 14 VAL B C 1
ATOM 2946 O O . VAL B 1 14 ? 44.594 -6.816 7.602 1 34.19 14 VAL B O 1
ATOM 2949 N N . LEU B 1 15 ? 45.906 -6.078 6.07 1 34.94 15 LEU B N 1
ATOM 2950 C CA . LEU B 1 15 ? 44.906 -5.219 5.438 1 34.94 15 LEU B CA 1
ATOM 2951 C C . LEU B 1 15 ? 43.844 -6.047 4.738 1 34.94 15 LEU B C 1
ATOM 2953 O O . LEU B 1 15 ? 44.125 -6.777 3.791 1 34.94 15 LEU B O 1
ATOM 2957 N N . SER B 1 16 ? 42.906 -6.535 5.48 1 33.91 16 SER B N 1
ATOM 2958 C CA . SER B 1 16 ? 41.688 -6.965 4.801 1 33.91 16 SER B CA 1
ATOM 2959 C C . SER B 1 16 ? 41.25 -5.949 3.75 1 33.91 16 SER B C 1
ATOM 2961 O O . SER B 1 16 ? 40.844 -4.836 4.086 1 33.91 16 SER B O 1
ATOM 2963 N N . SER B 1 17 ? 41.969 -5.863 2.658 1 34.59 17 SER B N 1
ATOM 2964 C CA . SER B 1 17 ? 41.344 -5.188 1.522 1 34.59 17 SER B CA 1
ATOM 2965 C C . SER B 1 17 ? 39.875 -5.531 1.412 1 34.59 17 SER B C 1
ATOM 2967 O O . SER B 1 17 ? 39.5 -6.703 1.407 1 34.59 17 SER B O 1
ATOM 2969 N N . ASN B 1 18 ? 39.031 -4.82 2.045 1 36.59 18 ASN B N 1
ATOM 2970 C CA . ASN B 1 18 ? 37.656 -4.902 1.614 1 36.59 18 ASN B CA 1
ATOM 2971 C C . ASN B 1 18 ? 37.531 -5.055 0.1 1 36.59 18 ASN B C 1
ATOM 2973 O O . ASN B 1 18 ? 37.656 -4.074 -0.637 1 36.59 18 ASN B O 1
ATOM 2977 N N . ALA B 1 19 ? 38.156 -5.926 -0.56 1 38.12 19 ALA B N 1
ATOM 2978 C CA . ALA B 1 19 ? 37.844 -6.246 -1.947 1 38.12 19 ALA B CA 1
ATOM 2979 C C . ALA B 1 19 ? 36.375 -5.961 -2.252 1 38.12 19 ALA B C 1
ATOM 2981 O O . ALA B 1 19 ? 35.469 -6.508 -1.603 1 38.12 19 ALA B O 1
ATOM 2982 N N . GLY B 1 20 ? 35.938 -4.824 -2.58 1 46.38 20 GLY B N 1
ATOM 2983 C CA . GLY B 1 20 ? 34.594 -4.445 -3.027 1 46.38 20 GLY B CA 1
ATOM 2984 C C . GLY B 1 20 ? 33.844 -5.582 -3.693 1 46.38 20 GLY B C 1
ATOM 2985 O O . GLY B 1 20 ? 34.312 -6.141 -4.691 1 46.38 20 GLY B O 1
ATOM 2986 N N . ALA B 1 21 ? 33.094 -6.363 -3.043 1 58.47 21 ALA B N 1
ATOM 2987 C CA . ALA B 1 21 ? 32.344 -7.484 -3.578 1 58.47 21 ALA B CA 1
ATOM 2988 C C . ALA B 1 21 ? 31.797 -7.168 -4.969 1 58.47 21 ALA B C 1
ATOM 2990 O O . ALA B 1 21 ? 31.359 -6.047 -5.23 1 58.47 21 ALA B O 1
ATOM 2991 N N . ALA B 1 22 ? 32.219 -7.926 -6.039 1 81.94 22 ALA B N 1
ATOM 2992 C CA . ALA B 1 22 ? 31.812 -7.805 -7.441 1 81.94 22 ALA B CA 1
ATOM 2993 C C . ALA B 1 22 ? 30.312 -7.672 -7.582 1 81.94 22 ALA B C 1
ATOM 2995 O O . ALA B 1 22 ? 29.547 -8.367 -6.898 1 81.94 22 ALA B O 1
ATOM 2996 N N . VAL B 1 23 ? 29.891 -6.613 -8.25 1 95.31 23 VAL B N 1
ATOM 2997 C CA . VAL B 1 23 ? 28.484 -6.391 -8.609 1 95.31 23 VAL B CA 1
ATOM 2998 C C . VAL B 1 23 ? 27.922 -7.641 -9.273 1 95.31 23 VAL B C 1
ATOM 3000 O O . VAL B 1 23 ? 28.547 -8.219 -10.164 1 95.31 23 VAL B O 1
ATOM 3003 N N . LEU B 1 24 ? 26.844 -8.18 -8.742 1 97.62 24 LEU B N 1
ATOM 3004 C CA . LEU B 1 24 ? 26.156 -9.32 -9.344 1 97.62 24 LEU B CA 1
ATOM 3005 C C . LEU B 1 24 ? 25.281 -8.867 -10.508 1 97.62 24 LEU B C 1
ATOM 3007 O O . LEU B 1 24 ? 24.672 -7.797 -10.453 1 97.62 24 LEU B O 1
ATOM 3011 N N . HIS B 1 25 ? 25.219 -9.688 -11.562 1 98 25 HIS B N 1
ATOM 3012 C CA . HIS B 1 25 ? 24.406 -9.438 -12.742 1 98 25 HIS B CA 1
ATOM 3013 C C . HIS B 1 25 ? 23.391 -10.562 -12.953 1 98 25 HIS B C 1
ATOM 3015 O O . HIS B 1 25 ? 23.5 -11.328 -13.914 1 98 25 HIS B O 1
ATOM 3021 N N . PRO B 1 26 ? 22.422 -10.641 -12.133 1 98.75 26 PRO B N 1
ATOM 3022 C CA . PRO B 1 26 ? 21.453 -11.719 -12.297 1 98.75 26 PRO B CA 1
ATOM 3023 C C . PRO B 1 26 ? 20.734 -11.672 -13.641 1 98.75 26 PRO B C 1
ATOM 3025 O O . PRO B 1 26 ? 20.359 -10.594 -14.109 1 98.75 26 PRO B O 1
ATOM 3028 N N . LYS B 1 27 ? 20.594 -12.859 -14.266 1 98.88 27 LYS B N 1
ATOM 3029 C CA . LYS B 1 27 ? 19.781 -12.992 -15.461 1 98.88 27 LYS B CA 1
ATOM 3030 C C . LYS B 1 27 ? 18.297 -13.016 -15.109 1 98.88 27 LYS B C 1
ATOM 3032 O O . LYS B 1 27 ? 17.469 -12.406 -15.797 1 98.88 27 LYS B O 1
ATOM 3037 N N . VAL B 1 28 ? 17.984 -13.695 -14.031 1 98.94 28 VAL B N 1
ATOM 3038 C CA . VAL B 1 28 ? 16.594 -13.852 -13.617 1 98.94 28 VAL B CA 1
ATOM 3039 C C . VAL B 1 28 ? 16.469 -13.539 -12.125 1 98.94 28 VAL B C 1
ATOM 3041 O O . VAL B 1 28 ? 17.297 -13.977 -11.32 1 98.94 28 VAL B O 1
ATOM 3044 N N . VAL B 1 29 ? 15.523 -12.711 -11.781 1 98.94 29 VAL B N 1
ATOM 3045 C CA . VAL B 1 29 ? 15.094 -12.445 -10.414 1 98.94 29 VAL B CA 1
ATOM 3046 C C . VAL B 1 29 ? 13.734 -13.086 -10.164 1 98.94 29 VAL B C 1
ATOM 3048 O O . VAL B 1 29 ? 12.75 -12.742 -10.812 1 98.94 29 VAL B O 1
ATOM 3051 N N . ILE B 1 30 ? 13.68 -14.039 -9.227 1 98.81 30 ILE B N 1
ATOM 3052 C CA . ILE B 1 30 ? 12.438 -14.711 -8.867 1 98.81 30 ILE B CA 1
ATOM 3053 C C . ILE B 1 30 ? 11.914 -14.148 -7.547 1 98.81 30 ILE B C 1
ATOM 3055 O O . ILE B 1 30 ? 12.617 -14.148 -6.535 1 98.81 30 ILE B O 1
ATOM 3059 N N . LEU B 1 31 ? 10.688 -13.711 -7.594 1 98.38 31 LEU B N 1
ATOM 3060 C CA . LEU B 1 31 ? 10.094 -13.109 -6.402 1 98.38 31 LEU B CA 1
ATOM 3061 C C . LEU B 1 31 ? 8.93 -13.953 -5.895 1 98.38 31 LEU B C 1
ATOM 3063 O O . LEU B 1 31 ? 8.148 -14.477 -6.688 1 98.38 31 LEU B O 1
ATOM 3067 N N . GLY B 1 32 ? 8.836 -14.133 -4.574 1 96.25 32 GLY B N 1
ATOM 3068 C CA . GLY B 1 32 ? 7.703 -14.68 -3.852 1 96.25 32 GLY B CA 1
ATOM 3069 C C . GLY B 1 32 ? 7.262 -13.82 -2.686 1 96.25 32 GLY B C 1
ATOM 3070 O O . GLY B 1 32 ? 8.047 -13.023 -2.166 1 96.25 32 GLY B O 1
ATOM 3071 N N . TYR B 1 33 ? 6.09 -14.023 -2.258 1 88.75 33 TYR B N 1
ATOM 3072 C CA . TYR B 1 33 ? 5.562 -13.109 -1.249 1 88.75 33 TYR B CA 1
ATOM 3073 C C . TYR B 1 33 ? 5.738 -13.68 0.152 1 88.75 33 TYR B C 1
ATOM 3075 O O . TYR B 1 33 ? 5.883 -12.938 1.123 1 88.75 33 TYR B O 1
ATOM 3083 N N . PHE B 1 34 ? 5.711 -14.93 0.25 1 82.38 34 PHE B N 1
ATOM 3084 C CA . PHE B 1 34 ? 5.988 -15.516 1.554 1 82.38 34 PHE B CA 1
ATOM 3085 C C . PHE B 1 34 ? 6.77 -16.812 1.402 1 82.38 34 PHE B C 1
ATOM 3087 O O . PHE B 1 34 ? 6.746 -17.438 0.341 1 82.38 34 PHE B O 1
ATOM 3094 N N . GLU B 1 35 ? 7.523 -17.078 2.361 1 73.69 35 GLU B N 1
ATOM 3095 C CA . GLU B 1 35 ? 8.258 -18.312 2.561 1 73.69 35 GLU B CA 1
ATOM 3096 C C . GLU B 1 35 ? 8.32 -18.703 4.039 1 73.69 35 GLU B C 1
ATOM 3098 O O . GLU B 1 35 ? 8.656 -17.859 4.883 1 73.69 35 GLU B O 1
ATOM 3103 N N . THR B 1 36 ? 7.969 -19.844 4.336 1 69.5 36 THR B N 1
ATOM 3104 C CA . THR B 1 36 ? 7.762 -20.203 5.734 1 69.5 36 THR B CA 1
ATOM 3105 C C . THR B 1 36 ? 8.688 -21.359 6.141 1 69.5 36 THR B C 1
ATOM 3107 O O . THR B 1 36 ? 8.711 -21.75 7.309 1 69.5 36 THR B O 1
ATOM 3110 N N . SER B 1 37 ? 9.453 -21.703 5.152 1 67.62 37 SER B N 1
ATOM 3111 C CA . SER B 1 37 ? 10.266 -22.875 5.449 1 67.62 37 SER B CA 1
ATOM 3112 C C . SER B 1 37 ? 11.359 -22.547 6.461 1 67.62 37 SER B C 1
ATOM 3114 O O . SER B 1 37 ? 12.148 -21.625 6.254 1 67.62 37 SER B O 1
ATOM 3116 N N . LYS B 1 38 ? 11.367 -23.297 7.465 1 67.56 38 LYS B N 1
ATOM 3117 C CA . LYS B 1 38 ? 12.422 -23.172 8.461 1 67.56 38 LYS B CA 1
ATOM 3118 C C . LYS B 1 38 ? 13.797 -23.359 7.832 1 67.56 38 LYS B C 1
ATOM 3120 O O . LYS B 1 38 ? 14.781 -22.75 8.273 1 67.56 38 LYS B O 1
ATOM 3125 N N . ALA B 1 39 ? 13.797 -24.109 6.852 1 58.84 39 ALA B N 1
ATOM 3126 C CA . ALA B 1 39 ? 15.047 -24.438 6.164 1 58.84 39 ALA B CA 1
ATOM 3127 C C . ALA B 1 39 ? 15.703 -23.172 5.613 1 58.84 39 ALA B C 1
ATOM 3129 O O . ALA B 1 39 ? 16.922 -23.125 5.426 1 58.84 39 ALA B O 1
ATOM 3130 N N . TYR B 1 40 ? 14.898 -22.234 5.605 1 63.56 40 TYR B N 1
ATOM 3131 C CA . TYR B 1 40 ? 15.469 -21.047 4.988 1 63.56 40 TYR B CA 1
ATOM 3132 C C . TYR B 1 40 ? 15.477 -19.875 5.961 1 63.56 40 TYR B C 1
ATOM 3134 O O . TYR B 1 40 ? 15.484 -18.719 5.547 1 63.56 40 TYR B O 1
ATOM 3142 N N . GLY B 1 41 ? 15.367 -20.297 7.285 1 60.69 41 GLY B N 1
ATOM 3143 C CA . GLY B 1 41 ? 15.531 -19.328 8.352 1 60.69 41 GLY B CA 1
ATOM 3144 C C . GLY B 1 41 ? 14.258 -18.562 8.672 1 60.69 41 GLY B C 1
ATOM 3145 O O . GLY B 1 41 ? 14.297 -17.531 9.328 1 60.69 41 GLY B O 1
ATOM 3146 N N . GLU B 1 42 ? 13.242 -19.172 8.102 1 63.09 42 GLU B N 1
ATOM 3147 C CA . GLU B 1 42 ? 11.977 -18.484 8.32 1 63.09 42 GLU B CA 1
ATOM 3148 C C . GLU B 1 42 ? 11.211 -19.078 9.5 1 63.09 42 GLU B C 1
ATOM 3150 O O . GLU B 1 42 ? 11.359 -20.266 9.805 1 63.09 42 GLU B O 1
ATOM 3155 N N . LYS B 1 43 ? 10.75 -18.234 10.453 1 59.12 43 LYS B N 1
ATOM 3156 C CA . LYS B 1 43 ? 10.031 -18.703 11.641 1 59.12 43 LYS B CA 1
ATOM 3157 C C . LYS B 1 43 ? 8.547 -18.875 11.352 1 59.12 43 LYS B C 1
ATOM 3159 O O . LYS B 1 43 ? 7.77 -19.219 12.242 1 59.12 43 LYS B O 1
ATOM 3164 N N . GLY B 1 44 ? 8.164 -19.062 10.266 1 52.06 44 GLY B N 1
ATOM 3165 C CA . GLY B 1 44 ? 6.781 -19.266 9.859 1 52.06 44 GLY B CA 1
ATOM 3166 C C . GLY B 1 44 ? 5.918 -18.031 10.031 1 52.06 44 GLY B C 1
ATOM 3167 O O . GLY B 1 44 ? 6.203 -17.172 10.875 1 52.06 44 GLY B O 1
ATOM 3168 N N . TYR B 1 45 ? 5.266 -17.516 9.102 1 50.59 45 TYR B N 1
ATOM 3169 C CA . TYR B 1 45 ? 4.371 -16.375 9.273 1 50.59 45 TYR B CA 1
ATOM 3170 C C . TYR B 1 45 ? 3.254 -16.703 10.258 1 50.59 45 TYR B C 1
ATOM 3172 O O . TYR B 1 45 ? 2.904 -15.875 11.102 1 50.59 45 TYR B O 1
ATOM 3180 N N . TRP B 1 46 ? 2.504 -17.797 10.094 1 50.72 46 TRP B N 1
ATOM 3181 C CA . TRP B 1 46 ? 1.288 -18.109 10.844 1 50.72 46 TRP B CA 1
ATOM 3182 C C . TRP B 1 46 ? 1.556 -19.156 11.914 1 50.72 46 TRP B C 1
ATOM 3184 O O . TRP B 1 46 ? 0.656 -19.906 12.297 1 50.72 46 TRP B O 1
ATOM 3194 N N . GLY B 1 47 ? 2.674 -18.906 12.633 1 47.38 47 GLY B N 1
ATOM 3195 C CA . GLY B 1 47 ? 2.934 -19.828 13.727 1 47.38 47 GLY B CA 1
ATOM 3196 C C . GLY B 1 47 ? 3.152 -21.25 13.273 1 47.38 47 GLY B C 1
ATOM 3197 O O . GLY B 1 47 ? 3.463 -22.141 14.078 1 47.38 47 GLY B O 1
ATOM 3198 N N . ASP B 1 48 ? 2.602 -21.453 12.133 1 49.12 48 ASP B N 1
ATOM 3199 C CA . ASP B 1 48 ? 2.529 -22.875 11.82 1 49.12 48 ASP B CA 1
ATOM 3200 C C . ASP B 1 48 ? 3.914 -23.453 11.523 1 49.12 48 ASP B C 1
ATOM 3202 O O . ASP B 1 48 ? 4.855 -22.703 11.258 1 49.12 48 ASP B O 1
ATOM 3206 N N . ALA B 1 49 ? 3.689 -24.812 11.453 1 54.72 49 ALA B N 1
ATOM 3207 C CA . ALA B 1 49 ? 4.625 -25.891 11.133 1 54.72 49 ALA B CA 1
ATOM 3208 C C . ALA B 1 49 ? 5.395 -25.594 9.852 1 54.72 49 ALA B C 1
ATOM 3210 O O . ALA B 1 49 ? 5.02 -24.703 9.094 1 54.72 49 ALA B O 1
ATOM 3211 N N . ASP B 1 50 ? 6.465 -26.203 9.648 1 64.75 50 ASP B N 1
ATOM 3212 C CA . ASP B 1 50 ? 7.418 -26.328 8.547 1 64.75 50 ASP B CA 1
ATOM 3213 C C . ASP B 1 50 ? 6.711 -26.656 7.238 1 64.75 50 ASP B C 1
ATOM 3215 O O . ASP B 1 50 ? 6.742 -27.797 6.773 1 64.75 50 ASP B O 1
ATOM 3219 N N . LYS B 1 51 ? 5.777 -25.656 6.648 1 77.19 51 LYS B N 1
ATOM 3220 C CA . LYS B 1 51 ? 5.203 -25.797 5.316 1 77.19 51 LYS B CA 1
ATOM 3221 C C . LYS B 1 51 ? 5.914 -24.906 4.309 1 77.19 51 LYS B C 1
ATOM 3223 O O . LYS B 1 51 ? 6.379 -23.812 4.656 1 77.19 51 LYS B O 1
ATOM 3228 N N . PRO B 1 52 ? 5.91 -25.469 3.143 1 87.31 52 PRO B N 1
ATOM 3229 C CA . PRO B 1 52 ? 6.598 -24.688 2.109 1 87.31 52 PRO B CA 1
ATOM 3230 C C . PRO B 1 52 ? 5.855 -23.406 1.746 1 87.31 52 PRO B C 1
ATOM 3232 O O . PRO B 1 52 ? 4.629 -23.344 1.846 1 87.31 52 PRO B O 1
ATOM 3235 N N . GLY B 1 53 ? 6.621 -22.391 1.388 1 90.62 53 GLY B N 1
ATOM 3236 C CA . GLY B 1 53 ? 6.078 -21.172 0.799 1 90.62 53 GLY B CA 1
ATOM 3237 C C . GLY B 1 53 ? 6.332 -21.078 -0.693 1 90.62 53 GLY B C 1
ATOM 3238 O O . GLY B 1 53 ? 6.641 -22.078 -1.347 1 90.62 53 GLY B O 1
ATOM 3239 N N . GLU B 1 54 ? 6.172 -19.922 -1.193 1 93.69 54 GLU B N 1
ATOM 3240 C CA . GLU B 1 54 ? 6.121 -19.672 -2.631 1 93.69 54 GLU B CA 1
ATOM 3241 C C . GLU B 1 54 ? 7.5 -19.812 -3.268 1 93.69 54 GLU B C 1
ATOM 3243 O O . GLU B 1 54 ? 7.621 -19.906 -4.492 1 93.69 54 GLU B O 1
ATOM 3248 N N . LEU B 1 55 ? 8.57 -19.844 -2.451 1 94.75 55 LEU B N 1
ATOM 3249 C CA . LEU B 1 55 ? 9.906 -19.891 -3.021 1 94.75 55 LEU B CA 1
ATOM 3250 C C . LEU B 1 55 ? 10.57 -21.234 -2.725 1 94.75 55 LEU B C 1
ATOM 3252 O O . LEU B 1 55 ? 11.688 -21.5 -3.174 1 94.75 55 LEU B O 1
ATOM 3256 N N . HIS B 1 56 ? 9.852 -22.094 -2.033 1 92.44 56 HIS B N 1
ATOM 3257 C CA . HIS B 1 56 ? 10.438 -23.344 -1.571 1 92.44 56 HIS B CA 1
ATOM 3258 C C . HIS B 1 56 ? 10.977 -24.156 -2.738 1 92.44 56 HIS B C 1
ATOM 3260 O O . HIS B 1 56 ? 12.164 -24.5 -2.76 1 92.44 56 HIS B O 1
ATOM 3266 N N . HIS B 1 57 ? 10.195 -24.469 -3.707 1 95.19 57 HIS B N 1
ATOM 3267 C CA . HIS B 1 57 ? 10.578 -25.312 -4.836 1 95.19 57 HIS B CA 1
ATOM 3268 C C . HIS B 1 57 ? 11.633 -24.625 -5.699 1 95.19 57 HIS B C 1
ATOM 3270 O O . HIS B 1 57 ? 12.477 -25.297 -6.305 1 95.19 57 HIS B O 1
ATOM 3276 N N . TRP B 1 58 ? 11.594 -23.297 -5.75 1 97.25 58 TRP B N 1
ATOM 3277 C CA . TRP B 1 58 ? 12.602 -22.547 -6.5 1 97.25 58 TRP B CA 1
ATOM 3278 C C . TRP B 1 58 ? 13.977 -22.688 -5.852 1 97.25 58 TRP B C 1
ATOM 3280 O O . TRP B 1 58 ? 14.961 -22.969 -6.535 1 97.25 58 TRP B O 1
ATOM 3290 N N . ILE B 1 59 ? 14.039 -22.469 -4.539 1 95 59 ILE B N 1
ATOM 3291 C CA . ILE B 1 59 ? 15.297 -22.516 -3.803 1 95 59 ILE B CA 1
ATOM 3292 C C . ILE B 1 59 ? 15.906 -23.906 -3.916 1 95 59 ILE B C 1
ATOM 3294 O O . ILE B 1 59 ? 17.094 -24.047 -4.199 1 95 59 ILE B O 1
ATOM 3298 N N . GLU B 1 60 ? 15.094 -24.922 -3.793 1 94 60 GLU B N 1
ATOM 3299 C CA . GLU B 1 60 ? 15.57 -26.297 -3.898 1 94 60 GLU B CA 1
ATOM 3300 C C . GLU B 1 60 ? 15.938 -26.656 -5.336 1 94 60 GLU B C 1
ATOM 3302 O O . GLU B 1 60 ? 17.016 -27.172 -5.594 1 94 60 GLU B O 1
ATOM 3307 N N . GLY B 1 61 ? 15.055 -26.375 -6.207 1 96.5 61 GLY B N 1
ATOM 3308 C CA . GLY B 1 61 ? 15.203 -26.797 -7.59 1 96.5 61 GLY B CA 1
ATOM 3309 C C . GLY B 1 61 ? 16.344 -26.094 -8.305 1 96.5 61 GLY B C 1
ATOM 3310 O O . GLY B 1 61 ? 16.938 -26.656 -9.227 1 96.5 61 GLY B O 1
ATOM 3311 N N . LEU B 1 62 ? 16.641 -24.828 -7.926 1 97.5 62 LEU B N 1
ATOM 3312 C CA . LEU B 1 62 ? 17.672 -24.031 -8.602 1 97.5 62 LEU B CA 1
ATOM 3313 C C . LEU B 1 62 ? 18.922 -23.922 -7.738 1 97.5 62 LEU B C 1
ATOM 3315 O O . LEU B 1 62 ? 19.859 -23.188 -8.086 1 97.5 62 LEU B O 1
ATOM 3319 N N . ASN B 1 63 ? 18.938 -24.641 -6.633 1 96 63 ASN B N 1
ATOM 3320 C CA . ASN B 1 63 ? 20.078 -24.672 -5.715 1 96 63 ASN B CA 1
ATOM 3321 C C . ASN B 1 63 ? 20.5 -23.266 -5.301 1 96 63 ASN B C 1
ATOM 3323 O O . ASN B 1 63 ? 21.672 -22.922 -5.43 1 96 63 ASN B O 1
ATOM 3327 N N . LEU B 1 64 ? 19.531 -22.453 -4.875 1 96.38 64 LEU B N 1
ATOM 3328 C CA . LEU B 1 64 ? 19.797 -21.094 -4.43 1 96.38 64 LEU B CA 1
ATOM 3329 C C . LEU B 1 64 ? 20.312 -21.094 -2.992 1 96.38 64 LEU B C 1
ATOM 3331 O O . LEU B 1 64 ? 19.594 -20.703 -2.072 1 96.38 64 LEU B O 1
ATOM 3335 N N . LYS B 1 65 ? 21.641 -21.25 -2.768 1 92.88 65 LYS B N 1
ATOM 3336 C CA . LYS B 1 65 ? 22.156 -21.562 -1.442 1 92.88 65 LYS B CA 1
ATOM 3337 C C . LYS B 1 65 ? 22.859 -20.344 -0.83 1 92.88 65 LYS B C 1
ATOM 3339 O O . LYS B 1 65 ? 23.094 -20.312 0.379 1 92.88 65 LYS B O 1
ATOM 3344 N N . ARG B 1 66 ? 23.25 -19.406 -1.682 1 94.75 66 ARG B N 1
ATOM 3345 C CA . ARG B 1 66 ? 23.875 -18.203 -1.132 1 94.75 66 ARG B CA 1
ATOM 3346 C C . ARG B 1 66 ? 22.828 -17.234 -0.585 1 94.75 66 ARG B C 1
ATOM 3348 O O . ARG B 1 66 ? 21.812 -16.984 -1.232 1 94.75 66 ARG B O 1
ATOM 3355 N N . ARG B 1 67 ? 23.094 -16.781 0.574 1 93.5 67 ARG B N 1
ATOM 3356 C CA . ARG B 1 67 ? 22.25 -15.75 1.165 1 93.5 67 ARG B CA 1
ATOM 3357 C C . ARG B 1 67 ? 22.969 -14.406 1.212 1 93.5 67 ARG B C 1
ATOM 3359 O O . ARG B 1 67 ? 24.031 -14.289 1.822 1 93.5 67 ARG B O 1
ATOM 3366 N N . LEU B 1 68 ? 22.422 -13.422 0.555 1 95.31 68 LEU B N 1
ATOM 3367 C CA . LEU B 1 68 ? 23.031 -12.102 0.439 1 95.31 68 LEU B CA 1
ATOM 3368 C C . LEU B 1 68 ? 22.156 -11.039 1.089 1 95.31 68 LEU B C 1
ATOM 3370 O O . LEU B 1 68 ? 20.969 -10.93 0.785 1 95.31 68 LEU B O 1
ATOM 3374 N N . PRO B 1 69 ? 22.688 -10.273 1.949 1 94.38 69 PRO B N 1
ATOM 3375 C CA . PRO B 1 69 ? 21.906 -9.188 2.547 1 94.38 69 PRO B CA 1
ATOM 3376 C C . PRO B 1 69 ? 21.609 -8.062 1.559 1 94.38 69 PRO B C 1
ATOM 3378 O O . PRO B 1 69 ? 22.375 -7.852 0.609 1 94.38 69 PRO B O 1
ATOM 3381 N N . VAL B 1 70 ? 20.531 -7.422 1.696 1 96 70 VAL B N 1
ATOM 3382 C CA . VAL B 1 70 ? 20.141 -6.227 0.958 1 96 70 VAL B CA 1
ATOM 3383 C C . VAL B 1 70 ? 19.828 -5.094 1.935 1 96 70 VAL B C 1
ATOM 3385 O O . VAL B 1 70 ? 18.891 -5.188 2.732 1 96 70 VAL B O 1
ATOM 3388 N N . LYS B 1 71 ? 20.594 -4.047 1.872 1 93.5 71 LYS B N 1
ATOM 3389 C CA . LYS B 1 71 ? 20.391 -2.918 2.773 1 93.5 71 LYS B CA 1
ATOM 3390 C C . LYS B 1 71 ? 19.016 -2.295 2.566 1 93.5 71 LYS B C 1
ATOM 3392 O O . LYS B 1 71 ? 18.609 -2.014 1.433 1 93.5 71 LYS B O 1
ATOM 3397 N N . GLY B 1 72 ? 18.281 -2.158 3.686 1 93.88 72 GLY B N 1
ATOM 3398 C CA . GLY B 1 72 ? 16.984 -1.525 3.625 1 93.88 72 GLY B CA 1
ATOM 3399 C C . GLY B 1 72 ? 15.852 -2.508 3.375 1 93.88 72 GLY B C 1
ATOM 3400 O O . GLY B 1 72 ? 14.672 -2.148 3.467 1 93.88 72 GLY B O 1
ATOM 3401 N N . ALA B 1 73 ? 16.188 -3.729 3.035 1 95.56 73 ALA B N 1
ATOM 3402 C CA . ALA B 1 73 ? 15.164 -4.746 2.838 1 95.56 73 ALA B CA 1
ATOM 3403 C C . ALA B 1 73 ? 14.898 -5.52 4.129 1 95.56 73 ALA B C 1
ATOM 3405 O O . ALA B 1 73 ? 15.766 -5.578 5.008 1 95.56 73 ALA B O 1
ATOM 3406 N N . PHE B 1 74 ? 13.703 -6.059 4.277 1 89.88 74 PHE B N 1
ATOM 3407 C CA . PHE B 1 74 ? 13.375 -6.91 5.414 1 89.88 74 PHE B CA 1
ATOM 3408 C C . PHE B 1 74 ? 13.922 -8.32 5.215 1 89.88 74 PHE B C 1
ATOM 3410 O O . PHE B 1 74 ? 14.086 -9.07 6.18 1 89.88 74 PHE B O 1
ATOM 3417 N N . ASN B 1 75 ? 14.227 -8.656 3.943 1 88.38 75 ASN B N 1
ATOM 3418 C CA . ASN B 1 75 ? 14.602 -10.031 3.613 1 88.38 75 ASN B CA 1
ATOM 3419 C C . ASN B 1 75 ? 15.859 -10.07 2.748 1 88.38 75 ASN B C 1
ATOM 3421 O O . ASN B 1 75 ? 16.094 -9.164 1.95 1 88.38 75 ASN B O 1
ATOM 3425 N N . PRO B 1 76 ? 16.625 -11.164 2.893 1 92.38 76 PRO B N 1
ATOM 3426 C CA . PRO B 1 76 ? 17.797 -11.336 2.021 1 92.38 76 PRO B CA 1
ATOM 3427 C C . PRO B 1 76 ? 17.422 -11.852 0.633 1 92.38 76 PRO B C 1
ATOM 3429 O O . PRO B 1 76 ? 16.25 -12.133 0.366 1 92.38 76 PRO B O 1
ATOM 3432 N N . VAL B 1 77 ? 18.422 -11.969 -0.185 1 95.81 77 VAL B N 1
ATOM 3433 C CA . VAL B 1 77 ? 18.328 -12.609 -1.49 1 95.81 77 VAL B CA 1
ATOM 3434 C C . VAL B 1 77 ? 19.016 -13.969 -1.448 1 95.81 77 VAL B C 1
ATOM 3436 O O . VAL B 1 77 ? 20.062 -14.125 -0.821 1 95.81 77 VAL B O 1
ATOM 3439 N N . TRP B 1 78 ? 18.328 -14.953 -1.996 1 95.56 78 TRP B N 1
ATOM 3440 C CA . TRP B 1 78 ? 18.969 -16.234 -2.285 1 95.56 78 TRP B CA 1
ATOM 3441 C C . TRP B 1 78 ? 19.531 -16.25 -3.701 1 95.56 78 TRP B C 1
ATOM 3443 O O . TRP B 1 78 ? 18.891 -15.766 -4.637 1 95.56 78 TRP B O 1
ATOM 3453 N N . ALA B 1 79 ? 20.766 -16.766 -3.838 1 97.69 79 ALA B N 1
ATOM 3454 C CA . ALA B 1 79 ? 21.406 -16.797 -5.152 1 97.69 79 ALA B CA 1
ATOM 3455 C C . ALA B 1 79 ? 22 -18.172 -5.434 1 97.69 79 ALA B C 1
ATOM 3457 O O . ALA B 1 79 ? 22.375 -18.891 -4.512 1 97.69 79 ALA B O 1
ATOM 3458 N N . ASN B 1 80 ? 21.969 -18.531 -6.684 1 98 80 ASN B N 1
ATOM 3459 C CA . ASN B 1 80 ? 22.75 -19.703 -7.062 1 98 80 ASN B CA 1
ATOM 3460 C C . ASN B 1 80 ? 24.25 -19.391 -7.074 1 98 80 ASN B C 1
ATOM 3462 O O . ASN B 1 80 ? 24.656 -18.281 -6.766 1 98 80 ASN B O 1
ATOM 3466 N N . ALA B 1 81 ? 25.094 -20.281 -7.363 1 96.88 81 ALA B N 1
ATOM 3467 C CA . ALA B 1 81 ? 26.531 -20.219 -7.164 1 96.88 81 ALA B CA 1
ATOM 3468 C C . ALA B 1 81 ? 27.141 -19.031 -7.902 1 96.88 81 ALA B C 1
ATOM 3470 O O . ALA B 1 81 ? 27.953 -18.297 -7.344 1 96.88 81 ALA B O 1
ATOM 3471 N N . ASP B 1 82 ? 26.75 -18.781 -9.148 1 96.31 82 ASP B N 1
ATOM 3472 C CA . ASP B 1 82 ? 27.391 -17.734 -9.938 1 96.31 82 ASP B CA 1
ATOM 3473 C C . ASP B 1 82 ? 26.594 -16.438 -9.898 1 96.31 82 ASP B C 1
ATOM 3475 O O . ASP B 1 82 ? 26.969 -15.453 -10.531 1 96.31 82 ASP B O 1
ATOM 3479 N N . GLY B 1 83 ? 25.438 -16.5 -9.266 1 97.38 83 GLY B N 1
ATOM 3480 C CA . GLY B 1 83 ? 24.656 -15.289 -9.086 1 97.38 83 GLY B CA 1
ATOM 3481 C C . GLY B 1 83 ? 23.781 -14.961 -10.281 1 97.38 83 GLY B C 1
ATOM 3482 O O . GLY B 1 83 ? 23.156 -13.898 -10.328 1 97.38 83 GLY B O 1
ATOM 3483 N N . SER B 1 84 ? 23.625 -15.852 -11.234 1 98.25 84 SER B N 1
ATOM 3484 C CA . SER B 1 84 ? 22.828 -15.594 -12.43 1 98.25 84 SER B CA 1
ATOM 3485 C C . SER B 1 84 ? 21.344 -15.641 -12.117 1 98.25 84 SER B C 1
ATOM 3487 O O . SER B 1 84 ? 20.531 -15.07 -12.859 1 98.25 84 SER B O 1
ATOM 3489 N N . ILE B 1 85 ? 21.031 -16.406 -11.102 1 98.88 85 ILE B N 1
ATOM 3490 C CA . ILE B 1 85 ? 19.641 -16.469 -10.633 1 98.88 85 ILE B CA 1
ATOM 3491 C C . ILE B 1 85 ? 19.594 -16.078 -9.156 1 98.88 85 ILE B C 1
ATOM 3493 O O . ILE B 1 85 ? 20.359 -16.594 -8.344 1 98.88 85 ILE B O 1
ATOM 3497 N N . ILE B 1 86 ? 18.703 -15.125 -8.852 1 98.5 86 ILE B N 1
ATOM 3498 C CA . ILE B 1 86 ? 18.453 -14.773 -7.457 1 98.5 86 ILE B CA 1
ATOM 3499 C C . ILE B 1 86 ? 16.953 -14.844 -7.164 1 98.5 86 ILE B C 1
ATOM 3501 O O . ILE B 1 86 ? 16.141 -14.797 -8.086 1 98.5 86 ILE B O 1
ATOM 3505 N N . ALA B 1 87 ? 16.609 -15.047 -5.914 1 98.06 87 ALA B N 1
ATOM 3506 C CA . ALA B 1 87 ? 15.227 -15.055 -5.445 1 98.06 87 ALA B CA 1
ATOM 3507 C C . ALA B 1 87 ? 15.078 -14.227 -4.172 1 98.06 87 ALA 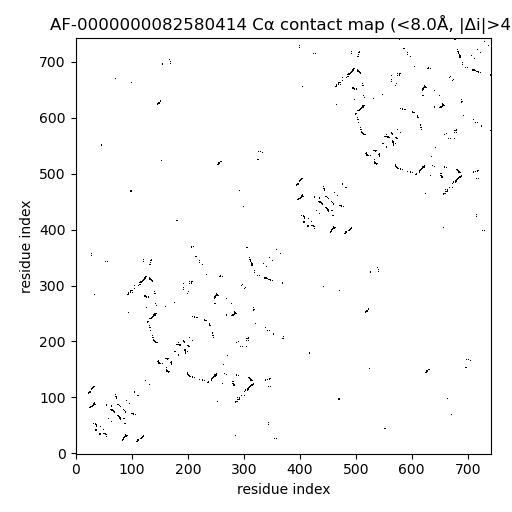B C 1
ATOM 3509 O O . ALA B 1 87 ? 16.016 -14.117 -3.377 1 98.06 87 ALA B O 1
ATOM 3510 N N . MET B 1 88 ? 13.969 -13.641 -4.008 1 96.75 88 MET B N 1
ATOM 3511 C CA . MET B 1 88 ? 13.703 -12.852 -2.809 1 96.75 88 MET B CA 1
ATOM 3512 C C . MET B 1 88 ? 12.266 -13.023 -2.35 1 96.75 88 MET B C 1
ATOM 3514 O O . MET B 1 88 ? 11.336 -12.992 -3.166 1 96.75 88 MET B O 1
ATOM 3518 N N . LYS B 1 89 ? 12.078 -13.266 -1.087 1 94.62 89 LYS B N 1
ATOM 3519 C CA . LYS B 1 89 ? 10.781 -13.094 -0.447 1 94.62 89 LYS B CA 1
ATOM 3520 C C . LYS B 1 89 ? 10.453 -11.617 -0.244 1 94.62 89 LYS B C 1
ATOM 3522 O O . LYS B 1 89 ? 11.094 -10.945 0.566 1 94.62 89 LYS B O 1
ATOM 3527 N N . ILE B 1 90 ? 9.469 -11.141 -0.947 1 93.06 90 ILE B N 1
ATOM 3528 C CA . ILE B 1 90 ? 9.281 -9.695 -0.937 1 93.06 90 ILE B CA 1
ATOM 3529 C C . ILE B 1 90 ? 8.148 -9.336 0.022 1 93.06 90 ILE B C 1
ATOM 3531 O O . ILE B 1 90 ? 7.898 -8.156 0.281 1 93.06 90 ILE B O 1
ATOM 3535 N N . GLY B 1 91 ? 7.52 -10.32 0.673 1 87.75 91 GLY B N 1
ATOM 3536 C CA . GLY B 1 91 ? 6.645 -10.078 1.808 1 87.75 91 GLY B CA 1
ATOM 3537 C C . GLY B 1 91 ? 5.18 -9.969 1.419 1 87.75 91 GLY B C 1
ATOM 3538 O O . GLY B 1 91 ? 4.855 -9.836 0.237 1 87.75 91 GLY B O 1
ATOM 3539 N N . PRO B 1 92 ? 4.402 -10.008 2.514 1 84.44 92 PRO B N 1
ATOM 3540 C CA . PRO B 1 92 ? 2.957 -9.906 2.309 1 84.44 92 PRO B CA 1
ATOM 3541 C C . PRO B 1 92 ? 2.479 -8.469 2.174 1 84.44 92 PRO B C 1
ATOM 3543 O O . PRO B 1 92 ? 3.254 -7.531 2.391 1 84.44 92 PRO B O 1
ATOM 3546 N N . ASN B 1 93 ? 1.295 -8.367 1.862 1 89 93 ASN B N 1
ATOM 3547 C CA . ASN B 1 93 ? 0.664 -7.062 1.702 1 89 93 ASN B CA 1
ATOM 3548 C C . ASN B 1 93 ? 1.403 -6.203 0.682 1 89 93 ASN B C 1
ATOM 3550 O O . ASN B 1 93 ? 2.584 -6.434 0.409 1 89 93 ASN B O 1
ATOM 3554 N N . SER B 1 94 ? 0.844 -5.246 0.085 1 94.25 94 SER B N 1
ATOM 3555 C CA . SER B 1 94 ? 1.4 -4.5 -1.04 1 94.25 94 SER B CA 1
ATOM 3556 C C . SER B 1 94 ? 2.533 -3.586 -0.589 1 94.25 94 SER B C 1
ATOM 3558 O O . SER B 1 94 ? 3.426 -3.26 -1.376 1 94.25 94 SER B O 1
ATOM 3560 N N . LEU B 1 95 ? 2.596 -3.268 0.677 1 96.19 95 LEU B N 1
ATOM 3561 C CA . LEU B 1 95 ? 3.586 -2.299 1.133 1 96.19 95 LEU B CA 1
ATOM 3562 C C . LEU B 1 95 ? 4.957 -2.949 1.28 1 96.19 95 LEU B C 1
ATOM 3564 O O . LEU B 1 95 ? 5.977 -2.332 0.967 1 96.19 95 LEU B O 1
ATOM 3568 N N . HIS B 1 96 ? 5.027 -4.207 1.68 1 94.94 96 HIS B N 1
ATOM 3569 C CA . HIS B 1 96 ? 6.305 -4.891 1.854 1 94.94 96 HIS B CA 1
ATOM 3570 C C . HIS B 1 96 ? 6.984 -5.137 0.511 1 94.94 96 HIS B C 1
ATOM 3572 O O . HIS B 1 96 ? 8.18 -4.867 0.357 1 94.94 96 HIS B O 1
ATOM 3578 N N . PRO B 1 97 ? 6.199 -5.609 -0.448 1 97.31 97 PRO B N 1
ATOM 3579 C CA . PRO B 1 97 ? 6.816 -5.738 -1.771 1 97.31 97 PRO B CA 1
ATOM 3580 C C . PRO B 1 97 ? 7.391 -4.422 -2.285 1 97.31 97 PRO B C 1
ATOM 3582 O O . PRO B 1 97 ? 8.492 -4.398 -2.844 1 97.31 97 PRO B O 1
ATOM 3585 N N . ALA B 1 98 ? 6.664 -3.326 -2.105 1 97.56 98 ALA B N 1
ATOM 3586 C CA . ALA B 1 98 ? 7.16 -2.025 -2.553 1 97.56 98 ALA B CA 1
ATOM 3587 C C . ALA B 1 98 ? 8.5 -1.696 -1.902 1 97.56 98 ALA B C 1
ATOM 3589 O O . ALA B 1 98 ? 9.453 -1.332 -2.588 1 97.56 98 ALA B O 1
ATOM 3590 N N . VAL B 1 99 ? 8.594 -1.906 -0.626 1 97.5 99 VAL B N 1
ATOM 3591 C CA . VAL B 1 99 ? 9.773 -1.553 0.152 1 97.5 99 VAL B CA 1
ATOM 3592 C C . VAL B 1 99 ? 10.93 -2.477 -0.219 1 97.5 99 VAL B C 1
ATOM 3594 O O . VAL B 1 99 ? 12.039 -2.012 -0.506 1 97.5 99 VAL B O 1
ATOM 3597 N N . ASN B 1 100 ? 10.695 -3.754 -0.246 1 97.81 100 ASN B N 1
ATOM 3598 C CA . ASN B 1 100 ? 11.75 -4.719 -0.535 1 97.81 100 ASN B CA 1
ATOM 3599 C C . ASN B 1 100 ? 12.281 -4.562 -1.959 1 97.81 100 ASN B C 1
ATOM 3601 O O . ASN B 1 100 ? 13.484 -4.676 -2.195 1 97.81 100 ASN B O 1
ATOM 3605 N N . LEU B 1 101 ? 11.398 -4.285 -2.891 1 98.31 101 LEU B N 1
ATOM 3606 C CA . LEU B 1 101 ? 11.828 -4.137 -4.277 1 98.31 101 LEU B CA 1
ATOM 3607 C C . LEU B 1 101 ? 12.633 -2.85 -4.457 1 98.31 101 LEU B C 1
ATOM 3609 O O . LEU B 1 101 ? 13.617 -2.826 -5.195 1 98.31 101 LEU B O 1
ATOM 3613 N N . MET B 1 102 ? 12.18 -1.796 -3.787 1 98.5 102 MET B N 1
ATOM 3614 C CA . MET B 1 102 ? 12.969 -0.567 -3.869 1 98.5 102 MET B CA 1
ATOM 3615 C C . MET B 1 102 ? 14.359 -0.771 -3.275 1 98.5 102 MET B C 1
ATOM 3617 O O . MET B 1 102 ? 15.352 -0.302 -3.834 1 98.5 102 MET B O 1
ATOM 3621 N N . ALA B 1 103 ? 14.438 -1.47 -2.166 1 98.5 103 ALA B N 1
ATOM 3622 C CA . ALA B 1 103 ? 15.734 -1.753 -1.552 1 98.5 103 ALA B CA 1
ATOM 3623 C C . ALA B 1 103 ? 16.625 -2.545 -2.5 1 98.5 103 ALA B C 1
ATOM 3625 O O . ALA B 1 103 ? 17.781 -2.166 -2.74 1 98.5 103 ALA B O 1
ATOM 3626 N N . LEU B 1 104 ? 16.078 -3.594 -3.074 1 98.44 104 LEU B N 1
ATOM 3627 C CA . LEU B 1 104 ? 16.859 -4.426 -3.99 1 98.44 104 LEU B CA 1
ATOM 3628 C C . LEU B 1 104 ? 17.234 -3.648 -5.25 1 98.44 104 LEU B C 1
ATOM 3630 O O . LEU B 1 104 ? 18.391 -3.67 -5.676 1 98.44 104 LEU B O 1
ATOM 3634 N N . GLY B 1 105 ? 16.266 -2.949 -5.789 1 98.19 105 GLY B N 1
ATOM 3635 C CA . GLY B 1 105 ? 16.438 -2.264 -7.059 1 98.19 105 GLY B CA 1
ATOM 3636 C C . GLY B 1 105 ? 17.438 -1.12 -6.98 1 98.19 105 GLY B C 1
ATOM 3637 O O . GLY B 1 105 ? 18.031 -0.74 -7.992 1 98.19 105 GLY B O 1
ATOM 3638 N N . LEU B 1 106 ? 17.625 -0.587 -5.785 1 97.69 106 LEU B N 1
ATOM 3639 C CA . LEU B 1 106 ? 18.531 0.551 -5.633 1 97.69 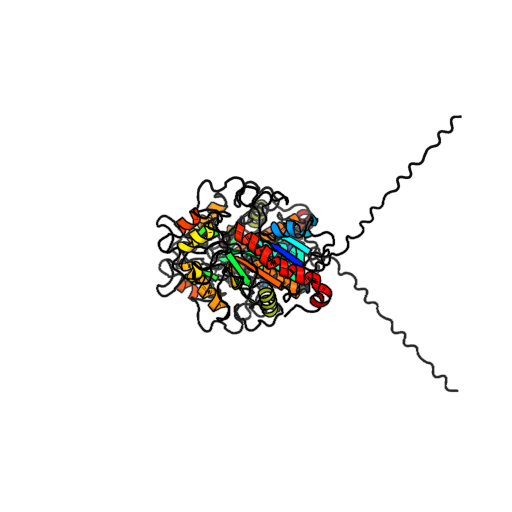106 LEU B CA 1
ATOM 3640 C C . LEU B 1 106 ? 19.859 0.115 -5.02 1 97.69 106 LEU B C 1
ATOM 3642 O O . LEU B 1 106 ? 20.734 0.944 -4.785 1 97.69 106 LEU B O 1
ATOM 3646 N N . ASP B 1 107 ? 20.016 -1.157 -4.715 1 96.94 107 ASP B N 1
ATOM 3647 C CA . ASP B 1 107 ? 21.25 -1.695 -4.172 1 96.94 107 ASP B CA 1
ATOM 3648 C C . ASP B 1 107 ? 22.328 -1.779 -5.25 1 96.94 107 ASP B C 1
ATOM 3650 O O . ASP B 1 107 ? 22.172 -2.49 -6.242 1 96.94 107 ASP B O 1
ATOM 3654 N N . ALA B 1 108 ? 23.5 -1.159 -5.035 1 95 108 ALA B N 1
ATOM 3655 C CA . ALA B 1 108 ? 24.547 -1.039 -6.035 1 95 108 ALA B CA 1
ATOM 3656 C C . ALA B 1 108 ? 25.281 -2.361 -6.215 1 95 108 ALA B C 1
ATOM 3658 O O . ALA B 1 108 ? 26.047 -2.535 -7.176 1 95 108 ALA B O 1
ATOM 3659 N N . ASN B 1 109 ? 25.016 -3.289 -5.324 1 96.19 109 ASN B N 1
ATOM 3660 C CA . ASN B 1 109 ? 25.656 -4.594 -5.434 1 96.19 109 ASN B CA 1
ATOM 3661 C C . ASN B 1 109 ? 25 -5.453 -6.516 1 96.19 109 ASN B C 1
ATOM 3663 O O . ASN B 1 109 ? 25.516 -6.52 -6.859 1 96.19 109 ASN B O 1
ATOM 3667 N N . PHE B 1 110 ? 23.875 -4.98 -7.078 1 97.81 110 PHE B N 1
ATOM 3668 C CA . PHE B 1 110 ? 23.141 -5.699 -8.125 1 97.81 110 PHE B CA 1
ATOM 3669 C C . PHE B 1 110 ? 22.938 -4.816 -9.344 1 97.81 110 PHE B C 1
ATOM 3671 O O . PHE B 1 110 ? 22.438 -3.695 -9.227 1 97.81 110 PHE B O 1
ATOM 3678 N N . ASP B 1 111 ? 23.375 -5.262 -10.445 1 98.12 111 ASP B N 1
ATOM 3679 C CA . ASP B 1 111 ? 22.922 -4.664 -11.703 1 98.12 111 ASP B CA 1
ATOM 3680 C C . ASP B 1 111 ? 21.734 -5.426 -12.281 1 98.12 111 ASP B C 1
ATOM 3682 O O . ASP B 1 111 ? 21.906 -6.504 -12.852 1 98.12 111 ASP B O 1
ATOM 3686 N N . LEU B 1 112 ? 20.594 -4.816 -12.195 1 98.5 112 LEU B N 1
ATOM 3687 C CA . LEU B 1 112 ? 19.359 -5.492 -12.547 1 98.5 112 LEU B CA 1
ATOM 3688 C C . LEU B 1 112 ? 18.797 -4.945 -13.852 1 98.5 112 LEU B C 1
ATOM 3690 O O . LEU B 1 112 ? 17.672 -5.297 -14.25 1 98.5 112 LEU B O 1
ATOM 3694 N N . SER B 1 113 ? 19.547 -4.145 -14.586 1 97.19 113 SER B N 1
ATOM 3695 C CA . SER B 1 113 ? 19.047 -3.363 -15.711 1 97.19 113 SER B CA 1
ATOM 3696 C C . SER B 1 113 ? 18.656 -4.262 -16.891 1 97.19 113 SER B C 1
ATOM 3698 O O . SER B 1 113 ? 17.891 -3.854 -17.75 1 97.19 113 SER B O 1
ATOM 3700 N N . ARG B 1 114 ? 19.156 -5.504 -16.891 1 97.81 114 ARG B N 1
ATOM 3701 C CA . ARG B 1 114 ? 18.828 -6.414 -17.984 1 97.81 114 ARG B CA 1
ATOM 3702 C C . ARG B 1 114 ? 18.172 -7.688 -17.453 1 97.81 114 ARG B C 1
ATOM 3704 O O . ARG B 1 114 ? 17.969 -8.641 -18.203 1 97.81 114 ARG B O 1
ATOM 3711 N N . SER B 1 115 ? 17.922 -7.73 -16.172 1 98.75 115 SER B N 1
ATOM 3712 C CA . SER B 1 115 ? 17.344 -8.922 -15.562 1 98.75 115 SER B CA 1
ATOM 3713 C C . SER B 1 115 ? 15.906 -9.141 -16 1 98.75 115 SER B C 1
ATOM 3715 O O . SER B 1 115 ? 15.172 -8.172 -16.234 1 98.75 115 SER B O 1
ATOM 3717 N N . TYR B 1 116 ? 15.531 -10.414 -16.156 1 98.81 116 TYR B N 1
ATOM 3718 C CA . TYR B 1 116 ? 14.125 -10.781 -16.219 1 98.81 116 TYR B CA 1
ATOM 3719 C C . TYR B 1 116 ? 13.57 -11.023 -14.812 1 98.81 116 TYR B C 1
ATOM 3721 O O . TYR B 1 116 ? 14.266 -11.578 -13.953 1 98.81 116 TYR B O 1
ATOM 3729 N N . TRP B 1 117 ? 12.422 -10.562 -14.664 1 98.5 117 TRP B N 1
ATOM 3730 C CA . TRP B 1 117 ? 11.742 -10.742 -13.383 1 98.5 117 TRP B CA 1
ATOM 3731 C C . TRP B 1 117 ? 10.586 -11.727 -13.516 1 98.5 117 TRP B C 1
ATOM 3733 O O . TRP B 1 117 ? 9.758 -11.609 -14.422 1 98.5 117 TRP B O 1
ATOM 3743 N N . LEU B 1 118 ? 10.555 -12.703 -12.664 1 98.88 118 LEU B N 1
ATOM 3744 C CA . LEU B 1 118 ? 9.406 -13.586 -12.5 1 98.88 118 LEU B CA 1
ATOM 3745 C C . LEU B 1 118 ? 8.789 -13.43 -11.117 1 98.88 118 LEU B C 1
ATOM 3747 O O . LEU B 1 118 ? 9.312 -13.969 -10.133 1 98.88 118 LEU B O 1
ATOM 3751 N N . ILE B 1 119 ? 7.707 -12.68 -11.086 1 98.56 119 ILE B N 1
ATOM 3752 C CA . ILE B 1 119 ? 6.914 -12.586 -9.867 1 98.56 119 ILE B CA 1
ATOM 3753 C C . ILE B 1 119 ? 5.91 -13.734 -9.82 1 98.56 119 ILE B C 1
ATOM 3755 O O . ILE B 1 119 ? 5.156 -13.953 -10.773 1 98.56 119 ILE B O 1
ATOM 3759 N N . ASN B 1 120 ? 5.949 -14.508 -8.773 1 98.25 120 ASN B N 1
ATOM 3760 C CA . ASN B 1 120 ? 5.016 -15.625 -8.719 1 98.25 120 ASN B CA 1
ATOM 3761 C C . ASN B 1 120 ? 4.422 -15.797 -7.328 1 98.25 120 ASN B C 1
ATOM 3763 O O . ASN B 1 120 ? 5.059 -15.461 -6.328 1 98.25 120 ASN B O 1
ATOM 3767 N N . GLY B 1 121 ? 3.223 -16.25 -7.242 1 97.62 121 GLY B N 1
ATOM 3768 C CA . GLY B 1 121 ? 2.543 -16.484 -5.98 1 97.62 121 GLY B CA 1
ATOM 3769 C C . GLY B 1 121 ? 1.158 -17.094 -6.156 1 97.62 121 GLY B C 1
ATOM 3770 O O . GLY B 1 121 ? 0.612 -17.094 -7.258 1 97.62 121 GLY B O 1
ATOM 3771 N N . ILE B 1 122 ? 0.643 -17.625 -5.062 1 96.94 122 ILE B N 1
ATOM 3772 C CA . ILE B 1 122 ? -0.708 -18.172 -5.078 1 96.94 122 ILE B CA 1
ATOM 3773 C C . ILE B 1 122 ? -1.728 -17.031 -5.066 1 96.94 122 ILE B C 1
ATOM 3775 O O . ILE B 1 122 ? -1.389 -15.891 -4.758 1 96.94 122 ILE B O 1
ATOM 3779 N N . ALA B 1 123 ? -2.967 -17.312 -5.441 1 97.62 123 ALA B N 1
ATOM 3780 C CA . ALA B 1 123 ? -4.059 -16.359 -5.551 1 97.62 123 ALA B CA 1
ATOM 3781 C C . ALA B 1 123 ? -5.414 -17.047 -5.43 1 97.62 123 ALA B C 1
ATOM 3783 O O . ALA B 1 123 ? -5.508 -18.266 -5.562 1 97.62 123 ALA B O 1
ATOM 3784 N N . GLY B 1 124 ? -6.426 -16.234 -5.082 1 97.5 124 GLY B N 1
ATOM 3785 C CA . GLY B 1 124 ? -7.797 -16.672 -5.258 1 97.5 124 GLY B CA 1
ATOM 3786 C C . GLY B 1 124 ? -8.281 -16.578 -6.691 1 97.5 124 GLY B C 1
ATOM 3787 O O . GLY B 1 124 ? -7.715 -15.828 -7.488 1 97.5 124 GLY B O 1
ATOM 3788 N N . THR B 1 125 ? -9.305 -17.344 -6.992 1 98.69 125 THR B N 1
ATOM 3789 C CA . THR B 1 125 ? -9.898 -17.281 -8.32 1 98.69 125 THR B CA 1
ATOM 3790 C C . THR B 1 125 ? -11.422 -17.25 -8.234 1 98.69 125 THR B C 1
ATOM 3792 O O . THR B 1 125 ? -12 -17.703 -7.238 1 98.69 125 THR B O 1
ATOM 3795 N N . SER B 1 126 ? -12.016 -16.641 -9.211 1 98.5 126 SER B N 1
ATOM 3796 C CA . SER B 1 126 ? -13.469 -16.672 -9.344 1 98.5 126 SER B CA 1
ATOM 3797 C C . SER B 1 126 ? -13.953 -17.984 -9.953 1 98.5 126 SER B C 1
ATOM 3799 O O . SER B 1 126 ? -13.438 -18.422 -10.984 1 98.5 126 SER B O 1
ATOM 3801 N N . PRO B 1 127 ? -14.969 -18.594 -9.352 1 98.5 127 PRO B N 1
ATOM 3802 C CA . PRO B 1 127 ? -15.539 -19.766 -10.008 1 98.5 127 PRO B CA 1
ATOM 3803 C C . PRO B 1 127 ? -16.188 -19.438 -11.352 1 98.5 127 PRO B C 1
ATOM 3805 O O . PRO B 1 127 ? -16.469 -20.344 -12.141 1 98.5 127 PRO B O 1
ATOM 3808 N N . GLU B 1 128 ? -16.406 -18.188 -11.602 1 98.31 128 GLU B N 1
ATOM 3809 C CA . GLU B 1 128 ? -17.016 -17.75 -12.852 1 98.31 128 GLU B CA 1
ATOM 3810 C C . GLU B 1 128 ? -16 -17.812 -14 1 98.31 128 GLU B C 1
ATOM 3812 O O . GLU B 1 128 ? -16.391 -17.984 -15.164 1 98.31 128 GLU B O 1
ATOM 3817 N N . THR B 1 129 ? -14.719 -17.641 -13.656 1 98.25 129 THR B N 1
ATOM 3818 C CA . THR B 1 129 ? -13.766 -17.438 -14.742 1 98.25 129 THR B CA 1
ATOM 3819 C C . THR B 1 129 ? -12.586 -18.391 -14.617 1 98.25 129 THR B C 1
ATOM 3821 O O . THR B 1 129 ? -11.766 -18.5 -15.531 1 98.25 129 THR B O 1
ATOM 3824 N N . GLY B 1 130 ? -12.5 -19.078 -13.523 1 98.44 130 GLY B N 1
ATOM 3825 C CA . GLY B 1 130 ? -11.359 -19.953 -13.297 1 98.44 130 GLY B CA 1
ATOM 3826 C C . GLY B 1 130 ? -11.68 -21.109 -12.375 1 98.44 130 GLY B C 1
ATOM 3827 O O . GLY B 1 130 ? -12.836 -21.328 -12.008 1 98.44 130 GLY B O 1
ATOM 3828 N N . THR B 1 131 ? -10.672 -21.969 -12.07 1 98.62 131 THR B N 1
ATOM 3829 C CA . THR B 1 131 ? -10.766 -23.062 -11.109 1 98.62 131 THR B CA 1
ATOM 3830 C C . THR B 1 131 ? -9.469 -23.188 -10.305 1 98.62 131 THR B C 1
ATOM 3832 O O . THR B 1 131 ? -8.453 -22.594 -10.664 1 98.62 131 THR B O 1
ATOM 3835 N N . ILE B 1 132 ? -9.57 -23.844 -9.141 1 98.06 132 ILE B N 1
ATOM 3836 C CA . ILE B 1 132 ? -8.375 -24.047 -8.328 1 98.06 132 ILE B CA 1
ATOM 3837 C C . ILE B 1 132 ? -7.367 -24.906 -9.086 1 98.06 132 ILE B C 1
ATOM 3839 O O . ILE B 1 132 ? -7.746 -25.844 -9.781 1 98.06 132 ILE B O 1
ATOM 3843 N N . GLY B 1 133 ? -6.094 -24.531 -9.086 1 98.12 133 GLY B N 1
ATOM 3844 C CA . GLY B 1 133 ? -5.027 -25.203 -9.805 1 98.12 133 GLY B CA 1
ATOM 3845 C C . GLY B 1 133 ? -4.605 -24.484 -11.062 1 98.12 133 GLY B C 1
ATOM 3846 O O . GLY B 1 133 ? -3.535 -24.75 -11.617 1 98.12 133 GLY B O 1
ATOM 3847 N N . ASP B 1 134 ? -5.449 -23.562 -11.539 1 98.81 134 ASP B N 1
ATOM 3848 C CA . ASP B 1 134 ? -5.074 -22.781 -12.711 1 98.81 134 ASP B CA 1
ATOM 3849 C C . ASP B 1 134 ? -3.754 -22.031 -12.484 1 98.81 134 ASP B C 1
ATOM 3851 O O . ASP B 1 134 ? -3.475 -21.594 -11.375 1 98.81 134 ASP B O 1
ATOM 3855 N N . LEU B 1 135 ? -2.979 -22 -13.508 1 98.94 135 LEU B N 1
ATOM 3856 C CA . LEU B 1 135 ? -1.799 -21.141 -13.57 1 98.94 135 LEU B CA 1
ATOM 3857 C C . LEU B 1 135 ? -1.992 -20.031 -14.586 1 98.94 135 LEU B C 1
ATOM 3859 O O . LEU B 1 135 ? -2.184 -20.281 -15.773 1 98.94 135 LEU B O 1
ATOM 3863 N N . ILE B 1 136 ? -1.934 -18.766 -14.109 1 98.94 136 ILE B N 1
ATOM 3864 C CA . ILE B 1 136 ? -2.32 -17.625 -14.945 1 98.94 136 ILE B CA 1
ATOM 3865 C C . ILE B 1 136 ? -1.112 -16.719 -15.172 1 98.94 136 ILE B C 1
ATOM 3867 O O . ILE B 1 136 ? -0.615 -16.094 -14.242 1 98.94 136 ILE B O 1
ATOM 3871 N N . TRP B 1 137 ? -0.587 -16.688 -16.438 1 98.94 137 TRP B N 1
ATOM 3872 C CA . TRP B 1 137 ? 0.298 -15.594 -16.844 1 98.94 137 TRP B CA 1
ATOM 3873 C C . TRP B 1 137 ? -0.465 -14.273 -16.922 1 98.94 137 TRP B C 1
ATOM 3875 O O . TRP B 1 137 ? -1.412 -14.148 -17.703 1 98.94 137 TRP B O 1
ATOM 3885 N N . THR B 1 138 ? -0.035 -13.266 -16.188 1 98.62 138 THR B N 1
ATOM 3886 C CA . THR B 1 138 ? -0.848 -12.086 -15.945 1 98.62 138 THR B CA 1
ATOM 3887 C C . THR B 1 138 ? -0.611 -11.031 -17.016 1 98.62 138 THR B C 1
ATOM 3889 O O . THR B 1 138 ? 0.533 -10.758 -17.391 1 98.62 138 THR B O 1
ATOM 3892 N N . ASP B 1 139 ? -1.713 -10.445 -17.516 1 96.88 139 ASP B N 1
ATOM 3893 C CA . ASP B 1 139 ? -1.606 -9.375 -18.5 1 96.88 139 ASP B CA 1
ATOM 3894 C C . ASP B 1 139 ? -1.823 -8.008 -17.844 1 96.88 139 ASP B C 1
ATOM 3896 O O . ASP B 1 139 ? -1.165 -7.035 -18.219 1 96.88 139 ASP B O 1
ATOM 3900 N N . PHE B 1 140 ? -2.793 -7.922 -16.891 1 96.31 140 PHE B N 1
ATOM 3901 C CA . PHE B 1 140 ? -3.029 -6.688 -16.156 1 96.31 140 PHE B CA 1
ATOM 3902 C C . PHE B 1 140 ? -2.967 -6.938 -14.656 1 96.31 140 PHE B C 1
ATOM 3904 O O . PHE B 1 140 ? -3.475 -7.949 -14.164 1 96.31 140 PHE B O 1
ATOM 3911 N N . VAL B 1 141 ? -2.287 -6.047 -13.984 1 97.25 141 VAL B N 1
ATOM 3912 C CA . VAL B 1 141 ? -2.432 -5.918 -12.539 1 97.25 141 VAL B CA 1
ATOM 3913 C C . VAL B 1 141 ? -3.289 -4.695 -12.211 1 97.25 141 VAL B C 1
ATOM 3915 O O . VAL B 1 141 ? -2.938 -3.568 -12.562 1 97.25 141 VAL B O 1
ATOM 3918 N N . VAL B 1 142 ? -4.398 -4.949 -11.586 1 96.88 142 VAL B N 1
ATOM 3919 C CA . VAL B 1 142 ? -5.352 -3.887 -11.289 1 96.88 142 VAL B CA 1
ATOM 3920 C C . VAL B 1 142 ? -5.48 -3.715 -9.781 1 96.88 142 VAL B C 1
ATOM 3922 O O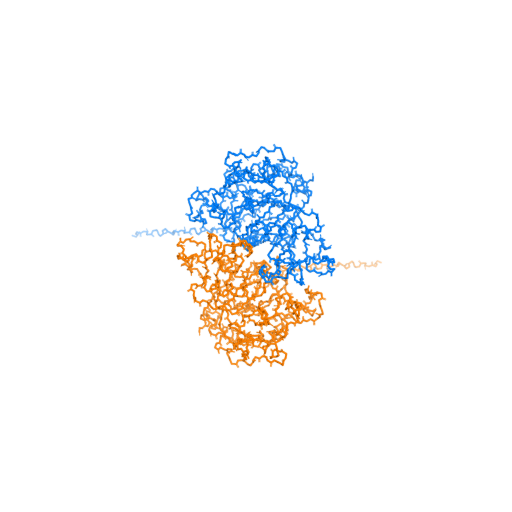 . VAL B 1 142 ? -5.84 -4.66 -9.07 1 96.88 142 VAL B O 1
ATOM 3925 N N . ASN B 1 143 ? -5.184 -2.49 -9.32 1 96.56 143 ASN B N 1
ATOM 3926 C CA . ASN B 1 143 ? -5.32 -2.162 -7.906 1 96.56 143 ASN B CA 1
ATOM 3927 C C . ASN B 1 143 ? -6.785 -2.037 -7.5 1 96.56 143 ASN B C 1
ATOM 3929 O O . ASN B 1 143 ? -7.555 -1.329 -8.148 1 96.56 143 ASN B O 1
ATOM 3933 N N . GLY B 1 144 ? -7.145 -2.707 -6.41 1 96.44 144 GLY B N 1
ATOM 3934 C CA . GLY B 1 144 ? -8.523 -2.666 -5.953 1 96.44 144 GLY B CA 1
ATOM 3935 C C . GLY B 1 144 ? -8.719 -1.792 -4.727 1 96.44 144 GLY B C 1
ATOM 3936 O O . GLY B 1 144 ? -9.844 -1.608 -4.262 1 96.44 144 GLY B O 1
ATOM 3937 N N . ASP B 1 145 ? -7.637 -1.248 -4.219 1 95.75 145 ASP B N 1
ATOM 3938 C CA . ASP B 1 145 ? -7.703 -0.521 -2.955 1 95.75 145 ASP B CA 1
ATOM 3939 C C . ASP B 1 145 ? -7.883 0.977 -3.191 1 95.75 145 ASP B C 1
ATOM 3941 O O . ASP B 1 145 ? -8.422 1.685 -2.338 1 95.75 145 ASP B O 1
ATOM 3945 N N . VAL B 1 146 ? -7.32 1.51 -4.25 1 93.5 146 VAL B N 1
ATOM 3946 C CA . VAL B 1 146 ? -7.469 2.93 -4.547 1 93.5 146 VAL B CA 1
ATOM 3947 C C . VAL B 1 146 ? -8.883 3.213 -5.039 1 93.5 146 VAL B C 1
ATOM 3949 O O . VAL B 1 146 ? -9.125 3.27 -6.25 1 93.5 146 VAL B O 1
ATOM 3952 N N . ALA B 1 147 ? -9.789 3.393 -4.102 1 93.88 147 ALA B N 1
ATOM 3953 C CA . ALA B 1 147 ? -11.227 3.48 -4.324 1 93.88 147 ALA B CA 1
ATOM 3954 C C . ALA B 1 147 ? -11.891 4.375 -3.279 1 93.88 147 ALA B C 1
ATOM 3956 O O . ALA B 1 147 ? -11.273 4.719 -2.268 1 93.88 147 ALA B O 1
ATOM 3957 N N . HIS B 1 148 ? -13.055 4.828 -3.621 1 94.25 148 HIS B N 1
ATOM 3958 C CA . HIS B 1 148 ? -14.016 5.227 -2.596 1 94.25 148 HIS B CA 1
ATOM 3959 C C . HIS B 1 148 ? -14.812 4.027 -2.094 1 94.25 148 HIS B C 1
ATOM 3961 O O . HIS B 1 148 ? -15 3.051 -2.824 1 94.25 148 HIS B O 1
ATOM 3967 N N . GLU B 1 149 ? -15.219 4.156 -0.886 1 97.69 149 GLU B N 1
ATOM 3968 C CA . GLU B 1 149 ? -16.109 3.117 -0.363 1 97.69 149 GLU B CA 1
ATOM 3969 C C . GLU B 1 149 ? -17.172 3.711 0.548 1 97.69 149 GLU B C 1
ATOM 3971 O O . GLU B 1 149 ? -16.875 4.551 1.401 1 97.69 149 GLU B O 1
ATOM 3976 N N . ILE B 1 150 ? -18.391 3.373 0.351 1 98.12 150 ILE B N 1
ATOM 3977 C CA . ILE B 1 150 ? -19.516 3.506 1.272 1 98.12 150 ILE B CA 1
ATOM 3978 C C . ILE B 1 150 ? -20.016 2.123 1.681 1 98.12 150 ILE B C 1
ATOM 3980 O O . ILE B 1 150 ? -20.125 1.226 0.843 1 98.12 150 ILE B O 1
ATOM 3984 N N . ASP B 1 151 ? -20.219 1.912 2.984 1 98.38 151 ASP B N 1
ATOM 3985 C CA . ASP B 1 151 ? -20.75 0.625 3.434 1 98.38 151 ASP B CA 1
ATOM 3986 C C . ASP B 1 151 ? -21.953 0.198 2.594 1 98.38 151 ASP B C 1
ATOM 3988 O O . ASP B 1 151 ? -22.859 0.995 2.35 1 98.38 151 ASP B O 1
ATOM 3992 N N . ALA B 1 152 ? -21.906 -1.085 2.209 1 97.69 152 ALA B N 1
ATOM 3993 C CA . ALA B 1 152 ? -22.922 -1.573 1.278 1 97.69 152 ALA B CA 1
ATOM 3994 C C . ALA B 1 152 ? -24.312 -1.381 1.847 1 97.69 152 ALA B C 1
ATOM 3996 O O . ALA B 1 152 ? -25.297 -1.303 1.097 1 97.69 152 ALA B O 1
ATOM 3997 N N . ARG B 1 153 ? -24.5 -1.246 3.131 1 97.38 153 ARG B N 1
ATOM 3998 C CA . ARG B 1 153 ? -25.797 -1.065 3.793 1 97.38 153 ARG B CA 1
ATOM 3999 C C . ARG B 1 153 ? -26.234 0.393 3.74 1 97.38 153 ARG B C 1
ATOM 4001 O O . ARG B 1 153 ? -27.375 0.716 4.09 1 97.38 153 ARG B O 1
ATOM 4008 N N . GLU B 1 154 ? -25.281 1.294 3.254 1 97.44 154 GLU B N 1
ATOM 4009 C CA . GLU B 1 154 ? -25.578 2.725 3.244 1 97.44 154 GLU B CA 1
ATOM 4010 C C . GLU B 1 154 ? -25.594 3.275 1.822 1 97.44 154 GLU B C 1
ATOM 4012 O O . GLU B 1 154 ? -25.703 4.488 1.621 1 97.44 154 GLU B O 1
ATOM 4017 N N . ILE B 1 155 ? -25.453 2.418 0.829 1 97.75 155 ILE B N 1
ATOM 4018 C CA . ILE B 1 155 ? -25.391 2.906 -0.545 1 97.75 155 ILE B CA 1
ATOM 4019 C C . ILE B 1 155 ? -26.797 3.047 -1.112 1 97.75 155 ILE B C 1
ATOM 4021 O O . ILE B 1 155 ? -27.734 2.387 -0.648 1 97.75 155 ILE B O 1
ATOM 4025 N N . PRO B 1 156 ? -26.969 3.943 -2.16 1 96.94 156 PRO B N 1
ATOM 4026 C CA . PRO B 1 156 ? -28.234 3.971 -2.893 1 96.94 156 PRO B CA 1
ATOM 4027 C C . PRO B 1 156 ? -28.625 2.602 -3.436 1 96.94 156 PRO B C 1
ATOM 4029 O O . PRO B 1 156 ? -27.766 1.797 -3.787 1 96.94 156 PRO B O 1
ATOM 4032 N N . ALA B 1 157 ? -29.906 2.43 -3.576 1 96.38 157 ALA B N 1
ATOM 4033 C CA . ALA B 1 157 ? -30.469 1.124 -3.928 1 96.38 157 ALA B CA 1
ATOM 4034 C C . ALA B 1 157 ? -30.016 0.698 -5.324 1 96.38 157 ALA B C 1
ATOM 4036 O O . ALA B 1 157 ? -29.922 -0.497 -5.609 1 96.38 157 ALA B O 1
ATOM 4037 N N . ASP B 1 158 ? -29.719 1.623 -6.137 1 96 158 ASP B N 1
ATOM 4038 C CA . ASP B 1 158 ? -29.406 1.289 -7.52 1 96 158 ASP B CA 1
ATOM 4039 C C . ASP B 1 158 ? -27.906 1.026 -7.688 1 96 158 ASP B C 1
ATOM 4041 O O . ASP B 1 158 ? -27.453 0.657 -8.773 1 96 158 ASP B O 1
ATOM 4045 N N . TRP B 1 159 ? -27.172 1.268 -6.664 1 96.88 159 TRP B N 1
ATOM 4046 C CA . TRP B 1 159 ? -25.734 0.976 -6.742 1 96.88 159 TRP B CA 1
ATOM 4047 C C . TRP B 1 159 ? -25.469 -0.512 -6.535 1 96.88 159 TRP B C 1
ATOM 4049 O O . TRP B 1 159 ? -25.969 -1.107 -5.57 1 96.88 159 TRP B O 1
ATOM 4059 N N . PRO B 1 160 ? -24.672 -1.121 -7.414 1 96.38 160 PRO B N 1
ATOM 4060 C CA . PRO B 1 160 ? -24.391 -2.549 -7.25 1 96.38 160 PRO B CA 1
ATOM 4061 C C . PRO B 1 160 ? -23.438 -2.834 -6.094 1 96.38 160 PRO B C 1
ATOM 4063 O O . PRO B 1 160 ? -23.453 -3.934 -5.535 1 96.38 160 PRO B O 1
ATOM 4066 N N . GLU B 1 161 ? -22.594 -1.959 -5.75 1 96.12 161 GLU B N 1
ATOM 4067 C CA . GLU B 1 161 ? -21.594 -2.139 -4.691 1 96.12 161 GLU B CA 1
ATOM 4068 C C . GLU B 1 161 ? -21.172 -0.796 -4.105 1 96.12 161 GLU B C 1
ATOM 4070 O O . GLU B 1 161 ? -21.469 0.258 -4.676 1 96.12 161 GLU B O 1
ATOM 4075 N N . GLY B 1 162 ? -20.5 -0.895 -2.957 1 96.38 162 GLY B N 1
ATOM 4076 C CA . GLY B 1 162 ? -20.094 0.298 -2.238 1 96.38 162 GLY B CA 1
ATOM 4077 C C . GLY B 1 162 ? -18.75 0.83 -2.689 1 96.38 162 GLY B C 1
ATOM 4078 O O . GLY B 1 162 ? -18.391 1.977 -2.4 1 96.38 162 GLY B O 1
ATOM 4079 N N . TYR B 1 163 ? -17.953 -0.019 -3.434 1 96.81 163 TYR B N 1
ATOM 4080 C CA . TYR B 1 163 ? -16.672 0.386 -3.99 1 96.81 163 TYR B CA 1
ATOM 4081 C C . TYR B 1 163 ? -16.859 1.089 -5.332 1 96.81 163 TYR B C 1
ATOM 4083 O O . TYR B 1 163 ? -17.641 0.638 -6.172 1 96.81 163 TYR B O 1
ATOM 4091 N N . PHE B 1 164 ? -16.141 2.156 -5.523 1 92.56 164 PHE B N 1
ATOM 4092 C CA . PHE B 1 164 ? -16.109 2.797 -6.836 1 92.56 164 PHE B CA 1
ATOM 4093 C C . PHE B 1 164 ? -14.828 3.621 -6.992 1 92.56 164 PHE B C 1
ATOM 4095 O O . PHE B 1 164 ? -14.133 3.896 -6.012 1 92.56 164 PHE B O 1
ATOM 4102 N N . PRO B 1 165 ? -14.453 3.936 -8.188 1 87.88 165 PRO B N 1
ATOM 4103 C CA . PRO B 1 165 ? -13.133 4.516 -8.43 1 87.88 165 PRO B CA 1
ATOM 4104 C C . PRO B 1 165 ? -12.914 5.824 -7.672 1 87.88 165 PRO B C 1
ATOM 4106 O O . PRO B 1 165 ? -13.836 6.645 -7.578 1 87.88 165 PRO B O 1
ATOM 4109 N N . ALA B 1 166 ? -11.734 5.957 -7.137 1 86.12 166 ALA B N 1
ATOM 4110 C CA . ALA B 1 166 ? -11.367 7.199 -6.461 1 86.12 166 ALA B CA 1
ATOM 4111 C C . ALA B 1 166 ? -11.609 8.406 -7.355 1 86.12 166 ALA B C 1
ATOM 4113 O O . ALA B 1 166 ? -11.328 8.367 -8.555 1 86.12 166 ALA B O 1
ATOM 4114 N N . GLY B 1 167 ? -12.109 9.484 -6.797 1 80.81 167 GLY B N 1
ATOM 4115 C CA . GLY B 1 167 ? -12.359 10.711 -7.539 1 80.81 167 GLY B CA 1
ATOM 4116 C C . GLY B 1 167 ? -13.734 10.742 -8.18 1 80.81 167 GLY B C 1
ATOM 4117 O O . GLY B 1 167 ? -14.18 11.789 -8.656 1 80.81 167 GLY B O 1
ATOM 4118 N N . ARG B 1 168 ? -14.406 9.578 -8.133 1 85.75 168 ARG B N 1
ATOM 4119 C CA . ARG B 1 168 ? -15.766 9.531 -8.672 1 85.75 168 ARG B CA 1
ATOM 4120 C C . ARG B 1 168 ? -16.797 9.648 -7.555 1 85.75 168 ARG B C 1
ATOM 4122 O O . ARG B 1 168 ? -16.469 9.508 -6.375 1 85.75 168 ARG B O 1
ATOM 4129 N N . THR B 1 169 ? -18.047 9.969 -8.023 1 89 169 THR B N 1
ATOM 4130 C CA . THR B 1 169 ? -19.094 10.172 -7.02 1 89 169 THR B CA 1
ATOM 4131 C C . THR B 1 169 ? -20.141 9.062 -7.098 1 89 169 THR B C 1
ATOM 4133 O O . THR B 1 169 ? -21.172 9.125 -6.426 1 89 169 THR B O 1
ATOM 4136 N N . ARG B 1 170 ? -19.859 8.117 -7.988 1 91 170 ARG B N 1
ATOM 4137 C CA . ARG B 1 170 ? -20.734 6.957 -8.148 1 91 170 ARG B CA 1
ATOM 4138 C C . ARG B 1 170 ? -20 5.793 -8.797 1 91 170 ARG B C 1
ATOM 4140 O O . ARG B 1 170 ? -18.922 5.984 -9.391 1 91 170 ARG B O 1
ATOM 4147 N N . PRO B 1 171 ? -20.609 4.609 -8.719 1 92.62 171 PRO B N 1
ATOM 4148 C CA . PRO B 1 171 ? -19.953 3.469 -9.367 1 92.62 171 PRO B CA 1
ATOM 4149 C C . PRO B 1 171 ? -19.984 3.562 -10.898 1 92.62 171 PRO B C 1
ATOM 4151 O O . PRO B 1 171 ? -21.031 3.891 -11.477 1 92.62 171 PRO B O 1
ATOM 4154 N N . TYR B 1 172 ? -18.922 3.43 -11.578 1 89.12 172 TYR B N 1
ATOM 4155 C CA . TYR B 1 172 ? -18.641 3.168 -12.992 1 89.12 172 TYR B CA 1
ATOM 4156 C C . TYR B 1 172 ? -19.281 4.234 -13.875 1 89.12 172 TYR B C 1
ATOM 4158 O O . TYR B 1 172 ? -19.984 3.91 -14.836 1 89.12 172 TYR B O 1
ATOM 4166 N N . PRO B 1 173 ? -18.984 5.418 -13.516 1 84.62 173 PRO B N 1
ATOM 4167 C CA . PRO B 1 173 ? -19.5 6.434 -14.445 1 84.62 173 PRO B CA 1
ATOM 4168 C C . PRO B 1 173 ? -18.859 6.332 -15.828 1 84.62 173 PRO B C 1
ATOM 4170 O O . PRO B 1 173 ? -17.719 5.891 -15.961 1 84.62 173 PRO B O 1
ATOM 4173 N N . GLU B 1 174 ? -19.656 6.629 -16.859 1 80.31 174 GLU B N 1
ATOM 4174 C CA . GLU B 1 174 ? -19.156 6.723 -18.234 1 80.31 174 GLU B CA 1
ATOM 4175 C C . GLU B 1 174 ? -19.125 8.172 -18.719 1 80.31 174 GLU B C 1
ATOM 4177 O O . GLU B 1 174 ? -20 8.969 -18.359 1 80.31 174 GLU B O 1
ATOM 4182 N N . PRO B 1 175 ? -18.234 8.688 -19.516 1 75.75 175 PRO B N 1
ATOM 4183 C CA . PRO B 1 175 ? -17.062 7.898 -19.891 1 75.75 175 PRO B CA 1
ATOM 4184 C C . PRO B 1 175 ? -16.078 7.715 -18.734 1 75.75 175 PRO B C 1
ATOM 4186 O O . PRO B 1 175 ? -16 8.562 -17.844 1 75.75 175 PRO B O 1
ATOM 4189 N N . ARG B 1 176 ? -15.531 6.605 -18.672 1 66.81 176 ARG B N 1
ATOM 4190 C CA . ARG B 1 176 ? -14.594 6.238 -17.609 1 66.81 176 ARG B CA 1
ATOM 4191 C C . ARG B 1 176 ? -13.469 7.262 -17.5 1 66.81 176 ARG B C 1
ATOM 4193 O O . ARG B 1 176 ? -13.062 7.609 -16.391 1 66.81 176 ARG B O 1
ATOM 4200 N N . VAL B 1 177 ? -12.82 7.469 -18.609 1 60.97 177 VAL B N 1
ATOM 4201 C CA . VAL B 1 177 ? -11.57 8.219 -18.562 1 60.97 177 VAL B CA 1
ATOM 4202 C C . VAL B 1 177 ? -11.789 9.625 -19.109 1 60.97 177 VAL B C 1
ATOM 4204 O O . VAL B 1 177 ? -12.312 9.797 -20.203 1 60.97 177 VAL B O 1
ATOM 4207 N N . ALA B 1 178 ? -11.859 10.508 -18.141 1 54.97 178 ALA B N 1
ATOM 4208 C CA . ALA B 1 178 ? -11.656 11.875 -18.625 1 54.97 178 ALA B CA 1
ATOM 4209 C C . ALA B 1 178 ? -10.172 12.172 -18.797 1 54.97 178 ALA B C 1
ATOM 4211 O O . ALA B 1 178 ? -9.336 11.719 -18.016 1 54.97 178 ALA B O 1
ATOM 4212 N N . ALA B 1 179 ? -9.922 12.68 -19.953 1 50.78 179 ALA B N 1
ATOM 4213 C CA . ALA B 1 179 ? -8.531 13.078 -20.203 1 50.78 179 ALA B CA 1
ATOM 4214 C C . ALA B 1 179 ? -7.941 13.773 -18.984 1 50.78 179 ALA B C 1
ATOM 4216 O O . ALA B 1 179 ? -8.547 14.688 -18.422 1 50.78 179 ALA B O 1
ATOM 4217 N N . GLY B 1 180 ? -6.824 13.133 -18.516 1 52.78 180 GLY B N 1
ATOM 4218 C CA . GLY B 1 180 ? -6.129 13.789 -17.406 1 52.78 180 GLY B CA 1
ATOM 4219 C C . GLY B 1 180 ? -6.547 13.273 -16.047 1 52.78 180 GLY B C 1
ATOM 4220 O O . GLY B 1 180 ? -5.906 13.586 -15.039 1 52.78 180 GLY B O 1
ATOM 4221 N N . SER B 1 181 ? -7.516 12.414 -16.078 1 60.81 181 SER B N 1
ATOM 4222 C CA . SER B 1 181 ? -7.953 11.859 -14.812 1 60.81 181 SER B CA 1
ATOM 4223 C C . SER B 1 181 ? -6.953 10.844 -14.273 1 60.81 181 SER B C 1
ATOM 4225 O O . SER B 1 181 ? -6.113 10.336 -15.023 1 60.81 181 SER B O 1
ATOM 4227 N N . PRO B 1 182 ? -6.918 10.68 -12.977 1 60 182 PRO B N 1
ATOM 4228 C CA . PRO B 1 182 ? -6.051 9.656 -12.391 1 60 182 PRO B CA 1
ATOM 4229 C C . PRO B 1 182 ? -6.16 8.312 -13.094 1 60 182 PRO B C 1
ATOM 4231 O O . PRO B 1 182 ? -5.176 7.57 -13.18 1 60 182 PRO B O 1
ATOM 4234 N N . GLU B 1 183 ? -7.293 8.117 -13.812 1 58.12 183 GLU B N 1
ATOM 4235 C CA . GLU B 1 183 ? -7.539 6.836 -14.469 1 58.12 183 GLU B CA 1
ATOM 4236 C C . GLU B 1 183 ? -7.133 6.879 -15.938 1 58.12 183 GLU B C 1
ATOM 4238 O O . GLU B 1 183 ? -7.242 5.879 -16.641 1 58.12 183 GLU B O 1
ATOM 4243 N N . ASP B 1 184 ? -6.699 8.078 -16.234 1 60.75 184 ASP B N 1
ATOM 4244 C CA . ASP B 1 184 ? -6.367 8.258 -17.641 1 60.75 184 ASP B CA 1
ATOM 4245 C C . ASP B 1 184 ? -5.312 7.25 -18.094 1 60.75 184 ASP B C 1
ATOM 4247 O O . ASP B 1 184 ? -4.188 7.25 -17.578 1 60.75 184 ASP B O 1
ATOM 4251 N N . VAL B 1 185 ? -5.844 6.391 -18.969 1 55.41 185 VAL B N 1
ATOM 4252 C CA . VAL B 1 185 ? -5 5.301 -19.453 1 55.41 185 VAL B CA 1
ATOM 4253 C C . VAL B 1 185 ? -4.215 5.758 -20.672 1 55.41 185 VAL B C 1
ATOM 4255 O O . VAL B 1 185 ? -3.502 4.965 -21.297 1 55.41 185 VAL B O 1
ATOM 4258 N N . ARG B 1 186 ? -4.75 6.852 -21.25 1 46.59 186 ARG B N 1
ATOM 4259 C CA . ARG B 1 186 ? -4.121 7.262 -22.5 1 46.59 186 ARG B CA 1
ATOM 4260 C C . ARG B 1 186 ? -2.609 7.383 -22.344 1 46.59 186 ARG B C 1
ATOM 4262 O O . ARG B 1 186 ? -1.864 7.281 -23.312 1 46.59 186 ARG B O 1
ATOM 4269 N N . GLY B 1 187 ? -2.037 7.613 -21.219 1 46.38 187 GLY B N 1
ATOM 4270 C CA . GLY B 1 187 ? -0.593 7.77 -21.172 1 46.38 187 GLY B CA 1
ATOM 4271 C C . GLY B 1 187 ? 0.143 6.449 -21 1 46.38 187 GLY B C 1
ATOM 4272 O O . GLY B 1 187 ? 1.275 6.422 -20.516 1 46.38 187 GLY B O 1
ATOM 4273 N N . TRP B 1 188 ? -0.683 5.398 -21.281 1 48.56 188 TRP B N 1
ATOM 4274 C CA . TRP B 1 188 ? 0.138 4.191 -21.281 1 48.56 188 TRP B CA 1
ATOM 4275 C C . TRP B 1 188 ? 1.503 4.461 -21.906 1 48.56 188 TRP B C 1
ATOM 4277 O O . TRP B 1 188 ? 2.141 3.549 -22.438 1 48.56 188 TRP B O 1
ATOM 4287 N N . THR B 1 189 ? 1.834 5.633 -22.016 1 46.69 189 THR B N 1
ATOM 4288 C CA . THR B 1 189 ? 2.932 5.941 -22.938 1 46.69 189 THR B CA 1
ATOM 4289 C C . THR B 1 189 ? 4.277 5.746 -22.25 1 46.69 189 THR B C 1
ATOM 4291 O O . THR B 1 189 ? 5.324 5.766 -22.891 1 46.69 189 THR B O 1
ATOM 4294 N N . GLY B 1 190 ? 4.172 5.277 -20.969 1 52.47 190 GLY B N 1
ATOM 4295 C CA . GLY B 1 190 ? 5.535 5.055 -20.531 1 52.47 190 GLY B CA 1
ATOM 4296 C C . GLY B 1 190 ? 5.91 3.588 -20.453 1 52.47 190 GLY B C 1
ATOM 4297 O O . GLY B 1 190 ? 5.117 2.721 -20.828 1 52.47 190 GLY B O 1
ATOM 4298 N N . PRO B 1 191 ? 7.121 3.312 -20.469 1 55.53 191 PRO B N 1
ATOM 4299 C CA . PRO B 1 191 ? 7.629 1.939 -20.438 1 55.53 191 PRO B CA 1
ATOM 4300 C C . PRO B 1 191 ? 6.809 1.03 -19.531 1 55.53 191 PRO B C 1
ATOM 4302 O O . PRO B 1 191 ? 6.746 -0.182 -19.75 1 55.53 191 PRO B O 1
ATOM 4305 N N . PHE B 1 192 ? 6.117 1.604 -18.578 1 62.47 192 PHE B N 1
ATOM 4306 C CA . PHE B 1 192 ? 5.449 0.682 -17.672 1 62.47 192 PHE B CA 1
ATOM 4307 C C . PHE B 1 192 ? 3.965 0.583 -18 1 62.47 192 PHE B C 1
ATOM 4309 O O . PHE B 1 192 ? 3.275 -0.312 -17.5 1 62.47 192 PHE B O 1
ATOM 4316 N N . ARG B 1 193 ? 3.553 1.117 -18.938 1 81.81 193 ARG B N 1
ATOM 4317 C CA . ARG B 1 193 ? 2.176 1.065 -19.422 1 81.81 193 ARG B CA 1
ATOM 4318 C C . ARG B 1 193 ? 1.189 1.118 -18.266 1 81.81 193 ARG B C 1
ATOM 4320 O O . ARG B 1 193 ? 0.414 0.182 -18.062 1 81.81 193 ARG B O 1
ATOM 4327 N N . THR B 1 194 ? 1.349 2.07 -17.391 1 82.81 194 THR B N 1
ATOM 4328 C CA . THR B 1 194 ? 0.437 2.277 -16.281 1 82.81 194 THR B CA 1
ATOM 4329 C C . THR B 1 194 ? -0.512 3.439 -16.562 1 82.81 194 THR B C 1
ATOM 4331 O O . THR B 1 194 ? -0.234 4.281 -17.422 1 82.81 194 THR B O 1
ATOM 4334 N N . ASN B 1 195 ? -1.633 3.395 -15.867 1 78.12 195 ASN B N 1
ATOM 4335 C CA . ASN B 1 195 ? -2.395 4.641 -15.836 1 78.12 195 ASN B CA 1
ATOM 4336 C C . ASN B 1 195 ? -1.701 5.695 -14.977 1 78.12 195 ASN B C 1
ATOM 4338 O O . ASN B 1 195 ? -0.68 5.414 -14.344 1 78.12 195 ASN B O 1
ATOM 4342 N N . ARG B 1 196 ? -2.201 6.891 -14.977 1 74.62 196 ARG B N 1
ATOM 4343 C CA . ARG B 1 196 ? -1.55 8.016 -14.312 1 74.62 196 ARG B CA 1
ATOM 4344 C C . ARG B 1 196 ? -1.403 7.758 -12.82 1 74.62 196 ARG B C 1
ATOM 4346 O O . ARG B 1 196 ? -0.365 8.062 -12.227 1 74.62 196 ARG B O 1
ATOM 4353 N N . ALA B 1 197 ? -2.395 7.18 -12.227 1 77.19 197 ALA B N 1
ATOM 4354 C CA . ALA B 1 197 ? -2.385 6.945 -10.781 1 77.19 197 ALA B CA 1
ATOM 4355 C C . ALA B 1 197 ? -1.623 5.672 -10.438 1 77.19 197 ALA B C 1
ATOM 4357 O O . ALA B 1 197 ? -1.433 5.352 -9.266 1 77.19 197 ALA B O 1
ATOM 4358 N N . ARG B 1 198 ? -1.184 4.902 -11.461 1 86.56 198 ARG B N 1
ATOM 4359 C CA . ARG B 1 198 ? -0.449 3.648 -11.305 1 86.56 198 ARG B CA 1
ATOM 4360 C C . ARG B 1 198 ? -1.272 2.619 -10.539 1 86.56 198 ARG B C 1
ATOM 4362 O O . ARG B 1 198 ? -0.747 1.913 -9.68 1 86.56 198 ARG B O 1
ATOM 4369 N N . THR B 1 199 ? -2.543 2.682 -10.867 1 91.38 199 THR B N 1
ATOM 4370 C CA . THR B 1 199 ? -3.461 1.718 -10.273 1 91.38 199 THR B CA 1
ATOM 4371 C C . THR B 1 199 ? -3.73 0.564 -11.234 1 91.38 199 THR B C 1
ATOM 4373 O O . THR B 1 199 ? -4.328 -0.444 -10.852 1 91.38 199 THR B O 1
ATOM 4376 N N . VAL B 1 200 ? -3.318 0.736 -12.469 1 93.06 200 VAL B N 1
ATOM 4377 C CA . VAL B 1 200 ? -3.387 -0.321 -13.469 1 93.06 200 VAL B CA 1
ATOM 4378 C C . VAL B 1 200 ? -2.047 -0.436 -14.195 1 93.06 200 VAL B C 1
ATOM 4380 O O . VAL B 1 200 ? -1.499 0.564 -14.664 1 93.06 200 VAL B O 1
ATOM 4383 N N . THR B 1 201 ? -1.519 -1.566 -14.227 1 93.94 201 THR B N 1
ATOM 4384 C CA . THR B 1 201 ? -0.308 -1.851 -14.984 1 93.94 201 THR B CA 1
ATOM 4385 C C . THR B 1 201 ? -0.57 -2.926 -16.031 1 93.94 201 THR B C 1
ATOM 4387 O O . THR B 1 201 ? -1.062 -4.008 -15.719 1 93.94 201 THR B O 1
ATOM 4390 N N . MET B 1 202 ? -0.366 -2.592 -17.234 1 93.81 202 MET B N 1
ATOM 4391 C CA . MET B 1 202 ? -0.347 -3.59 -18.312 1 93.81 202 MET B CA 1
ATOM 4392 C C . MET B 1 202 ? 1.052 -4.172 -18.484 1 93.81 202 MET B C 1
ATOM 4394 O O . MET B 1 202 ? 1.995 -3.447 -18.797 1 93.81 202 MET B O 1
ATOM 4398 N N . LEU B 1 203 ? 1.195 -5.453 -18.266 1 94.62 203 LEU B N 1
ATOM 4399 C CA . LEU B 1 203 ? 2.482 -6.113 -18.469 1 94.62 203 LEU B CA 1
ATOM 4400 C C . LEU B 1 203 ? 2.732 -6.367 -19.953 1 94.62 203 LEU B C 1
ATOM 4402 O O . LEU B 1 203 ? 1.85 -6.141 -20.781 1 94.62 203 LEU B O 1
ATOM 4406 N N . ASN B 1 204 ? 3.982 -6.68 -20.281 1 94.19 204 ASN B N 1
ATOM 4407 C CA . ASN B 1 204 ? 4.367 -6.941 -21.656 1 94.19 204 ASN B CA 1
ATOM 4408 C C . ASN B 1 204 ? 3.627 -8.148 -22.234 1 94.19 204 ASN B C 1
ATOM 4410 O O . ASN B 1 204 ? 3.984 -9.289 -21.938 1 94.19 204 ASN B O 1
ATOM 4414 N N . ALA B 1 205 ? 2.66 -7.883 -23.078 1 92.44 205 ALA B N 1
ATOM 4415 C CA . ALA B 1 205 ? 1.778 -8.922 -23.594 1 92.44 205 ALA B CA 1
ATOM 4416 C C . ALA B 1 205 ? 2.559 -9.938 -24.438 1 92.44 205 ALA B C 1
ATOM 4418 O O . ALA B 1 205 ? 2.252 -11.133 -24.422 1 92.44 205 ALA B O 1
ATOM 4419 N N . SER B 1 206 ? 3.51 -9.453 -25.172 1 95.31 206 SER B N 1
ATOM 4420 C CA . SER B 1 206 ? 4.301 -10.344 -26.016 1 95.31 206 SER B CA 1
ATOM 4421 C C . SER B 1 206 ? 5.113 -11.32 -25.156 1 95.31 206 SER B C 1
ATOM 4423 O O . SER B 1 206 ? 5.207 -12.508 -25.484 1 95.31 206 SER B O 1
ATOM 4425 N N . LEU B 1 207 ? 5.711 -10.82 -24.109 1 97.38 207 LEU B N 1
ATOM 4426 C CA . LEU B 1 207 ? 6.484 -11.672 -23.203 1 97.38 207 LEU B CA 1
ATOM 4427 C C . LEU B 1 207 ? 5.582 -12.688 -22.516 1 97.38 207 LEU B C 1
ATOM 4429 O O . LEU B 1 207 ? 5.945 -13.859 -22.375 1 97.38 207 LEU B O 1
ATOM 4433 N N . ALA B 1 208 ? 4.41 -12.297 -22.094 1 97.44 208 ALA B N 1
ATOM 4434 C CA . ALA B 1 208 ? 3.461 -13.195 -21.438 1 97.44 208 ALA B CA 1
ATOM 4435 C C . ALA B 1 208 ? 2.984 -14.281 -22.391 1 97.44 208 ALA B C 1
ATOM 4437 O O . ALA B 1 208 ? 2.877 -15.453 -22.016 1 97.44 208 ALA B O 1
ATOM 4438 N N . ARG B 1 209 ? 2.721 -13.938 -23.609 1 98.12 209 ARG B N 1
ATOM 4439 C CA . ARG B 1 209 ? 2.277 -14.914 -24.594 1 98.12 209 ARG B CA 1
ATOM 4440 C C . ARG B 1 209 ? 3.383 -15.922 -24.906 1 98.12 209 ARG B C 1
ATOM 4442 O O . ARG B 1 209 ? 3.109 -17.094 -25.125 1 98.12 209 ARG B O 1
ATOM 4449 N N . TRP B 1 210 ? 4.574 -15.383 -25.016 1 98.75 210 TRP B N 1
ATOM 4450 C CA . TRP B 1 210 ? 5.719 -16.266 -25.219 1 98.75 210 TRP B CA 1
ATOM 4451 C C . TRP B 1 210 ? 5.816 -17.281 -24.078 1 98.75 210 TRP B C 1
ATOM 4453 O O . TRP B 1 210 ? 5.961 -18.484 -24.328 1 98.75 210 TRP B O 1
ATOM 4463 N N . ALA B 1 211 ? 5.719 -16.875 -22.812 1 98.94 211 ALA B N 1
ATOM 4464 C CA . ALA B 1 211 ? 5.75 -17.766 -21.656 1 98.94 211 ALA B CA 1
ATOM 4465 C C . ALA B 1 211 ? 4.59 -18.766 -21.703 1 98.94 211 ALA B C 1
ATOM 4467 O O . ALA B 1 211 ? 4.766 -19.953 -21.406 1 98.94 211 ALA B O 1
ATOM 4468 N N . TYR B 1 212 ? 3.441 -18.266 -22.109 1 98.88 212 TYR B N 1
ATOM 4469 C CA . TYR B 1 212 ? 2.26 -19.109 -22.25 1 98.88 212 TYR B CA 1
ATOM 4470 C C . TYR B 1 212 ? 2.498 -20.219 -23.266 1 98.88 212 TYR B C 1
ATOM 4472 O O . TYR B 1 212 ? 2.234 -21.391 -22.969 1 98.88 212 TYR B O 1
ATOM 4480 N N . ARG B 1 213 ? 3.006 -19.922 -24.375 1 98.69 213 ARG B N 1
ATOM 4481 C CA . ARG B 1 213 ? 3.246 -20.906 -25.422 1 98.69 213 ARG B CA 1
ATOM 4482 C C . ARG B 1 213 ? 4.262 -21.953 -24.969 1 98.69 213 ARG B C 1
ATOM 4484 O O . ARG B 1 213 ? 4.125 -23.141 -25.266 1 98.69 213 ARG B O 1
ATOM 4491 N N . LEU B 1 214 ? 5.191 -21.5 -24.219 1 98.62 214 LEU B N 1
ATOM 4492 C CA . LEU B 1 214 ? 6.238 -22.391 -23.734 1 98.62 214 LEU B CA 1
ATOM 4493 C C . LEU B 1 214 ? 5.684 -23.375 -22.703 1 98.62 214 LEU B C 1
ATOM 4495 O O . LEU B 1 214 ? 6.234 -24.469 -22.516 1 98.62 214 LEU B O 1
ATOM 4499 N N . THR B 1 215 ? 4.543 -23.016 -22.062 1 98.88 215 THR B N 1
ATOM 4500 C CA . THR B 1 215 ? 4.219 -23.766 -20.844 1 98.88 215 THR B CA 1
ATOM 4501 C C . THR B 1 215 ? 2.793 -24.297 -20.906 1 98.88 215 THR B C 1
ATOM 4503 O O . THR B 1 215 ? 2.348 -25 -19.984 1 98.88 215 THR B O 1
ATOM 4506 N N . VAL B 1 216 ? 2.02 -24.078 -21.938 1 98.56 216 VAL B N 1
ATOM 4507 C CA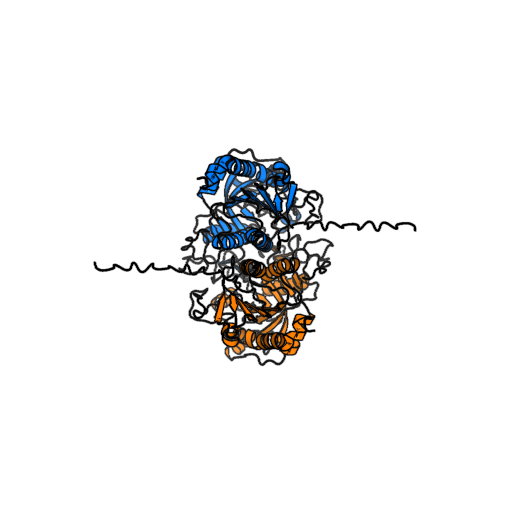 . VAL B 1 216 ? 0.594 -24.375 -22.031 1 98.56 216 VAL B CA 1
ATOM 4508 C C . VAL B 1 216 ? 0.365 -25.875 -21.922 1 98.56 216 VAL B C 1
ATOM 4510 O O . VAL B 1 216 ? -0.705 -26.328 -21.5 1 98.56 216 VAL B O 1
ATOM 4513 N N . ARG B 1 217 ? 1.391 -26.703 -22.188 1 98.19 217 ARG B N 1
ATOM 4514 C CA . ARG B 1 217 ? 1.214 -28.156 -22.188 1 98.19 217 ARG B CA 1
ATOM 4515 C C . ARG B 1 217 ? 1.824 -28.781 -20.938 1 98.19 217 ARG B C 1
ATOM 4517 O O . ARG B 1 217 ? 1.878 -30.016 -20.828 1 98.19 217 ARG B O 1
ATOM 4524 N N . VAL B 1 218 ? 2.344 -27.938 -20.047 1 98.5 218 VAL B N 1
ATOM 4525 C CA . VAL B 1 218 ? 2.865 -28.469 -18.797 1 98.5 218 VAL B CA 1
ATOM 4526 C C . VAL B 1 218 ? 1.747 -29.172 -18.031 1 98.5 218 VAL B C 1
ATOM 4528 O O . VAL B 1 218 ? 0.642 -28.641 -17.906 1 98.5 218 VAL B O 1
ATOM 4531 N N . ALA B 1 219 ? 2.02 -30.422 -17.578 1 97.56 219 ALA B N 1
ATOM 4532 C CA . ALA B 1 219 ? 1.048 -31.141 -16.75 1 97.56 219 ALA B CA 1
ATOM 4533 C C . ALA B 1 219 ? 0.9 -30.484 -15.383 1 97.56 219 ALA B C 1
ATOM 4535 O O . ALA B 1 219 ? 1.887 -30.297 -14.664 1 97.56 219 ALA B O 1
ATOM 4536 N N . LEU B 1 220 ? -0.344 -30.141 -15.055 1 98.31 220 LEU B N 1
ATOM 4537 C CA . LEU B 1 220 ? -0.598 -29.469 -13.789 1 98.31 220 LEU B CA 1
ATOM 4538 C C . LEU B 1 220 ? -1.107 -30.453 -12.742 1 98.31 220 LEU B C 1
ATOM 4540 O O . LEU B 1 220 ? -1.812 -31.422 -13.07 1 98.31 220 LEU B O 1
ATOM 4544 N N . PRO B 1 221 ? -0.689 -30.172 -11.469 1 95.81 221 PRO B N 1
ATOM 4545 C CA . PRO B 1 221 ? -1.235 -31.016 -10.406 1 95.81 221 PRO B CA 1
ATOM 4546 C C . PRO B 1 221 ? -2.756 -30.938 -10.297 1 95.81 221 PRO B C 1
ATOM 4548 O O . PRO B 1 221 ? -3.328 -29.844 -10.469 1 95.81 221 PRO B O 1
ATOM 4551 N N . ASP B 1 222 ? -3.414 -32.062 -10.102 1 96.5 222 ASP B N 1
ATOM 4552 C CA . ASP B 1 222 ? -4.859 -32.156 -9.914 1 96.5 222 ASP B CA 1
ATOM 4553 C C . ASP B 1 222 ? -5.23 -33.344 -9.031 1 96.5 222 ASP B C 1
ATOM 4555 O O . ASP B 1 222 ? -5.438 -34.438 -9.531 1 96.5 222 ASP B O 1
ATOM 4559 N N . ASN B 1 223 ? -5.41 -33.125 -7.77 1 95.69 223 ASN B N 1
ATOM 4560 C CA . ASN B 1 223 ? -5.617 -34.219 -6.84 1 95.69 223 ASN B CA 1
ATOM 4561 C C . ASN B 1 223 ? -7.086 -34.344 -6.453 1 95.69 223 ASN B C 1
ATOM 4563 O O . ASN B 1 223 ? -7.922 -33.562 -6.875 1 95.69 223 ASN B O 1
ATOM 4567 N N . ALA B 1 224 ? -7.383 -35.406 -5.68 1 96.44 224 ALA B N 1
ATOM 4568 C CA . ALA B 1 224 ? -8.758 -35.719 -5.316 1 96.44 224 ALA B CA 1
ATOM 4569 C C . ALA B 1 224 ? -9.367 -34.625 -4.441 1 96.44 224 ALA B C 1
ATOM 4571 O O . ALA B 1 224 ? -10.562 -34.344 -4.547 1 96.44 224 ALA B O 1
ATOM 4572 N N . GLY B 1 225 ? -8.586 -34.062 -3.592 1 95.31 225 GLY B N 1
ATOM 4573 C CA . GLY B 1 225 ? -9.07 -32.969 -2.752 1 95.31 225 GLY B CA 1
ATOM 4574 C C . GLY B 1 225 ? -9.531 -31.766 -3.545 1 95.31 225 GLY B C 1
ATOM 4575 O O . GLY B 1 225 ? -10.578 -31.172 -3.242 1 95.31 225 GLY B O 1
ATOM 4576 N N . MET B 1 226 ? -8.781 -31.406 -4.504 1 97.38 226 MET B N 1
ATOM 4577 C CA . MET B 1 226 ? -9.156 -30.297 -5.371 1 97.38 226 MET B CA 1
ATOM 4578 C C . MET B 1 226 ? -10.453 -30.594 -6.117 1 97.38 226 MET B C 1
ATOM 4580 O O . MET B 1 226 ? -11.336 -29.75 -6.203 1 97.38 226 MET B O 1
ATOM 4584 N N . ARG B 1 227 ? -10.531 -31.812 -6.645 1 97.69 227 ARG B N 1
ATOM 4585 C CA . ARG B 1 227 ? -11.727 -32.219 -7.371 1 97.69 227 ARG B CA 1
ATOM 4586 C C . ARG B 1 227 ? -12.961 -32.188 -6.473 1 97.69 227 ARG B C 1
ATOM 4588 O O . ARG B 1 227 ? -14.031 -31.75 -6.898 1 97.69 227 ARG B O 1
ATOM 4595 N N . ALA B 1 228 ? -12.852 -32.594 -5.25 1 96.69 228 ALA B N 1
ATOM 4596 C CA . ALA B 1 228 ? -13.961 -32.594 -4.301 1 96.69 228 ALA B CA 1
ATOM 4597 C C . ALA B 1 228 ? -14.445 -31.172 -4.051 1 96.69 228 ALA B C 1
ATOM 4599 O O . ALA B 1 228 ? -15.656 -30.922 -4.004 1 96.69 228 ALA B O 1
ATOM 4600 N N . VAL B 1 229 ? -13.531 -30.234 -3.898 1 96.06 229 VAL B N 1
ATOM 4601 C CA . VAL B 1 229 ? -13.891 -28.844 -3.684 1 96.06 229 VAL B CA 1
ATOM 4602 C C . VAL B 1 229 ? -14.594 -28.297 -4.922 1 96.06 229 VAL B C 1
ATOM 4604 O O . VAL B 1 229 ? -15.617 -27.609 -4.809 1 96.06 229 VAL B O 1
ATOM 4607 N N . ARG B 1 230 ? -14.125 -28.609 -6.098 1 98 230 ARG B N 1
ATOM 4608 C CA . ARG B 1 230 ? -14.688 -28.125 -7.352 1 98 230 ARG B CA 1
ATOM 4609 C C . ARG B 1 230 ? -16.125 -28.609 -7.543 1 98 230 ARG B C 1
ATOM 4611 O O . ARG B 1 230 ? -16.969 -27.891 -8.078 1 98 230 ARG B O 1
ATOM 4618 N N . GLU B 1 231 ? -16.359 -29.719 -7.066 1 97.69 231 GLU B N 1
ATOM 4619 C CA . GLU B 1 231 ? -17.672 -30.328 -7.262 1 97.69 231 GLU B CA 1
ATOM 4620 C C . GLU B 1 231 ? -18.75 -29.578 -6.488 1 97.69 231 GLU B C 1
ATOM 4622 O O . GLU B 1 231 ? -19.953 -29.75 -6.75 1 97.69 231 GLU B O 1
ATOM 4627 N N . GLU B 1 232 ? -18.359 -28.781 -5.555 1 97.25 232 GLU B N 1
ATOM 4628 C CA . GLU B 1 232 ? -19.328 -28.047 -4.75 1 97.25 232 GLU B CA 1
ATOM 4629 C C . GLU B 1 232 ? -19.906 -26.859 -5.527 1 97.25 232 GLU B C 1
ATOM 4631 O O . GLU B 1 232 ? -20.906 -26.266 -5.121 1 97.25 232 GLU B O 1
ATOM 4636 N N . TYR B 1 233 ? -19.281 -26.516 -6.574 1 98.44 233 TYR B N 1
ATOM 4637 C CA . TYR B 1 233 ? -19.672 -25.312 -7.305 1 98.44 233 TYR B CA 1
ATOM 4638 C C . TYR B 1 233 ? -20.562 -25.672 -8.5 1 98.44 233 TYR B C 1
ATOM 4640 O O . TYR B 1 233 ? -20.422 -26.75 -9.078 1 98.44 233 TYR B O 1
ATOM 4648 N N . ASP B 1 234 ? -21.375 -24.656 -8.906 1 98.19 234 ASP B N 1
ATOM 4649 C CA . ASP B 1 234 ? -22.297 -24.891 -10.008 1 98.19 234 ASP B CA 1
ATOM 4650 C C . ASP B 1 234 ? -21.688 -24.469 -11.336 1 98.19 234 ASP B C 1
ATOM 4652 O O . ASP B 1 234 ? -22.156 -24.875 -12.406 1 98.19 234 ASP B O 1
ATOM 4656 N N . GLN B 1 235 ? -20.734 -23.594 -11.273 1 98.25 235 GLN B N 1
ATOM 4657 C CA . GLN B 1 235 ? -20.156 -23.031 -12.492 1 98.25 235 GLN B CA 1
ATOM 4658 C C . GLN B 1 235 ? -19.359 -24.078 -13.258 1 98.25 235 GLN B C 1
ATOM 4660 O O . GLN B 1 235 ? -18.516 -24.781 -12.672 1 98.25 235 GLN B O 1
ATOM 4665 N N . ALA B 1 236 ? -19.562 -24.141 -14.5 1 98.25 236 ALA B N 1
ATOM 4666 C CA . ALA B 1 236 ? -18.859 -25.125 -15.336 1 98.25 236 ALA B CA 1
ATOM 4667 C C . ALA B 1 236 ? -17.359 -24.906 -15.266 1 98.25 236 ALA B C 1
ATOM 4669 O O . ALA B 1 236 ? -16.594 -25.875 -15.188 1 98.25 236 ALA B O 1
ATOM 4670 N N . ARG B 1 237 ? -16.922 -23.719 -15.297 1 98.12 237 ARG B N 1
ATOM 4671 C CA . ARG B 1 237 ? -15.492 -23.422 -15.266 1 98.12 237 ARG B CA 1
ATOM 4672 C C . ARG B 1 237 ? -14.875 -23.859 -13.938 1 98.12 237 ARG B C 1
ATOM 4674 O O . ARG B 1 237 ? -13.766 -24.391 -13.914 1 98.12 237 ARG B O 1
ATOM 4681 N N . ALA B 1 238 ? -15.555 -23.641 -12.859 1 98.56 238 ALA B N 1
ATOM 4682 C CA . ALA B 1 238 ? -15.07 -24.047 -11.547 1 98.56 238 ALA B CA 1
ATOM 4683 C C . ALA B 1 238 ? -14.844 -25.562 -11.484 1 98.56 238 ALA B C 1
ATOM 4685 O O . ALA B 1 238 ? -13.922 -26.031 -10.812 1 98.56 238 ALA B O 1
ATOM 4686 N N . ARG B 1 239 ? -15.641 -26.297 -12.227 1 98.38 239 ARG B N 1
ATOM 4687 C CA . ARG B 1 239 ? -15.617 -27.75 -12.148 1 98.38 239 ARG B CA 1
ATOM 4688 C C . ARG B 1 239 ? -14.641 -28.328 -13.172 1 98.38 239 ARG B C 1
ATOM 4690 O O . ARG B 1 239 ? -14.43 -29.547 -13.211 1 98.38 239 ARG B O 1
ATOM 4697 N N . SER B 1 240 ? -14.039 -27.547 -13.961 1 98.25 240 SER B N 1
ATOM 4698 C CA . SER B 1 240 ? -13.156 -28.016 -15.023 1 98.25 240 SER B CA 1
ATOM 4699 C C . SER B 1 240 ? -11.766 -28.328 -14.484 1 98.25 240 SER B C 1
ATOM 4701 O O . SER B 1 240 ? -11.461 -28.047 -13.32 1 98.25 240 SER B O 1
ATOM 4703 N N . ALA B 1 241 ? -10.945 -29 -15.336 1 97.81 241 ALA B N 1
ATOM 4704 C CA . ALA B 1 241 ? -9.547 -29.25 -14.992 1 97.81 241 ALA B CA 1
ATOM 4705 C C . ALA B 1 241 ? -8.727 -27.953 -15.047 1 97.81 241 ALA B C 1
ATOM 4707 O O . ALA B 1 241 ? -9.055 -27.031 -15.797 1 97.81 241 ALA B O 1
ATOM 4708 N N . PRO B 1 242 ? -7.715 -27.906 -14.227 1 98.5 242 PRO B N 1
ATOM 4709 C CA . PRO B 1 242 ? -6.855 -26.734 -14.273 1 98.5 242 PRO B CA 1
ATOM 4710 C C . PRO B 1 242 ? -6.133 -26.578 -15.609 1 98.5 242 PRO B C 1
ATOM 4712 O O . PRO B 1 242 ? -5.938 -27.562 -16.328 1 98.5 242 PRO B O 1
ATOM 4715 N N . GLU B 1 243 ? -5.715 -25.359 -15.891 1 98.69 243 GLU B N 1
ATOM 4716 C CA . GLU B 1 243 ? -5.016 -25.047 -17.141 1 98.69 243 GLU B CA 1
ATOM 4717 C C . GLU B 1 243 ? -4.023 -23.906 -16.938 1 98.69 243 GLU B C 1
ATOM 4719 O O . GLU B 1 243 ? -4.074 -23.203 -15.922 1 98.69 243 GLU B O 1
ATOM 4724 N N . VAL B 1 244 ? -3.08 -23.812 -17.859 1 98.94 244 VAL B N 1
ATOM 4725 C CA . VAL B 1 244 ? -2.273 -22.609 -18.016 1 98.94 244 VAL B CA 1
ATOM 4726 C C . VAL B 1 244 ? -2.992 -21.625 -18.922 1 98.94 244 VAL B C 1
ATOM 4728 O O . VAL B 1 244 ? -3.449 -21.984 -20.016 1 98.94 244 VAL B O 1
ATOM 4731 N N . ALA B 1 245 ? -3.174 -20.406 -18.484 1 98.81 245 ALA B N 1
ATOM 4732 C CA . ALA B 1 245 ? -3.902 -19.422 -19.266 1 98.81 245 ALA B CA 1
ATOM 4733 C C . ALA B 1 245 ? -3.342 -18.016 -19.031 1 98.81 245 ALA B C 1
ATOM 4735 O O . ALA B 1 245 ? -2.377 -17.844 -18.281 1 98.81 245 ALA B O 1
ATOM 4736 N N . ILE B 1 246 ? -3.791 -17.031 -19.812 1 98.75 246 ILE B N 1
ATOM 4737 C CA . ILE B 1 246 ? -3.504 -15.617 -19.609 1 98.75 246 ILE B CA 1
ATOM 4738 C C . ILE B 1 246 ? -4.719 -14.922 -19 1 98.75 246 ILE B C 1
ATOM 4740 O O . ILE B 1 246 ? -5.859 -15.211 -19.375 1 98.75 246 ILE B O 1
ATOM 4744 N N . GLY B 1 247 ? -4.5 -14.039 -18.078 1 98.75 247 GLY B N 1
ATOM 4745 C CA . GLY B 1 247 ? -5.594 -13.305 -17.469 1 98.75 247 GLY B CA 1
ATOM 4746 C C . GLY B 1 247 ? -5.121 -12.195 -16.547 1 98.75 247 GLY B C 1
ATOM 4747 O O . GLY B 1 247 ? -3.916 -12 -16.375 1 98.75 247 GLY B O 1
ATOM 4748 N N . SER B 1 248 ? -6.074 -11.453 -15.969 1 98.69 248 SER B N 1
ATOM 4749 C CA . SER B 1 248 ? -5.777 -10.289 -15.141 1 98.69 248 SER B CA 1
ATOM 4750 C C . SER B 1 248 ? -5.926 -10.617 -13.656 1 98.69 248 SER B C 1
ATOM 4752 O O . SER B 1 248 ? -6.684 -11.516 -13.289 1 98.69 248 SER B O 1
ATOM 4754 N N . THR B 1 249 ? -5.188 -9.914 -12.883 1 98.81 249 THR B N 1
ATOM 4755 C CA . THR B 1 249 ? -5.301 -10.078 -11.438 1 98.81 249 THR B CA 1
ATOM 4756 C C . THR B 1 249 ? -5.754 -8.781 -10.773 1 98.81 249 THR B C 1
ATOM 4758 O O . THR B 1 249 ? -5.395 -7.691 -11.227 1 98.81 249 THR B O 1
ATOM 4761 N N . LEU B 1 250 ? -6.652 -8.898 -9.828 1 98.81 250 LEU B N 1
ATOM 4762 C CA . LEU B 1 250 ? -6.98 -7.809 -8.922 1 98.81 250 LEU B CA 1
ATOM 4763 C C . LEU B 1 250 ? -6.148 -7.898 -7.645 1 98.81 250 LEU B C 1
ATOM 4765 O O . LEU B 1 250 ? -6.137 -8.93 -6.977 1 98.81 250 LEU B O 1
ATOM 4769 N N . SER B 1 251 ? -5.438 -6.832 -7.391 1 98.31 251 SER B N 1
ATOM 4770 C CA . SER B 1 251 ? -4.582 -6.762 -6.211 1 98.31 251 SER B CA 1
ATOM 4771 C C . SER B 1 251 ? -5.152 -5.809 -5.168 1 98.31 251 SER B C 1
ATOM 4773 O O . SER B 1 251 ? -5.379 -4.633 -5.449 1 98.31 251 SER B O 1
ATOM 4775 N N . SER B 1 252 ? -5.426 -6.301 -3.994 1 97.19 252 SER B N 1
ATOM 4776 C CA . SER B 1 252 ? -5.875 -5.496 -2.865 1 97.19 252 SER B CA 1
ATOM 4777 C C . SER B 1 252 ? -5.254 -5.977 -1.559 1 97.19 252 SER B C 1
ATOM 4779 O O . SER B 1 252 ? -5.121 -7.18 -1.333 1 97.19 252 SER B O 1
ATOM 4781 N N . GLU B 1 253 ? -4.82 -5.059 -0.732 1 95.5 253 GLU B N 1
ATOM 4782 C CA . GLU B 1 253 ? -4.293 -5.461 0.569 1 95.5 253 GLU B CA 1
ATOM 4783 C C . GLU B 1 253 ? -5.352 -6.195 1.388 1 95.5 253 GLU B C 1
ATOM 4785 O O . GLU B 1 253 ? -5.02 -7.062 2.199 1 95.5 253 GLU B O 1
ATOM 4790 N N . THR B 1 254 ? -6.543 -5.84 1.222 1 96.38 254 THR B N 1
ATOM 4791 C CA . THR B 1 254 ? -7.656 -6.504 1.888 1 96.38 254 THR B CA 1
ATOM 4792 C C . THR B 1 254 ? -7.926 -7.867 1.261 1 96.38 254 THR B C 1
ATOM 4794 O O . THR B 1 254 ? -8.055 -7.98 0.04 1 96.38 254 THR B O 1
ATOM 4797 N N . PHE B 1 255 ? -7.84 -8.883 2.053 1 95.19 255 PHE B N 1
ATOM 4798 C CA . PHE B 1 255 ? -8.266 -10.219 1.654 1 95.19 255 PHE B CA 1
ATOM 4799 C C . PHE B 1 255 ? -9.781 -10.352 1.738 1 95.19 255 PHE B C 1
ATOM 4801 O O . PHE B 1 255 ? -10.336 -10.60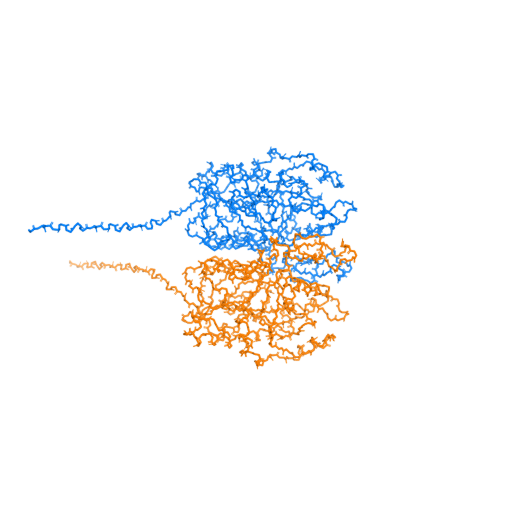9 2.812 1 95.19 255 PHE B O 1
ATOM 4808 N N . TRP B 1 256 ? -10.477 -10.195 0.662 1 97.19 256 TRP B N 1
ATOM 4809 C CA . TRP B 1 256 ? -11.938 -10.219 0.642 1 97.19 256 TRP B CA 1
ATOM 4810 C C . TRP B 1 256 ? -12.453 -11.578 0.182 1 97.19 256 TRP B C 1
ATOM 4812 O O . TRP B 1 256 ? -11.719 -12.359 -0.434 1 97.19 256 TRP B O 1
ATOM 4822 N N . LEU B 1 257 ? -13.664 -11.875 0.554 1 96.94 257 LEU B N 1
ATOM 4823 C CA . LEU B 1 257 ? -14.344 -13.117 0.206 1 96.94 257 LEU B CA 1
ATOM 4824 C C . LEU B 1 257 ? -15.836 -12.891 0.012 1 96.94 257 LEU B C 1
ATOM 4826 O O . LEU B 1 257 ? -16.438 -12.07 0.711 1 96.94 257 LEU B O 1
ATOM 4830 N N . GLY B 1 258 ? -16.375 -13.594 -0.985 1 97.94 258 GLY B N 1
ATOM 4831 C CA . GLY B 1 258 ? -17.828 -13.586 -1.105 1 97.94 258 GLY B CA 1
ATOM 4832 C C . GLY B 1 258 ? -18.297 -13.258 -2.506 1 97.94 258 GLY B C 1
ATOM 4833 O O . GLY B 1 258 ? -17.594 -12.602 -3.271 1 97.94 258 GLY B O 1
ATOM 4834 N N . GLY B 1 259 ? -19.547 -13.688 -2.775 1 98.25 259 GLY B N 1
ATOM 4835 C CA . GLY B 1 259 ? -20.109 -13.539 -4.109 1 98.25 259 GLY B CA 1
ATOM 4836 C C . GLY B 1 259 ? -20.266 -12.094 -4.531 1 98.25 259 GLY B C 1
ATOM 4837 O O . GLY B 1 259 ? -20.031 -11.75 -5.695 1 98.25 259 GLY B O 1
ATOM 4838 N N . ARG B 1 260 ? -20.656 -11.203 -3.652 1 98.38 260 ARG B N 1
ATOM 4839 C CA . ARG B 1 260 ? -20.859 -9.797 -4.004 1 98.38 260 ARG B CA 1
ATOM 4840 C C . ARG B 1 260 ? -19.531 -9.133 -4.336 1 98.38 260 ARG B C 1
ATOM 4842 O O . ARG B 1 260 ? -19.438 -8.359 -5.293 1 98.38 260 ARG B O 1
ATOM 4849 N N . LEU B 1 261 ? -18.516 -9.484 -3.58 1 98.62 261 LEU B N 1
ATOM 4850 C CA . LEU B 1 261 ? -17.203 -8.883 -3.836 1 98.62 261 LEU B CA 1
ATOM 4851 C C . LEU B 1 261 ? -16.531 -9.531 -5.039 1 98.62 261 LEU B C 1
ATOM 4853 O O . LEU B 1 261 ? -15.758 -8.883 -5.746 1 98.62 261 LEU B O 1
ATOM 4857 N N . ASP B 1 262 ? -16.828 -10.812 -5.328 1 98.62 262 ASP B N 1
ATOM 4858 C CA . ASP B 1 262 ? -16.406 -11.406 -6.59 1 98.62 262 ASP B CA 1
ATOM 4859 C C . ASP B 1 262 ? -17 -10.648 -7.777 1 98.62 262 ASP B C 1
ATOM 4861 O O . ASP B 1 262 ? -16.281 -10.328 -8.734 1 98.62 262 ASP B O 1
ATOM 4865 N N . ALA B 1 263 ? -18.297 -10.391 -7.707 1 98.44 263 ALA B N 1
ATOM 4866 C CA . ALA B 1 263 ? -18.953 -9.625 -8.766 1 98.44 263 ALA B CA 1
ATOM 4867 C C . ALA B 1 263 ? -18.344 -8.234 -8.898 1 98.44 263 ALA B C 1
ATOM 4869 O O . ALA B 1 263 ? -18.109 -7.758 -10.016 1 98.44 263 ALA B O 1
ATOM 4870 N N . TRP B 1 264 ? -18.062 -7.605 -7.805 1 98.5 264 TRP B N 1
ATOM 4871 C CA . TRP B 1 264 ? -17.375 -6.32 -7.812 1 98.5 264 TRP B CA 1
ATOM 4872 C C . TRP B 1 264 ? -16.031 -6.434 -8.531 1 98.5 264 TRP B C 1
ATOM 4874 O O . TRP B 1 264 ? -15.711 -5.625 -9.398 1 98.5 264 TRP B O 1
ATOM 4884 N N . ALA B 1 265 ? -15.258 -7.418 -8.18 1 98.75 265 ALA B N 1
ATOM 4885 C CA . ALA B 1 265 ? -13.922 -7.594 -8.75 1 98.75 265 ALA B CA 1
ATOM 4886 C C . ALA B 1 265 ? -13.984 -7.766 -10.266 1 98.75 265 ALA B C 1
ATOM 4888 O O . ALA B 1 265 ? -13.18 -7.184 -10.992 1 98.75 265 ALA B O 1
ATOM 4889 N N . ARG B 1 266 ? -14.883 -8.586 -10.711 1 98.44 266 ARG B N 1
ATOM 4890 C CA . ARG B 1 266 ? -15.039 -8.805 -12.141 1 98.44 266 ARG B CA 1
ATOM 4891 C C . ARG B 1 266 ? -15.406 -7.512 -12.859 1 98.44 266 ARG B C 1
ATOM 4893 O O . ARG B 1 266 ? -14.82 -7.176 -13.891 1 98.44 266 ARG B O 1
ATOM 4900 N N . ARG B 1 267 ? -16.328 -6.711 -12.289 1 97.06 267 ARG B N 1
ATOM 4901 C CA . ARG B 1 267 ? -16.703 -5.438 -12.883 1 97.06 267 ARG B CA 1
ATOM 4902 C C . ARG B 1 267 ? -15.562 -4.434 -12.828 1 97.06 267 ARG B C 1
ATOM 4904 O O . ARG B 1 267 ? -15.32 -3.699 -13.789 1 97.06 267 ARG B O 1
ATOM 4911 N N . TRP B 1 268 ? -14.883 -4.461 -11.703 1 96.44 268 TRP B N 1
ATOM 4912 C CA . TRP B 1 268 ? -13.781 -3.537 -11.461 1 96.44 268 TRP B CA 1
ATOM 4913 C C . TRP B 1 268 ? -12.68 -3.727 -12.5 1 96.44 268 TRP B C 1
ATOM 4915 O O . TRP B 1 268 ? -12.242 -2.764 -13.133 1 96.44 268 TRP B O 1
ATOM 4925 N N . VAL B 1 269 ? -12.242 -4.914 -12.727 1 96.81 269 VAL B N 1
ATOM 4926 C CA . VAL B 1 269 ? -11.18 -5.211 -13.68 1 96.81 269 VAL B CA 1
ATOM 4927 C C . VAL B 1 269 ? -11.625 -4.836 -15.086 1 96.81 269 VAL B C 1
ATOM 4929 O O . VAL B 1 269 ? -10.883 -4.195 -15.828 1 96.81 269 VAL B O 1
ATOM 4932 N N . ALA B 1 270 ? -12.844 -5.234 -15.43 1 95.31 270 ALA B N 1
ATOM 4933 C CA . ALA B 1 270 ? -13.352 -4.887 -16.75 1 95.31 270 ALA B CA 1
ATOM 4934 C C . ALA B 1 270 ? -13.383 -3.375 -16.953 1 95.31 270 ALA B C 1
ATOM 4936 O O . ALA B 1 270 ? -12.914 -2.869 -17.969 1 95.31 270 ALA B O 1
ATOM 4937 N N . TYR B 1 271 ? -13.844 -2.645 -15.961 1 93.06 271 TYR B N 1
ATOM 4938 C CA . TYR B 1 271 ? -13.961 -1.193 -16.047 1 93.06 271 TYR B CA 1
ATOM 4939 C C . TYR B 1 271 ? -12.586 -0.538 -16.125 1 93.06 271 TYR B C 1
ATOM 4941 O O . TYR B 1 271 ? -12.336 0.281 -17 1 93.06 271 TYR B O 1
ATOM 4949 N N . MET B 1 272 ? -11.688 -0.973 -15.281 1 91.75 272 MET B N 1
ATOM 4950 C CA . MET B 1 272 ? -10.391 -0.311 -15.133 1 91.75 272 MET B CA 1
ATOM 4951 C C . MET B 1 272 ? -9.5 -0.604 -16.328 1 91.75 272 MET B C 1
ATOM 4953 O O . MET B 1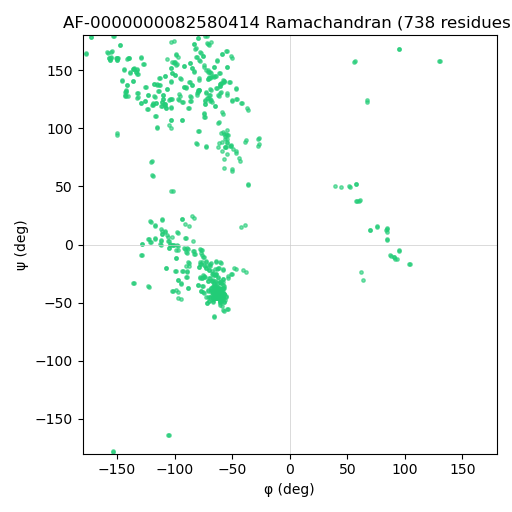 272 ? -8.523 0.109 -16.578 1 91.75 272 MET B O 1
ATOM 4957 N N . THR B 1 273 ? -9.797 -1.589 -17.062 1 91.06 273 THR B N 1
ATOM 4958 C CA . THR B 1 273 ? -8.953 -1.957 -18.203 1 91.06 273 THR B CA 1
ATOM 4959 C C . THR B 1 273 ? -9.664 -1.676 -19.516 1 91.06 273 THR B C 1
ATOM 4961 O O . THR B 1 273 ? -9.227 -2.139 -20.578 1 91.06 273 THR B O 1
ATOM 4964 N N . ASP B 1 274 ? -10.773 -1.014 -19.453 1 88.69 274 ASP B N 1
ATOM 4965 C CA . ASP B 1 274 ? -11.578 -0.688 -20.625 1 88.69 274 ASP B CA 1
ATOM 4966 C C . ASP B 1 274 ? -11.992 -1.951 -21.375 1 88.69 274 ASP B C 1
ATOM 4968 O O . ASP B 1 274 ? -11.891 -2.012 -22.609 1 88.69 274 ASP B O 1
ATOM 4972 N N . GLY B 1 275 ? -12.273 -2.943 -20.656 1 91.5 275 GLY B N 1
ATOM 4973 C CA . GLY B 1 275 ? -12.805 -4.18 -21.219 1 91.5 275 GLY B CA 1
ATOM 4974 C C . GLY B 1 275 ? -11.727 -5.109 -21.734 1 91.5 275 GLY B C 1
ATOM 4975 O O . GLY B 1 275 ? -12.023 -6.203 -22.219 1 91.5 275 GLY B O 1
ATOM 4976 N N . ARG B 1 276 ? -10.508 -4.836 -21.578 1 93.19 276 ARG B N 1
ATOM 4977 C CA . ARG B 1 276 ? -9.43 -5.625 -22.172 1 93.19 276 ARG B CA 1
ATOM 4978 C C . ARG B 1 276 ? -8.992 -6.742 -21.234 1 93.19 276 ARG B C 1
ATOM 4980 O O . ARG B 1 276 ? -8.422 -7.742 -21.688 1 93.19 276 ARG B O 1
ATOM 4987 N N . GLY B 1 277 ? -9.172 -6.48 -19.938 1 95.81 277 GLY B N 1
ATOM 4988 C CA . GLY B 1 277 ? -8.758 -7.469 -18.953 1 95.81 277 GLY B CA 1
ATOM 4989 C C . GLY B 1 277 ? -9.883 -8.391 -18.516 1 95.81 277 GLY B C 1
ATOM 4990 O O . GLY B 1 277 ? -11.031 -7.957 -18.391 1 95.81 277 GLY B O 1
ATOM 4991 N N . THR B 1 278 ? -9.531 -9.625 -18.312 1 97.94 278 THR B N 1
ATOM 4992 C CA . THR B 1 278 ? -10.445 -10.594 -17.703 1 97.94 278 THR B CA 1
ATOM 4993 C C . THR B 1 278 ? -9.977 -10.977 -16.312 1 97.94 278 THR B C 1
ATOM 4995 O O . THR B 1 278 ? -8.875 -11.508 -16.141 1 97.94 278 THR B O 1
ATOM 4998 N N . PHE B 1 279 ? -10.906 -10.727 -15.438 1 98.75 279 PHE B N 1
ATOM 4999 C CA . PHE B 1 279 ? -10.594 -11.07 -14.055 1 98.75 279 PHE B CA 1
ATOM 5000 C C . PHE B 1 279 ? -10.43 -12.578 -13.898 1 98.75 279 PHE B C 1
ATOM 5002 O O . PHE B 1 279 ? -11.383 -13.336 -14.125 1 98.75 279 PHE B O 1
ATOM 5009 N N . ARG B 1 280 ? -9.164 -13.016 -13.461 1 98.56 280 ARG B N 1
ATOM 5010 C CA . ARG B 1 280 ? -8.891 -14.438 -13.281 1 98.56 280 ARG B CA 1
ATOM 5011 C C . ARG B 1 280 ? -8.438 -14.734 -11.859 1 98.56 280 ARG B C 1
ATOM 5013 O O . ARG B 1 280 ? -8.758 -15.789 -11.305 1 98.56 280 ARG B O 1
ATOM 5020 N N . THR B 1 281 ? -7.691 -13.82 -11.281 1 98.81 281 THR B N 1
ATOM 5021 C CA . THR B 1 281 ? -7.145 -14.078 -9.953 1 98.81 281 THR B CA 1
ATOM 5022 C C . THR B 1 281 ? -7.215 -12.828 -9.078 1 98.81 281 THR B C 1
ATOM 5024 O O . THR B 1 281 ? -7.359 -11.719 -9.594 1 98.81 281 THR B O 1
ATOM 5027 N N . THR B 1 282 ? -7.137 -13.023 -7.797 1 98.62 282 THR B N 1
ATOM 5028 C CA . THR B 1 282 ? -7.023 -11.945 -6.82 1 98.62 282 THR B CA 1
ATOM 5029 C C . THR B 1 282 ? -5.977 -12.289 -5.762 1 98.62 282 THR B C 1
ATOM 5031 O O . THR B 1 282 ? -5.816 -13.453 -5.387 1 98.62 282 THR B O 1
ATOM 5034 N N . GLU B 1 283 ? -5.289 -11.367 -5.422 1 97.81 283 GLU B N 1
ATOM 5035 C CA . GLU B 1 283 ? -4.219 -11.5 -4.434 1 97.81 283 GLU B CA 1
ATOM 5036 C C . GLU B 1 283 ? -3.967 -10.18 -3.713 1 97.81 283 GLU B C 1
ATOM 5038 O O . GLU B 1 283 ? -4.668 -9.195 -3.947 1 97.81 283 GLU B O 1
ATOM 5043 N N . THR B 1 284 ? -2.998 -10.141 -2.75 1 96 284 THR B N 1
ATOM 5044 C CA . THR B 1 284 ? -2.912 -9.008 -1.838 1 96 284 THR B CA 1
ATOM 5045 C C . THR B 1 284 ? -1.589 -8.266 -2.016 1 96 284 THR B C 1
ATOM 5047 O O . THR B 1 284 ? -1.204 -7.461 -1.169 1 96 284 THR B O 1
ATOM 5050 N N . ASN B 1 285 ? -0.825 -8.453 -3.102 1 95.12 285 ASN B N 1
ATOM 5051 C CA . ASN B 1 285 ? 0.578 -8.055 -3.016 1 95.12 285 ASN B CA 1
ATOM 5052 C C . ASN B 1 285 ? 1.022 -7.293 -4.258 1 95.12 285 ASN B C 1
ATOM 5054 O O . ASN B 1 285 ? 1.848 -6.383 -4.168 1 95.12 285 ASN B O 1
ATOM 5058 N N . ASP B 1 286 ? 0.523 -7.57 -5.426 1 97.69 286 ASP B N 1
ATOM 5059 C CA . ASP B 1 286 ? 1.139 -7.234 -6.707 1 97.69 286 ASP B CA 1
ATOM 5060 C C . ASP B 1 286 ? 1.101 -5.73 -6.953 1 97.69 286 ASP B C 1
ATOM 5062 O O . ASP B 1 286 ? 1.96 -5.188 -7.652 1 97.69 286 ASP B O 1
ATOM 5066 N N . ALA B 1 287 ? 0.096 -5.055 -6.395 1 96.94 287 ALA B N 1
ATOM 5067 C CA . ALA B 1 287 ? 0.013 -3.611 -6.605 1 96.94 287 ALA B CA 1
ATOM 5068 C C . ALA B 1 287 ? 1.286 -2.914 -6.137 1 96.94 287 ALA B C 1
ATOM 5070 O O . ALA B 1 287 ? 1.787 -2.006 -6.805 1 96.94 287 ALA B O 1
ATOM 5071 N N . GLY B 1 288 ? 1.78 -3.322 -5.02 1 97.06 288 GLY B N 1
ATOM 5072 C CA . GLY B 1 288 ? 3.008 -2.742 -4.5 1 97.06 288 GLY B CA 1
ATOM 5073 C C . GLY B 1 288 ? 4.215 -3.014 -5.379 1 97.06 288 GLY B C 1
ATOM 5074 O O . GLY B 1 288 ? 5.039 -2.125 -5.602 1 97.06 288 GLY B O 1
ATOM 5075 N N . ALA B 1 289 ? 4.324 -4.227 -5.875 1 97.06 289 ALA B N 1
ATOM 5076 C CA . ALA B 1 289 ? 5.426 -4.582 -6.762 1 97.06 289 ALA B CA 1
ATOM 5077 C C . ALA B 1 289 ? 5.402 -3.74 -8.031 1 97.06 289 ALA B C 1
ATOM 5079 O O . ALA B 1 289 ? 6.445 -3.271 -8.492 1 97.06 289 ALA B O 1
ATOM 5080 N N . MET B 1 290 ? 4.207 -3.523 -8.555 1 95.88 290 MET B N 1
ATOM 5081 C CA . MET B 1 290 ? 4.086 -2.789 -9.812 1 95.88 290 MET B CA 1
ATOM 5082 C C . MET B 1 290 ? 4.523 -1.339 -9.633 1 95.88 290 MET B C 1
ATOM 5084 O O . MET B 1 290 ? 5.227 -0.792 -10.484 1 95.88 290 MET B O 1
ATOM 5088 N N . VAL B 1 291 ? 4.121 -0.707 -8.508 1 94.69 291 VAL B N 1
ATOM 5089 C CA . VAL B 1 291 ? 4.492 0.688 -8.289 1 94.69 291 VAL B CA 1
ATOM 5090 C C . VAL B 1 291 ? 6.004 0.797 -8.102 1 94.69 291 VAL B C 1
ATOM 5092 O O . VAL B 1 291 ? 6.645 1.694 -8.656 1 94.69 291 VAL B O 1
ATOM 5095 N N . ALA B 1 292 ? 6.594 -0.11 -7.398 1 96.44 292 ALA B N 1
ATOM 5096 C CA . ALA B 1 292 ? 8.039 -0.105 -7.195 1 96.44 292 ALA B CA 1
ATOM 5097 C C . ALA B 1 292 ? 8.781 -0.316 -8.516 1 96.44 292 ALA B C 1
ATOM 5099 O O . ALA B 1 292 ? 9.727 0.408 -8.82 1 96.44 292 ALA B O 1
ATOM 5100 N N . LEU B 1 293 ? 8.352 -1.271 -9.297 1 95.56 293 LEU B N 1
ATOM 5101 C CA . LEU B 1 293 ? 9.016 -1.563 -10.562 1 95.56 293 LEU B CA 1
ATOM 5102 C C . LEU B 1 293 ? 8.867 -0.396 -11.539 1 95.56 293 LEU B C 1
ATOM 5104 O O . LEU B 1 293 ? 9.773 -0.131 -12.336 1 95.56 293 LEU B O 1
ATOM 5108 N N . SER B 1 294 ? 7.75 0.273 -11.453 1 93 294 SER B N 1
ATOM 5109 C CA . SER B 1 294 ? 7.57 1.476 -12.266 1 93 294 SER B CA 1
ATOM 5110 C C . SER B 1 294 ? 8.609 2.535 -11.914 1 93 294 SER B C 1
ATOM 5112 O O . SER B 1 294 ? 9.227 3.127 -12.797 1 93 294 SER B O 1
ATOM 5114 N N . ALA B 1 295 ? 8.82 2.758 -10.664 1 93.75 295 ALA B N 1
ATOM 5115 C CA . ALA B 1 295 ? 9.797 3.74 -10.211 1 93.75 295 ALA B CA 1
ATOM 5116 C C . ALA B 1 295 ? 11.211 3.326 -10.609 1 93.75 295 ALA B C 1
ATOM 5118 O O . ALA B 1 295 ? 11.984 4.141 -11.125 1 93.75 295 ALA B O 1
ATOM 5119 N N . LEU B 1 296 ? 11.531 2.098 -10.398 1 95.81 296 LEU B N 1
ATOM 5120 C CA . LEU B 1 296 ? 12.859 1.581 -10.703 1 95.81 296 LEU B CA 1
ATOM 5121 C C . LEU B 1 296 ? 13.109 1.593 -12.211 1 95.81 296 LEU B C 1
ATOM 5123 O O . LEU B 1 296 ? 14.242 1.811 -12.648 1 95.81 296 LEU B O 1
ATOM 5127 N N . GLY B 1 297 ? 12.039 1.311 -12.969 1 94.12 297 GLY B N 1
ATOM 5128 C CA . GLY B 1 297 ? 12.148 1.436 -14.414 1 94.12 297 GLY B CA 1
ATOM 5129 C C . GLY B 1 297 ? 12.5 2.84 -14.867 1 94.12 297 GLY B C 1
ATOM 5130 O O . GLY B 1 297 ? 13.344 3.023 -15.742 1 94.12 297 GLY B O 1
ATOM 5131 N N . ARG B 1 298 ? 11.898 3.82 -14.281 1 89.94 298 ARG B N 1
ATOM 5132 C CA . ARG B 1 298 ? 12.172 5.215 -14.602 1 89.94 298 ARG B CA 1
ATOM 5133 C C . ARG B 1 298 ? 13.617 5.582 -14.258 1 89.94 298 ARG B C 1
ATOM 5135 O O . ARG B 1 298 ? 14.219 6.434 -14.922 1 89.94 298 ARG B O 1
ATOM 5142 N N . ALA B 1 299 ? 14.148 4.848 -13.32 1 93.12 299 ALA B N 1
ATOM 5143 C CA . ALA B 1 299 ? 15.516 5.102 -12.875 1 93.12 299 ALA B CA 1
ATOM 5144 C C . ALA B 1 299 ? 16.516 4.309 -13.711 1 93.12 299 ALA B C 1
ATOM 5146 O O . ALA B 1 299 ? 17.719 4.398 -13.492 1 93.12 299 ALA B O 1
ATOM 5147 N N . GLY B 1 300 ? 16.031 3.502 -14.625 1 93.75 300 GLY B N 1
ATOM 5148 C CA . GLY B 1 300 ? 16.891 2.691 -15.469 1 93.75 300 GLY B CA 1
ATOM 5149 C C . GLY B 1 300 ? 17.469 1.491 -14.742 1 93.75 300 GLY B C 1
ATOM 5150 O O . GLY B 1 300 ? 18.469 0.908 -15.188 1 93.75 300 GLY B O 1
ATOM 5151 N N . ARG B 1 301 ? 16.875 1.168 -13.594 1 96.12 301 ARG B N 1
ATOM 5152 C CA . ARG B 1 301 ? 17.391 0.077 -12.773 1 96.12 301 ARG B CA 1
ATOM 5153 C C . ARG B 1 301 ? 16.75 -1.252 -13.164 1 96.12 301 ARG B C 1
ATOM 5155 O O . ARG B 1 301 ? 17.297 -2.318 -12.883 1 96.12 301 ARG B O 1
ATOM 5162 N N . VAL B 1 302 ? 15.594 -1.167 -13.75 1 95.5 302 VAL B N 1
ATOM 5163 C CA . VAL B 1 302 ? 14.844 -2.332 -14.203 1 95.5 302 VAL B CA 1
ATOM 5164 C C . VAL B 1 302 ? 14.281 -2.076 -15.602 1 95.5 302 VAL B C 1
ATOM 5166 O O . VAL B 1 302 ? 14.109 -0.923 -16 1 95.5 302 VAL B O 1
ATOM 5169 N N . ASP B 1 303 ? 14.125 -3.1 -16.328 1 95 303 ASP B N 1
ATOM 5170 C CA . ASP B 1 303 ? 13.43 -3.025 -17.609 1 95 303 ASP B CA 1
ATOM 5171 C C . ASP B 1 303 ? 12.016 -3.588 -17.5 1 95 303 ASP B C 1
ATOM 5173 O O . ASP B 1 303 ? 11.828 -4.805 -17.406 1 95 303 ASP B O 1
ATOM 5177 N N . PRO B 1 304 ? 11.023 -2.729 -17.531 1 90.44 304 PRO B N 1
ATOM 5178 C CA . PRO B 1 304 ? 9.648 -3.188 -17.312 1 90.44 304 PRO B CA 1
ATOM 5179 C C . PRO B 1 304 ? 9.188 -4.184 -18.375 1 90.44 304 PRO B C 1
ATOM 5181 O O . PRO B 1 304 ? 8.234 -4.938 -18.156 1 90.44 304 PRO B O 1
ATOM 5184 N N . ASP B 1 305 ? 9.812 -4.238 -19.531 1 93.38 305 ASP B N 1
ATOM 5185 C CA . ASP B 1 305 ? 9.445 -5.16 -20.594 1 93.38 305 ASP B CA 1
ATOM 5186 C C . ASP B 1 305 ? 9.922 -6.574 -20.297 1 93.38 305 ASP B C 1
ATOM 5188 O O . ASP B 1 305 ? 9.578 -7.52 -21 1 93.38 305 ASP B O 1
ATOM 5192 N N . ARG B 1 306 ? 10.641 -6.711 -19.234 1 97.12 306 ARG B N 1
ATOM 5193 C CA . ARG B 1 306 ? 11.203 -8.008 -18.875 1 97.12 306 ARG B CA 1
ATOM 5194 C C . ARG B 1 306 ? 10.531 -8.578 -17.625 1 97.12 306 ARG B C 1
ATOM 5196 O O . ARG B 1 306 ? 11.078 -9.461 -16.969 1 97.12 306 ARG B O 1
ATOM 5203 N N . VAL B 1 307 ? 9.328 -8.117 -17.328 1 97.38 307 VAL B N 1
ATOM 5204 C CA . VAL B 1 307 ? 8.625 -8.555 -16.125 1 97.38 307 VAL B CA 1
ATOM 5205 C C . VAL B 1 307 ? 7.523 -9.539 -16.5 1 97.38 307 VAL B C 1
ATOM 5207 O O . VAL B 1 307 ? 6.668 -9.234 -17.344 1 97.38 307 VAL B O 1
ATOM 5210 N N . LEU B 1 308 ? 7.574 -10.703 -15.906 1 98.5 308 LEU B N 1
ATOM 5211 C CA . LEU B 1 308 ? 6.527 -11.719 -15.961 1 98.5 308 LEU B CA 1
ATOM 5212 C C . LEU B 1 308 ? 5.883 -11.914 -14.594 1 98.5 308 LEU B C 1
ATOM 5214 O O . LEU B 1 308 ? 6.555 -11.812 -13.562 1 98.5 308 LEU B O 1
ATOM 5218 N N . LEU B 1 309 ? 4.605 -12.141 -14.617 1 98.69 309 LEU B N 1
ATOM 5219 C CA . LEU B 1 309 ? 3.852 -12.43 -13.398 1 98.69 309 LEU B CA 1
ATOM 5220 C C . LEU B 1 309 ? 3.006 -13.688 -13.57 1 98.69 309 LEU B C 1
ATOM 5222 O O . LEU B 1 309 ? 2.201 -13.773 -14.5 1 98.69 309 LEU B O 1
ATOM 5226 N N . LEU B 1 310 ? 3.258 -14.664 -12.68 1 98.94 310 LEU B N 1
ATOM 5227 C CA . LEU B 1 310 ? 2.557 -15.945 -12.695 1 98.94 310 LEU B CA 1
ATOM 5228 C C . LEU B 1 310 ? 1.781 -16.156 -11.398 1 98.94 310 LEU B C 1
ATOM 5230 O O . LEU B 1 310 ? 2.361 -16.125 -10.312 1 98.94 310 LEU B O 1
ATOM 5234 N N . ARG B 1 311 ? 0.492 -16.328 -11.492 1 98.81 311 ARG B N 1
ATOM 5235 C CA . ARG B 1 311 ? -0.355 -16.609 -10.336 1 98.81 311 ARG B CA 1
ATOM 5236 C C . ARG B 1 311 ? -0.936 -18.016 -10.406 1 98.81 311 ARG B C 1
ATOM 5238 O O . ARG B 1 311 ? -1.334 -18.484 -11.477 1 98.81 311 ARG B O 1
ATOM 5245 N N . ALA B 1 312 ? -0.936 -18.688 -9.289 1 98.69 312 ALA B N 1
ATOM 5246 C CA . ALA B 1 312 ? -1.553 -20 -9.164 1 98.69 312 ALA B CA 1
ATOM 5247 C C . ALA B 1 312 ? -2.812 -19.938 -8.305 1 98.69 312 ALA B C 1
ATOM 5249 O O . ALA B 1 312 ? -2.762 -19.516 -7.148 1 98.69 312 ALA B O 1
ATOM 5250 N N . ALA B 1 313 ? -3.896 -20.406 -8.828 1 98.44 313 ALA B N 1
ATOM 5251 C CA . ALA B 1 313 ? -5.164 -20.391 -8.102 1 98.44 313 ALA B CA 1
ATOM 5252 C C . ALA B 1 313 ? -5.188 -21.453 -7.012 1 98.44 313 ALA B C 1
ATOM 5254 O O . ALA B 1 313 ? -5.301 -22.641 -7.301 1 98.44 313 ALA B O 1
ATOM 5255 N N . SER B 1 314 ? -5.137 -20.984 -5.762 1 96.88 314 SER B N 1
ATOM 5256 C CA . SER B 1 314 ? -5.074 -21.922 -4.645 1 96.88 314 SER B CA 1
ATOM 5257 C C . SER B 1 314 ? -6.445 -22.125 -4.02 1 96.88 314 SER B C 1
ATOM 5259 O O . SER B 1 314 ? -6.68 -23.125 -3.336 1 96.88 314 SER B O 1
ATOM 5261 N N . ASN B 1 315 ? -7.34 -21.234 -4.164 1 96.94 315 ASN B N 1
ATOM 5262 C CA . ASN B 1 315 ? -8.672 -21.234 -3.568 1 96.94 315 ASN B CA 1
ATOM 5263 C C . ASN B 1 315 ? -9.656 -20.391 -4.379 1 96.94 315 ASN B C 1
ATOM 5265 O O . ASN B 1 315 ? -9.25 -19.594 -5.223 1 96.94 315 ASN B O 1
ATOM 5269 N N . PHE B 1 316 ? -10.93 -20.672 -4.137 1 97.75 316 PHE B N 1
ATOM 5270 C CA . PHE B 1 316 ? -11.953 -19.812 -4.715 1 97.75 316 PHE B CA 1
ATOM 5271 C C . PHE B 1 316 ? -12.172 -18.578 -3.855 1 97.75 316 PHE B C 1
ATOM 5273 O O . PHE B 1 316 ? -12.07 -18.641 -2.629 1 97.75 316 PHE B O 1
ATOM 5280 N N . ASP B 1 317 ? -12.531 -17.453 -4.496 1 97.81 317 ASP B N 1
ATOM 5281 C CA . ASP B 1 317 ? -12.688 -16.188 -3.789 1 97.81 317 ASP B CA 1
ATOM 5282 C C . ASP B 1 317 ? -14.117 -16 -3.289 1 97.81 317 ASP B C 1
ATOM 5284 O O . ASP B 1 317 ? -14.469 -14.938 -2.777 1 97.81 317 ASP B O 1
ATOM 5288 N N . MET B 1 318 ? -14.906 -16.953 -3.439 1 97.94 318 MET B N 1
ATOM 5289 C CA . MET B 1 318 ? -16.266 -16.984 -2.908 1 97.94 318 MET B CA 1
ATOM 5290 C C . MET B 1 318 ? -16.688 -18.422 -2.602 1 97.94 318 MET B C 1
ATOM 5292 O O . MET B 1 318 ? -16.141 -19.375 -3.158 1 97.94 318 MET B O 1
ATOM 5296 N N . PRO B 1 319 ? -17.734 -18.594 -1.688 1 97.25 319 PRO B N 1
ATOM 5297 C CA . PRO B 1 319 ? -18.203 -19.938 -1.367 1 97.25 319 PRO B CA 1
ATOM 5298 C C . PRO B 1 319 ? -19.172 -20.484 -2.424 1 97.25 319 PRO B C 1
ATOM 5300 O O . PRO B 1 319 ? -19.641 -19.75 -3.279 1 97.25 319 PRO B O 1
ATOM 5303 N N . PRO B 1 320 ? -19.328 -21.844 -2.389 1 97.06 320 PRO B N 1
ATOM 5304 C CA . PRO B 1 320 ? -20.406 -22.391 -3.213 1 97.06 320 PRO B CA 1
ATOM 5305 C C . PRO B 1 320 ? -21.766 -21.828 -2.844 1 97.06 320 PRO B C 1
ATOM 5307 O O . PRO B 1 320 ? -21.922 -21.203 -1.789 1 97.06 320 PRO B O 1
ATOM 5310 N N . ARG B 1 321 ? -22.672 -22.062 -3.805 1 96.75 321 ARG B N 1
ATOM 5311 C CA . ARG B 1 321 ? -24.031 -21.594 -3.574 1 96.75 321 ARG B CA 1
ATOM 5312 C C . ARG B 1 321 ? -24.578 -22.125 -2.258 1 96.75 321 ARG B C 1
ATOM 5314 O O . ARG B 1 321 ? -24.453 -23.312 -1.963 1 96.75 321 ARG B O 1
ATOM 5321 N N . GLY B 1 322 ? -25.125 -21.234 -1.437 1 96.12 322 GLY B N 1
ATOM 5322 C CA . GLY B 1 322 ? -25.797 -21.625 -0.209 1 96.12 322 GLY B CA 1
ATOM 5323 C C . GLY B 1 322 ? -24.875 -21.641 0.997 1 96.12 322 GLY B C 1
ATOM 5324 O O . GLY B 1 322 ? -25.328 -21.781 2.133 1 96.12 322 GLY B O 1
ATOM 5325 N N . VAL B 1 323 ? -23.641 -21.562 0.813 1 96.31 323 VAL B N 1
ATOM 5326 C CA . VAL B 1 323 ? -22.672 -21.516 1.911 1 96.31 323 VAL B CA 1
ATOM 5327 C C . VAL B 1 323 ? -22.297 -20.078 2.217 1 96.31 323 VAL B C 1
ATOM 5329 O O . VAL B 1 323 ? -21.828 -19.344 1.333 1 96.31 323 VAL B O 1
ATOM 5332 N N . PRO B 1 324 ? -22.469 -19.641 3.498 1 96.5 324 PRO B N 1
ATOM 5333 C CA . PRO B 1 324 ? -22.047 -18.281 3.84 1 96.5 324 PRO B CA 1
ATOM 5334 C C . PRO B 1 324 ? -20.547 -18.062 3.752 1 96.5 324 PRO B C 1
ATOM 5336 O O . PRO B 1 324 ? -19.781 -18.969 4.098 1 96.5 324 PRO B O 1
ATOM 5339 N N . ALA B 1 325 ? -20.156 -16.891 3.328 1 96.31 325 ALA B N 1
ATOM 5340 C CA . ALA B 1 325 ? -18.734 -16.578 3.213 1 96.31 325 ALA B CA 1
ATOM 5341 C C . ALA B 1 325 ? -18.031 -16.766 4.551 1 96.31 325 ALA B C 1
ATOM 5343 O O . ALA B 1 325 ? -16.875 -17.203 4.59 1 96.31 325 ALA B O 1
ATOM 5344 N N . SER B 1 326 ? -18.672 -16.422 5.652 1 95.25 326 SER B N 1
ATOM 5345 C CA . SER B 1 326 ? -18.109 -16.578 6.988 1 95.25 326 SER B CA 1
ATOM 5346 C C . SER B 1 326 ? -17.781 -18.031 7.285 1 95.25 326 SER B C 1
ATOM 5348 O O . SER B 1 326 ? -16.797 -18.328 7.961 1 95.25 326 SER B O 1
ATOM 5350 N N . GLU B 1 327 ? -18.562 -18.953 6.758 1 94.19 327 GLU B N 1
ATOM 5351 C CA . GLU B 1 327 ? -18.312 -20.375 6.957 1 94.19 327 GLU B CA 1
ATOM 5352 C C . GLU B 1 327 ? -17.125 -20.844 6.121 1 94.19 327 GLU B C 1
ATOM 5354 O O . GLU B 1 327 ? -16.328 -21.656 6.582 1 94.19 327 GLU B O 1
ATOM 5359 N N . GLN B 1 328 ? -17.062 -20.391 4.949 1 91.94 328 GLN B N 1
ATOM 5360 C CA . GLN B 1 328 ? -15.93 -20.75 4.098 1 91.94 328 GLN B CA 1
ATOM 5361 C C . GLN B 1 328 ? -14.609 -20.312 4.715 1 91.94 328 GLN B C 1
ATOM 5363 O O . GLN B 1 328 ? -13.609 -21.031 4.633 1 91.94 328 GLN B O 1
ATOM 5368 N N . LEU B 1 329 ? -14.609 -19.141 5.254 1 88.5 329 LEU B N 1
ATOM 5369 C CA . LEU B 1 329 ? -13.406 -18.609 5.891 1 88.5 329 LEU B CA 1
ATOM 5370 C C . LEU B 1 329 ? -12.938 -19.531 7.016 1 88.5 329 LEU B C 1
ATOM 5372 O O . LEU B 1 329 ? -11.734 -19.719 7.199 1 88.5 329 LEU B O 1
ATOM 5376 N N . VAL B 1 330 ? -13.844 -20.047 7.781 1 84.56 330 VAL B N 1
ATOM 5377 C CA . VAL B 1 330 ? -13.516 -20.938 8.883 1 84.56 330 VAL B CA 1
ATOM 5378 C C . VAL B 1 330 ? -12.984 -22.266 8.336 1 84.56 330 VAL B C 1
ATOM 5380 O O . VAL B 1 330 ? -12.016 -22.812 8.859 1 84.56 330 VAL B O 1
ATOM 5383 N N . ARG B 1 331 ? -13.539 -22.688 7.27 1 83.38 331 ARG B N 1
ATOM 5384 C CA . ARG B 1 331 ? -13.164 -23.969 6.668 1 83.38 331 ARG B CA 1
ATOM 5385 C C . ARG B 1 331 ? -11.773 -23.891 6.047 1 83.38 331 ARG B C 1
ATOM 5387 O O . ARG B 1 331 ? -11.047 -24.891 6.012 1 83.38 331 ARG B O 1
ATOM 5394 N N . GLU B 1 332 ? -11.5 -22.766 5.617 1 76.56 332 GLU B N 1
ATOM 5395 C CA . GLU B 1 332 ? -10.312 -22.641 4.773 1 76.56 332 GLU B CA 1
ATOM 5396 C C . GLU B 1 332 ? -9.297 -21.688 5.395 1 76.56 332 GLU B C 1
ATOM 5398 O O . GLU B 1 332 ? -8.977 -20.641 4.812 1 76.56 332 GLU B O 1
ATOM 5403 N N . GLY B 1 333 ? -8.867 -22.047 6.59 1 65.44 333 GLY B N 1
ATOM 5404 C CA . GLY B 1 333 ? -7.781 -21.234 7.129 1 65.44 333 GLY B CA 1
ATOM 5405 C C . GLY B 1 333 ? -6.586 -21.156 6.203 1 65.44 333 GLY B C 1
ATOM 5406 O O . GLY B 1 333 ? -6.477 -21.922 5.246 1 65.44 333 GLY B O 1
ATOM 5407 N N . PRO B 1 334 ? -5.723 -20.219 6.531 1 60.31 334 PRO B N 1
ATOM 5408 C CA . PRO B 1 334 ? -4.559 -20.094 5.652 1 60.31 334 PRO B CA 1
ATOM 5409 C C . PRO B 1 334 ? -3.76 -21.406 5.539 1 60.31 334 PRO B C 1
ATOM 5411 O O . PRO B 1 334 ? -3.658 -22.156 6.512 1 60.31 334 PRO B O 1
ATOM 5414 N N . GLN B 1 335 ? -3.275 -21.812 4.535 1 59.19 335 GLN B N 1
ATOM 5415 C CA . GLN B 1 335 ? -2.463 -22.969 4.176 1 59.19 335 GLN B CA 1
ATOM 5416 C C . GLN B 1 335 ? -3.281 -24.266 4.25 1 59.19 335 GLN B C 1
ATOM 5418 O O . GLN B 1 335 ? -2.721 -25.359 4.266 1 59.19 335 GLN B O 1
ATOM 5423 N N . SER B 1 336 ? -4.586 -24 4.367 1 73.31 336 SER B N 1
ATOM 5424 C CA . SER B 1 336 ? -5.434 -25.172 4.445 1 73.31 336 SER B CA 1
ATOM 5425 C C . SER B 1 336 ? -6.293 -25.328 3.193 1 73.31 336 SER B C 1
ATOM 5427 O O . SER B 1 336 ? -7.152 -26.203 3.125 1 73.31 336 SER B O 1
ATOM 5429 N N . PHE B 1 337 ? -5.91 -24.531 2.246 1 85.56 337 PHE B N 1
ATOM 5430 C CA . PHE B 1 337 ? -6.625 -24.656 0.98 1 85.56 337 PHE B CA 1
ATOM 5431 C C . PHE B 1 337 ? -6.285 -25.984 0.298 1 85.56 337 PHE B C 1
ATOM 5433 O O . PHE B 1 337 ? -5.129 -26.406 0.306 1 85.56 337 PHE B O 1
ATOM 5440 N N . ALA B 1 338 ? -7.316 -26.547 -0.348 1 83.88 338 ALA B N 1
ATOM 5441 C CA . ALA B 1 338 ? -7.074 -27.781 -1.093 1 83.88 338 ALA B CA 1
ATOM 5442 C C . ALA B 1 338 ? -6.078 -27.547 -2.225 1 83.88 338 ALA B C 1
ATOM 5444 O O . ALA B 1 338 ? -5.324 -28.453 -2.588 1 83.88 338 ALA B O 1
ATOM 5445 N N . GLY B 1 339 ? -6.051 -26.391 -2.703 1 93.25 339 GLY B N 1
ATOM 5446 C CA . GLY B 1 339 ? -5.172 -26.094 -3.822 1 93.25 339 GLY B CA 1
ATOM 5447 C C . GLY B 1 339 ? -3.857 -25.469 -3.395 1 93.25 339 GLY B C 1
ATOM 5448 O O . GLY B 1 339 ? -3.074 -25.016 -4.234 1 93.25 339 GLY B O 1
ATOM 5449 N N . TYR B 1 340 ? -3.559 -25.453 -2.074 1 93.44 340 TYR B N 1
ATOM 5450 C CA . TYR B 1 340 ? -2.385 -24.75 -1.582 1 93.44 340 TYR B CA 1
ATOM 5451 C C . TYR B 1 340 ? -1.102 -25.391 -2.088 1 93.44 340 TYR B C 1
ATOM 5453 O O . TYR B 1 340 ? -0.34 -24.781 -2.838 1 93.44 340 TYR B O 1
ATOM 5461 N N . LEU B 1 341 ? -0.85 -26.672 -1.728 1 93.81 341 LEU B N 1
ATOM 5462 C CA . LEU B 1 341 ? 0.385 -27.359 -2.107 1 93.81 341 LEU B CA 1
ATOM 5463 C C . LEU B 1 341 ? 0.458 -27.547 -3.617 1 93.81 341 LEU B C 1
ATOM 5465 O O . LEU B 1 341 ? 1.489 -27.266 -4.234 1 93.81 341 LEU B O 1
ATOM 5469 N N . PRO B 1 342 ? -0.682 -27.938 -4.27 1 96.62 342 PRO B N 1
ATOM 5470 C CA . PRO B 1 342 ? -0.645 -28.031 -5.73 1 96.62 342 PRO B CA 1
ATOM 5471 C C . PRO B 1 342 ? -0.327 -26.703 -6.41 1 96.62 342 PRO B C 1
ATOM 5473 O O . PRO B 1 342 ? 0.349 -26.688 -7.441 1 96.62 342 PRO B O 1
ATOM 5476 N N . ALA B 1 343 ? -0.83 -25.641 -5.887 1 97.19 343 ALA B N 1
ATOM 5477 C CA . ALA B 1 343 ? -0.542 -24.328 -6.453 1 97.19 343 ALA B CA 1
ATOM 5478 C C . ALA B 1 343 ? 0.95 -24.016 -6.379 1 97.19 343 ALA B C 1
ATOM 5480 O O . ALA B 1 343 ? 1.536 -23.531 -7.348 1 97.19 343 ALA B O 1
ATOM 5481 N N . LEU B 1 344 ? 1.565 -24.281 -5.238 1 96.12 344 LEU B N 1
ATOM 5482 C CA . LEU B 1 344 ? 3 -24.062 -5.094 1 96.12 344 LEU B CA 1
ATOM 5483 C C . LEU B 1 344 ? 3.787 -24.906 -6.094 1 96.12 344 LEU B C 1
ATOM 5485 O O . LEU B 1 344 ? 4.734 -24.422 -6.715 1 96.12 344 LEU B O 1
ATOM 5489 N N . ASP B 1 345 ? 3.42 -26.141 -6.234 1 97.5 345 ASP B N 1
ATOM 5490 C CA . ASP B 1 345 ? 4.051 -27.031 -7.207 1 97.5 345 ASP B CA 1
ATOM 5491 C C . ASP B 1 345 ? 3.865 -26.5 -8.625 1 97.5 345 ASP B C 1
ATOM 5493 O O . ASP B 1 345 ? 4.805 -26.516 -9.43 1 97.5 345 ASP B O 1
ATOM 5497 N N . GLY B 1 346 ? 2.652 -26.047 -8.914 1 98.62 346 GLY B N 1
ATOM 5498 C CA . GLY B 1 346 ? 2.344 -25.516 -10.227 1 98.62 346 GLY B CA 1
ATOM 5499 C C . GLY B 1 346 ? 3.188 -24.297 -10.586 1 98.62 346 GLY B C 1
ATOM 5500 O O . GLY B 1 346 ? 3.625 -24.156 -11.734 1 98.62 346 GLY B O 1
ATOM 5501 N N . LEU B 1 347 ? 3.391 -23.438 -9.617 1 98.75 347 LEU B N 1
ATOM 5502 C CA . LEU B 1 347 ? 4.219 -22.266 -9.852 1 98.75 347 LEU B CA 1
ATOM 5503 C C . LEU B 1 347 ? 5.602 -22.656 -10.359 1 98.75 347 LEU B C 1
ATOM 5505 O O . LEU B 1 347 ? 6.102 -22.094 -11.328 1 98.75 347 LEU B O 1
ATOM 5509 N N . TYR B 1 348 ? 6.18 -23.625 -9.773 1 98.5 348 TYR B N 1
ATOM 5510 C CA . TYR B 1 348 ? 7.508 -24.078 -10.18 1 98.5 348 TYR B CA 1
ATOM 5511 C C . TYR B 1 348 ? 7.449 -24.812 -11.516 1 98.5 348 TYR B C 1
ATOM 5513 O O . TYR B 1 348 ? 8.281 -24.578 -12.398 1 98.5 348 TYR B O 1
ATOM 5521 N N . ARG B 1 349 ? 6.496 -25.703 -11.688 1 98.69 349 ARG B N 1
ATOM 5522 C CA . ARG B 1 349 ? 6.391 -26.516 -12.898 1 98.69 349 ARG B CA 1
ATOM 5523 C C . ARG B 1 349 ? 6.211 -25.641 -14.133 1 98.69 349 ARG B C 1
ATOM 5525 O O . ARG B 1 349 ? 6.746 -25.953 -15.203 1 98.69 349 ARG B O 1
ATOM 5532 N N . VAL B 1 350 ? 5.449 -24.594 -13.969 1 98.94 350 VAL B N 1
ATOM 5533 C CA . VAL B 1 350 ? 5.148 -23.719 -15.102 1 98.94 350 VAL B CA 1
ATOM 5534 C C . VAL B 1 350 ? 6.227 -22.641 -15.227 1 98.94 350 VAL B C 1
ATOM 5536 O O . VAL B 1 350 ? 6.633 -22.297 -16.328 1 98.94 350 VAL B O 1
ATOM 5539 N N . GLY B 1 351 ? 6.711 -22.141 -14.109 1 98.88 351 GLY B N 1
ATOM 5540 C CA . GLY B 1 351 ? 7.691 -21.062 -14.125 1 98.88 351 GLY B CA 1
ATOM 5541 C C . GLY B 1 351 ? 9.086 -21.531 -14.5 1 98.88 351 GLY B C 1
ATOM 5542 O O . GLY B 1 351 ? 9.82 -20.828 -15.18 1 98.88 351 GLY B O 1
ATOM 5543 N N . ALA B 1 352 ? 9.523 -22.734 -14.109 1 98.69 352 ALA B N 1
ATOM 5544 C CA . ALA B 1 352 ? 10.906 -23.203 -14.242 1 98.69 352 ALA B CA 1
ATOM 5545 C C . ALA B 1 352 ? 11.312 -23.297 -15.711 1 98.69 352 ALA B C 1
ATOM 5547 O O . ALA B 1 352 ? 12.406 -22.891 -16.094 1 98.69 352 ALA B O 1
ATOM 5548 N N . PRO B 1 353 ? 10.438 -23.859 -16.609 1 98.69 353 PRO B N 1
ATOM 5549 C CA . PRO B 1 353 ? 10.82 -23.891 -18.031 1 98.69 353 PRO B CA 1
ATOM 5550 C C . PRO B 1 353 ? 11.125 -22.516 -18.594 1 98.69 353 PRO B C 1
ATOM 5552 O O . PRO B 1 353 ? 12.016 -22.359 -19.438 1 98.69 353 PRO B O 1
ATOM 5555 N N . VAL B 1 354 ? 10.414 -21.484 -18.156 1 98.88 354 VAL B N 1
ATOM 5556 C CA . VAL B 1 354 ? 10.625 -20.109 -18.609 1 98.88 354 VAL B CA 1
ATOM 5557 C C . VAL B 1 354 ? 11.984 -19.625 -18.125 1 98.88 354 VAL B C 1
ATOM 5559 O O . VAL B 1 354 ? 12.766 -19.078 -18.922 1 98.88 354 VAL B O 1
ATOM 5562 N N . VAL B 1 355 ? 12.281 -19.859 -16.875 1 98.88 355 VAL B N 1
ATOM 5563 C CA . VAL B 1 355 ? 13.555 -19.438 -16.297 1 98.88 355 VAL B CA 1
ATOM 5564 C C . VAL B 1 355 ? 14.711 -20.141 -17 1 98.88 355 VAL B C 1
ATOM 5566 O O . VAL B 1 355 ? 15.68 -19.484 -17.406 1 98.88 355 VAL B O 1
ATOM 5569 N N . HIS B 1 356 ? 14.617 -21.422 -17.219 1 98.56 356 HIS B N 1
ATOM 5570 C CA . HIS B 1 356 ? 15.664 -22.203 -17.891 1 98.56 356 HIS B CA 1
ATOM 5571 C C . HIS B 1 356 ? 15.867 -21.719 -19.328 1 98.56 356 HIS B C 1
ATOM 5573 O O . HIS B 1 356 ? 17 -21.625 -19.797 1 98.56 356 HIS B O 1
ATOM 5579 N N . GLU B 1 357 ? 14.789 -21.438 -19.953 1 98.75 357 GLU B N 1
ATOM 5580 C CA . GLU B 1 357 ? 14.891 -20.984 -21.344 1 98.75 357 GLU B CA 1
ATOM 5581 C C . GLU B 1 357 ? 15.609 -19.641 -21.422 1 98.75 357 GLU B C 1
ATOM 5583 O O . GLU B 1 357 ? 16.453 -19.438 -22.297 1 98.75 357 GLU B O 1
ATOM 5588 N N . ILE B 1 358 ? 15.258 -18.688 -20.531 1 98.81 358 ILE B N 1
ATOM 5589 C CA . ILE B 1 358 ? 15.898 -17.375 -20.5 1 98.81 358 ILE B CA 1
ATOM 5590 C C . ILE B 1 358 ? 17.391 -17.531 -20.266 1 98.81 358 ILE B C 1
ATOM 5592 O O . ILE B 1 358 ? 18.203 -16.922 -20.969 1 98.81 358 ILE B O 1
ATOM 5596 N N . VAL B 1 359 ? 17.75 -18.375 -19.312 1 98.56 359 VAL B N 1
ATOM 5597 C CA . VAL B 1 359 ? 19.156 -18.562 -18.969 1 98.56 359 VAL B CA 1
ATOM 5598 C C . VAL B 1 359 ? 19.891 -19.234 -20.109 1 98.56 359 VAL B C 1
ATOM 5600 O O . VAL B 1 359 ? 20.984 -18.781 -20.5 1 98.56 359 VAL B O 1
ATOM 5603 N N . ARG B 1 360 ? 19.312 -20.25 -20.703 1 97.81 360 ARG B N 1
ATOM 5604 C CA . ARG B 1 360 ? 19.922 -20.969 -21.812 1 97.81 360 ARG B CA 1
ATOM 5605 C C . ARG B 1 360 ? 20.062 -20.047 -23.031 1 97.81 360 ARG B C 1
ATOM 5607 O O . ARG B 1 360 ? 21.078 -20.094 -23.734 1 97.81 360 ARG B O 1
ATOM 5614 N N . GLY B 1 361 ? 19.109 -19.25 -23.281 1 98.31 361 GLY B N 1
ATOM 5615 C CA . GLY B 1 361 ? 19.078 -18.391 -24.438 1 98.31 361 GLY B CA 1
ATOM 5616 C C . GLY B 1 361 ? 19.641 -17 -24.172 1 98.31 361 GLY B C 1
ATOM 5617 O O . GLY B 1 361 ? 19.375 -16.062 -24.922 1 98.31 361 GLY B O 1
ATOM 5618 N N . TRP B 1 362 ? 20.469 -16.859 -23.156 1 98.31 362 TRP B N 1
ATOM 5619 C CA . TRP B 1 362 ? 20.891 -15.562 -22.672 1 98.31 362 TRP B CA 1
ATOM 5620 C C . TRP B 1 362 ? 21.594 -14.766 -23.766 1 98.31 362 TRP B C 1
ATOM 5622 O O . TRP B 1 362 ? 21.422 -13.547 -23.859 1 98.31 362 TRP B O 1
ATOM 5632 N N . PRO B 1 363 ? 22.406 -15.344 -24.641 1 97.81 363 PRO B N 1
ATOM 5633 C CA . PRO B 1 363 ? 23.047 -14.555 -25.703 1 97.81 363 PRO B CA 1
ATOM 5634 C C . PRO B 1 363 ? 22.047 -13.766 -26.531 1 97.81 363 PRO B C 1
ATOM 5636 O O . PRO B 1 363 ? 22.359 -12.664 -27 1 97.81 363 PRO B O 1
ATOM 5639 N N . THR B 1 364 ? 20.875 -14.273 -26.625 1 97.88 364 THR B N 1
ATOM 5640 C CA . THR B 1 364 ? 19.828 -13.602 -27.375 1 97.88 364 THR B CA 1
ATOM 5641 C C . THR B 1 364 ? 18.969 -12.742 -26.453 1 97.88 364 THR B C 1
ATOM 5643 O O . THR B 1 364 ? 18.766 -11.555 -26.703 1 97.88 364 THR B O 1
ATOM 5646 N N . TYR B 1 365 ? 18.562 -13.32 -25.312 1 98.12 365 TYR B N 1
ATOM 5647 C CA . TYR B 1 365 ? 17.531 -12.711 -24.469 1 98.12 365 TYR B CA 1
ATOM 5648 C C . TYR B 1 365 ? 18.094 -11.562 -23.656 1 98.12 365 TYR B C 1
ATOM 5650 O O . TYR B 1 365 ? 17.344 -10.75 -23.109 1 98.12 365 TYR B O 1
ATOM 5658 N N . SER B 1 366 ? 19.438 -11.5 -23.547 1 97.94 366 SER B N 1
ATOM 5659 C CA . SER B 1 366 ? 20.047 -10.344 -22.891 1 97.94 366 SER B CA 1
ATOM 5660 C C . SER B 1 366 ? 19.844 -9.078 -23.703 1 97.94 366 SER B C 1
ATOM 5662 O O . SER B 1 366 ? 19.797 -7.977 -23.141 1 97.94 366 SER B O 1
ATOM 5664 N N . LYS B 1 367 ? 19.672 -9.227 -25 1 96.69 367 LYS B N 1
ATOM 5665 C CA . LYS B 1 367 ? 19.578 -8.094 -25.906 1 96.69 367 LYS B CA 1
ATOM 5666 C C . LYS B 1 367 ? 18.125 -7.766 -26.234 1 96.69 367 LYS B C 1
ATOM 5668 O O . LYS B 1 367 ? 17.734 -6.594 -26.281 1 96.69 367 LYS B O 1
ATOM 5673 N N . THR B 1 368 ? 17.328 -8.852 -26.406 1 95.44 368 THR B N 1
ATOM 5674 C CA . THR B 1 368 ? 15.938 -8.664 -26.797 1 95.44 368 THR B CA 1
ATOM 5675 C C . THR B 1 368 ? 15.031 -9.664 -26.094 1 95.44 368 THR B C 1
ATOM 5677 O O . THR B 1 368 ? 15.273 -10.875 -26.141 1 95.44 368 THR B O 1
ATOM 5680 N N . PRO B 1 369 ? 14.008 -9.141 -25.469 1 95 369 PRO B N 1
ATOM 5681 C CA . PRO B 1 369 ? 13.055 -10.086 -24.875 1 95 369 PRO B CA 1
ATOM 5682 C C . PRO B 1 369 ? 12.398 -10.984 -25.922 1 95 369 PRO B C 1
ATOM 5684 O O . PRO B 1 369 ? 12.203 -10.57 -27.062 1 95 369 PRO B O 1
ATOM 5687 N N . PRO B 1 370 ? 12.109 -12.156 -25.547 1 93.56 370 PRO B N 1
ATOM 5688 C CA . PRO B 1 370 ? 11.43 -13.039 -26.5 1 93.56 370 PRO B CA 1
ATOM 5689 C C . PRO B 1 370 ? 10.016 -12.555 -26.844 1 93.56 370 PRO B C 1
ATOM 5691 O O . PRO B 1 370 ? 9.438 -11.758 -26.109 1 93.56 370 PRO B O 1
ATOM 5694 N N . LYS B 1 371 ? 9.57 -12.953 -28.094 1 87.38 371 LYS B N 1
ATOM 5695 C CA . LYS B 1 371 ? 8.234 -12.609 -28.547 1 87.38 371 LYS B CA 1
ATOM 5696 C C . LYS B 1 371 ? 7.48 -13.859 -29.016 1 87.38 371 LYS B C 1
ATOM 5698 O O . LYS B 1 371 ? 8.094 -14.82 -29.484 1 87.38 371 LYS B O 1
#

Secondary structure (DSSP, 8-state):
---------------------PPB--SEEEEES----GGGT---SSS--S---TTHHHHHHTT--EEE--TT-SS-EEE-TTSSEEEEE--STTHHHHHHHHHHHH-TTB--TT-EEEEEEEEEE-TTT--TT-EEEEEEEEESSSEEEE-GGGS-TT-S-SEEETT-SSSS-SS---TTSTT--TTTTSTT-B-TTS-EEE--HHHHHHHHHHHTTPPPP--HHHHHHHTT---TTTTSPP-EEEEEEEE-SSEEESHHHHHHHHHHHHHHTTT---EEEEESSHHHHHHHHHHHHHTTSS-GGGEEEEEEEEEESSPPTT--HHHHHHHT-TT--TTHHHHHHHHHHHHHHHHHHHHHTHHHHTTS---/---------------------PPB--SEEEEES----GGGT---SSS--S---TTHHHHHHTT--EEE--TT-SS-EEE-TTSSEEEEE--STTHHHHHHHHHHHH-TTB--TT-EEEEEEEEEE-TTT--TT-EEEEEEEEESSSEEEE-GGGS-TT-S-SEEETT-SSSS-SSS--TTSTT--TTTTSTT-B-TTS-EEE--HHHHHHHHHHHTTPPPP--HHHHHHHTT---TTTTSPP-EEEEEEEE-SSEEESHHHHHHHHHHHHHHTTT---EEEEESSHHHHHHHHHHHHHTTSS-GGGEEEEEEEEEESSPPTT--HHHHHHHT-TT--TTHHHHHHHHHHHHHHHHHHHHHTHHHHTTS---

Sequence (742 aa):
MRKLGMAAALISAVLSSNAGAAVLHPKVVILGYFETSKAYGEKGYWGDADKPGELHHWIEGLNLKRRLPVKGAFNPVWANADGSIIAMKIGPNSLHPAVNLMALGLDANFDLSRSYWLINGIAGTSPETGTIGDLIWTDFVVNGDVAHEIDAREIPADWPEGYFPAGRTRPYPEPRVAAGSPEDVRGWTGPFRTNRARTVTMLNASLARWAYRLTVRVALPDNAGMRAVREEYDQARARSAPEVAIGSTLSSETFWLGGRLDAWARRWVAYMTDGRGTFRTTETNDAGAMVALSALGRAGRVDPDRVLLLRAASNFDMPPRGVPASEQLVREGPQSFAGYLPALDGLYRVGAPVVHEIVRGWPTYSKTPPKMRKLGMAAALISAVLSSNAGAAVLHPKVVILGYFETSKAYGEKGYWGDADKPGELHHWIEGLNLKRRLPVKGAFNPVWANADGSIIAMKIGPNSLHPAVNLMALGLDANFDLSRSYWLINGIAGTSPETGTIGDLIWTDFVVNGDVAHEIDAREIPADWPEGYFPAGRTRPYPEPRVAAGSPEDVRGWTGPFRTNRARTVTMLNASLARWAYRLTVRVALPDNAGMRAVREEYDQARARSAPEVAIGSTLSSETFWLGGRLDAWARRWVAYMTDGRGTFRTTETNDAGAMVALSALGRAGRVDPDRVLLLRAASNFDMPPRGVPASEQLVREGPQSFAGYLPALDGLYRVGAPVVHEIVRGWPTYSKTPPK

pLDDT: mean 88.27, std 17.98, range [25.23, 98.94]

Organism: NCBI:txid68569

Foldseek 3Di:
DPPPPPPPPPPPPPPPPPPPQAQAEAQEEEEFADAQAVVVVHCGPVNDDRDGFLCRCVCVVQVQPDWADFPQAPWTWGADDRRNYIYINQHAFAQSVLRRLLRVLPGRSYQALLHFYEYEHAFAWALQAAAAQAKAWEFKEAEQAQWAFDPQVPDDPPALHRTDHPPDPGHQDPPLDDVPDQLHQVCCVDLQSARNVLRMTGAQPQLSVVLCVLFFPQDADDDPLRQVQLVLADRPRHNDDYTYYYFHEYEALDLAAADSVVVVQQVRQCSSVVNPGGYTTYGRHVSNNSVNQVVSVVVSSHRRNSYIYMYGHQYHRYHHPPDDRVRVCVCQDPPRGSSNVSRSVSRCSSVVSVVVVCVVCVVPCSVPNHD/DPPPPPPPPPPPPPPPPPPPQAQAEAQEEEEFADAQAVVVVHCGPPNDDRDGFLCRCVCVVQVQPDWADFPQAPWTWGAHDRRNYIYINQHAFAQSVLRRLLRVLPGRSYQALLHFYEYEHAFAWALQAAAAQAKAWEFKEAEQAQWAFDPQVPDDPPALHRTDHPPDPGHQDPPLDDVPDQLHQVCCVDLQSARNVLRMTGAQPQLSVVLCVLFFPQDADDDPLRQVQLVLADRPRHNDDYTYYYFHEYEALDLAAADSVVVVQQVRQCSSVVNPGGYTTYGRHVSNNSVNQVVSVVVSSHRRNSYIYMYGHQYHRYHHPPDDRVRVCVCQDPPRGSSNVSRSVSRCSSVVSVVVVCVVCVVPSSVPNHD

InterPro domains:
  IPR009486 Purine nucleoside permease [PF06516] (26-368)
  IPR009486 Purine nucleoside permease [PIRSF013171] (6-371)
  IPR009486 Purine nucleoside permease [PTHR38643] (16-365)